Protein AF-0000000086509803 (afdb_homodimer)

Radius of gyration: 34.21 Å; Cα contacts (8 Å, |Δi|>4): 1643; chains: 2; bounding box: 86×90×68 Å

Sequence (606 aa):
MSALDATAHSLTRLSLNSNLLTIVPKALSNLNYLQSLYLQNNHITDIRWLPQNSKLGILSLSYNYIWNASQLSEVLRPYGTSMNSFDIDNNHLTSMPDISYMVNVRALQFTRNRLSDPISGAVASNVFMLELYYNSFPFVPKILSKLPLLTTIALSNNAITAIRETDFQRNTTIIELDYNLITELTDTSFPENFALQELNLNNNPLTKMSSVALKNLPSLTFLDLRSTKLTRLPLGLKYLGGLVVLDLTNNSLLVCTCAESSLRAWVMNLNPKNVKGSCGQTGVYNFFSALSPLCPVSADTHLMSALDATAHSLTRLSLNSNLLTIVPKALSNLNYLQSLYLQNNHITDIRWLPQNSKLGILSLSYNYIWNASQLSEVLRPYGTSMNSFDIDNNHLTSMPDISYMVNVRALQFTRNRLSDPISGAVASNVFMLELYYNSFPFVPKILSKLPLLTTIALSNNAITAIRETDFQRNTTIIELDYNLITELTDTSFPENFALQELNLNNNPLTKMSSVALKNLPSLTFLDLRSTKLTRLPLGLKYLGGLVVLDLTNNSLLVCTCAESSLRAWVMNLNPKNVKGSCGQTGVYNFFSALSPLCPVSADTHL

Structure (mmCIF, N/CA/C/O backbone):
data_AF-0000000086509803-model_v1
#
loop_
_entity.id
_entity.type
_entity.pdbx_description
1 polymer 'Uncharacterized protein'
#
loop_
_atom_site.group_PDB
_atom_site.id
_atom_site.type_symbol
_atom_site.label_atom_id
_atom_site.label_alt_id
_atom_site.label_comp_id
_atom_site.label_asym_id
_atom_site.label_entity_id
_atom_site.label_seq_id
_atom_site.pdbx_PDB_ins_code
_atom_site.Cartn_x
_atom_site.Cartn_y
_atom_site.Cartn_z
_atom_site.occupancy
_atom_site.B_iso_or_equiv
_atom_site.auth_seq_id
_atom_site.auth_comp_id
_atom_site.auth_asym_id
_atom_site.auth_atom_id
_atom_site.pdbx_PDB_model_num
ATOM 1 N N . MET A 1 1 ? 36.125 1.144 -1.929 1 30.59 1 MET A N 1
ATOM 2 C CA . MET A 1 1 ? 35.844 2.432 -1.304 1 30.59 1 MET A CA 1
ATOM 3 C C . MET A 1 1 ? 35.031 3.33 -2.248 1 30.59 1 MET A C 1
ATOM 5 O O . MET A 1 1 ? 34.125 4.039 -1.82 1 30.59 1 MET A O 1
ATOM 9 N N . SER A 1 2 ? 35.406 3.266 -3.521 1 39 2 SER A N 1
ATOM 10 C CA . SER A 1 2 ? 35.188 4.02 -4.754 1 39 2 SER A CA 1
ATOM 11 C C . SER A 1 2 ? 33.844 3.633 -5.41 1 39 2 SER A C 1
ATOM 13 O O . SER A 1 2 ? 33.281 4.422 -6.164 1 39 2 SER A O 1
ATOM 15 N N . ALA A 1 3 ? 33.531 2.359 -5.195 1 40.78 3 ALA A N 1
ATOM 16 C CA . ALA A 1 3 ? 32.531 1.897 -6.137 1 40.78 3 ALA A CA 1
ATOM 17 C C . ALA A 1 3 ? 31.141 2.459 -5.781 1 40.78 3 ALA A C 1
ATOM 19 O O . ALA A 1 3 ? 30.375 2.818 -6.664 1 40.78 3 ALA A O 1
ATOM 20 N N . LEU A 1 4 ? 30.688 2.475 -4.434 1 51 4 LEU A N 1
ATOM 21 C CA . LEU A 1 4 ? 29.484 3.26 -4.18 1 51 4 LEU A CA 1
ATOM 22 C C . LEU A 1 4 ? 29.641 4.688 -4.688 1 51 4 LEU A C 1
ATOM 24 O O . LEU A 1 4 ? 28.672 5.309 -5.125 1 51 4 LEU A O 1
ATOM 28 N N . ASP A 1 5 ? 30.922 4.973 -4.68 1 57.03 5 ASP A N 1
ATOM 29 C CA . ASP A 1 5 ? 31.234 6.309 -5.168 1 57.03 5 ASP A CA 1
ATOM 30 C C . ASP A 1 5 ? 30.844 6.461 -6.641 1 57.03 5 ASP A C 1
ATOM 32 O O . ASP A 1 5 ? 30.188 7.43 -7.016 1 57.03 5 ASP A O 1
ATOM 36 N N . ALA A 1 6 ? 31.391 5.457 -7.402 1 55.41 6 ALA A N 1
ATOM 37 C CA . ALA A 1 6 ? 31.125 5.613 -8.828 1 55.41 6 ALA A CA 1
ATOM 38 C C . ALA A 1 6 ? 29.641 5.438 -9.141 1 55.41 6 ALA A C 1
ATOM 40 O O . ALA A 1 6 ? 29.062 6.207 -9.906 1 55.41 6 ALA A O 1
ATOM 41 N N . THR A 1 7 ? 29 4.418 -8.547 1 60.97 7 THR A N 1
ATOM 42 C CA . THR A 1 7 ? 27.578 4.172 -8.766 1 60.97 7 THR A CA 1
ATOM 43 C C . THR A 1 7 ? 26.734 5.246 -8.086 1 60.97 7 THR A C 1
ATOM 45 O O . THR A 1 7 ? 25.688 5.645 -8.602 1 60.97 7 THR A O 1
ATOM 48 N N . ALA A 1 8 ? 27.422 5.723 -7.105 1 65.38 8 ALA A N 1
ATOM 49 C CA . ALA A 1 8 ? 26.719 6.73 -6.32 1 65.38 8 ALA A CA 1
ATOM 50 C C . ALA A 1 8 ? 26.438 7.977 -7.152 1 65.38 8 ALA A C 1
ATOM 52 O O . ALA A 1 8 ? 25.344 8.562 -7.059 1 65.38 8 ALA A O 1
ATOM 53 N N . HIS A 1 9 ? 27.375 8.141 -8.18 1 74.75 9 HIS A N 1
ATOM 54 C CA . HIS A 1 9 ? 27.219 9.406 -8.883 1 74.75 9 HIS A CA 1
ATOM 55 C C . HIS A 1 9 ? 26.047 9.367 -9.852 1 74.75 9 HIS A C 1
ATOM 57 O O . HIS A 1 9 ? 25.5 10.406 -10.227 1 74.75 9 HIS A O 1
ATOM 63 N N . SER A 1 10 ? 25.609 8.109 -10.156 1 84.12 10 SER A N 1
ATOM 64 C CA . SER A 1 10 ? 24.562 8.039 -11.18 1 84.12 10 SER A CA 1
ATOM 65 C C . SER A 1 10 ? 23.219 7.699 -10.562 1 84.12 10 SER A C 1
ATOM 67 O O . SER A 1 10 ? 22.203 7.617 -11.273 1 84.12 10 SER A O 1
ATOM 69 N N . LEU A 1 11 ? 23.203 7.641 -9.281 1 90.94 11 LEU A N 1
ATOM 70 C CA . LEU A 1 11 ? 21.953 7.258 -8.625 1 90.94 11 LEU A CA 1
ATOM 71 C C . LEU A 1 11 ? 20.875 8.328 -8.82 1 90.94 11 LEU A C 1
ATOM 73 O O . LEU A 1 11 ? 21.172 9.523 -8.711 1 90.94 11 LEU A O 1
ATOM 77 N N . THR A 1 12 ? 19.672 7.867 -9.133 1 95 12 THR A N 1
ATOM 78 C CA . THR A 1 12 ? 18.562 8.805 -9.281 1 95 12 THR A CA 1
ATOM 79 C C . THR A 1 12 ? 17.562 8.641 -8.141 1 95 12 THR A C 1
ATOM 81 O O . THR A 1 12 ? 16.812 9.57 -7.836 1 95 12 THR A O 1
ATOM 84 N N . ARG A 1 13 ? 17.531 7.469 -7.59 1 96.44 13 ARG A N 1
ATOM 85 C CA . ARG A 1 13 ? 16.625 7.164 -6.477 1 96.44 13 ARG A CA 1
ATOM 86 C C . ARG A 1 13 ? 17.375 6.469 -5.348 1 96.44 13 ARG A C 1
ATOM 88 O O . ARG A 1 13 ? 18.125 5.512 -5.578 1 96.44 13 ARG A O 1
ATOM 95 N N . LEU A 1 14 ? 17.188 6.98 -4.109 1 95 14 LEU A N 1
ATOM 96 C CA . LEU A 1 14 ? 17.875 6.414 -2.957 1 95 14 LEU A CA 1
ATOM 97 C C . LEU A 1 14 ? 16.984 6.402 -1.728 1 95 14 LEU A C 1
ATOM 99 O O . LEU A 1 14 ? 16.297 7.395 -1.438 1 95 14 LEU A O 1
ATOM 103 N N . SER A 1 15 ? 16.938 5.293 -1.091 1 96.56 15 SER A N 1
ATOM 104 C CA . SER A 1 15 ? 16.219 5.223 0.177 1 96.56 15 SER A CA 1
ATOM 105 C C . SER A 1 15 ? 17.125 4.703 1.295 1 96.56 15 SER A C 1
ATOM 107 O O . SER A 1 15 ? 17.75 3.654 1.155 1 96.56 15 SER A O 1
ATOM 109 N N . LEU A 1 16 ? 17.234 5.445 2.328 1 95.75 16 LEU A N 1
ATOM 110 C CA . LEU A 1 16 ? 17.969 5.102 3.545 1 95.75 16 LEU A CA 1
ATOM 111 C C . LEU A 1 16 ? 17.047 5.117 4.754 1 95.75 16 LEU A C 1
ATOM 113 O O . LEU A 1 16 ? 17.453 5.473 5.859 1 95.75 16 LEU A O 1
ATOM 117 N N . ASN A 1 17 ? 15.828 4.836 4.496 1 96 17 ASN A N 1
ATOM 118 C CA . ASN A 1 17 ? 14.859 4.852 5.586 1 96 17 ASN A CA 1
ATOM 119 C C . ASN A 1 17 ? 15.18 3.799 6.641 1 96 17 ASN A C 1
ATOM 121 O O . ASN A 1 17 ? 15.805 2.783 6.34 1 96 17 ASN A O 1
ATOM 125 N N . SER A 1 18 ? 14.883 4.035 7.914 1 96.31 18 SER A N 1
ATOM 126 C CA . SER A 1 18 ? 14.945 3.084 9.016 1 96.31 18 SER A CA 1
ATOM 127 C C . SER A 1 18 ? 16.375 2.6 9.258 1 96.31 18 SER A C 1
ATOM 129 O O . SER A 1 18 ? 16.609 1.396 9.344 1 96.31 18 SER A O 1
ATOM 131 N N . ASN A 1 19 ? 17.328 3.582 9.43 1 95.56 19 ASN A N 1
ATOM 132 C CA . ASN A 1 19 ? 18.734 3.232 9.672 1 95.56 19 ASN A CA 1
ATOM 133 C C . ASN A 1 19 ? 19.25 3.852 10.961 1 95.56 19 ASN A C 1
ATOM 135 O O . ASN A 1 19 ? 20.453 3.846 11.219 1 95.56 19 ASN A O 1
ATOM 139 N N . LEU A 1 20 ? 18.375 4.492 11.688 1 94.62 20 LEU A N 1
ATOM 140 C CA . LEU A 1 20 ? 18.734 5.125 12.953 1 94.62 20 LEU A CA 1
ATOM 141 C C . LEU A 1 20 ? 19.766 6.238 12.734 1 94.62 20 LEU A C 1
ATOM 143 O O . LEU A 1 20 ? 20.641 6.445 13.562 1 94.62 20 LEU A O 1
ATOM 147 N N . LEU A 1 21 ? 19.688 6.875 11.531 1 94.69 21 LEU A N 1
ATOM 148 C CA . LEU A 1 21 ? 20.578 7.992 11.234 1 94.69 21 LEU A CA 1
ATOM 149 C C . LEU A 1 21 ? 20.266 9.18 12.133 1 94.69 21 LEU A C 1
ATOM 151 O O . LEU A 1 21 ? 19.094 9.492 12.383 1 94.69 21 LEU A O 1
ATOM 155 N N . THR A 1 22 ? 21.266 9.836 12.617 1 95.31 22 THR A N 1
ATOM 156 C CA . THR A 1 22 ? 21.078 11.016 13.453 1 95.31 22 THR A CA 1
ATOM 157 C C . THR A 1 22 ? 21.375 12.289 12.664 1 95.31 22 THR A C 1
ATOM 159 O O . THR A 1 22 ? 20.938 13.383 13.047 1 95.31 22 THR A O 1
ATOM 162 N N . ILE A 1 23 ? 22.203 12.102 11.586 1 93.44 23 ILE A N 1
ATOM 163 C CA . ILE A 1 23 ? 22.469 13.172 10.625 1 93.44 23 ILE A CA 1
ATOM 164 C C . ILE A 1 23 ? 22.375 12.625 9.203 1 93.44 23 ILE A C 1
ATOM 166 O O . ILE A 1 23 ? 22.469 11.422 8.984 1 93.44 23 ILE A O 1
ATOM 170 N N . VAL A 1 24 ? 22.094 13.469 8.328 1 94.38 24 VAL A N 1
ATOM 171 C CA . VAL A 1 24 ? 22.188 13.07 6.926 1 94.38 24 VAL A CA 1
ATOM 172 C C . VAL A 1 24 ? 23.641 12.742 6.586 1 94.38 24 VAL A C 1
ATOM 174 O O . VAL A 1 24 ? 24.547 13.523 6.883 1 94.38 24 VAL A O 1
ATOM 177 N N . PRO A 1 25 ? 23.844 11.633 5.977 1 90.38 25 PRO A N 1
ATOM 178 C CA . PRO A 1 25 ? 25.219 11.266 5.641 1 90.38 25 PRO A CA 1
ATOM 179 C C . PRO A 1 25 ? 25.891 12.281 4.719 1 90.38 25 PRO A C 1
ATOM 181 O O . PRO A 1 25 ? 25.297 12.695 3.721 1 90.38 25 PRO A O 1
ATOM 184 N N . LYS A 1 26 ? 27.172 12.641 4.977 1 89 26 LYS A N 1
ATOM 185 C CA . LYS A 1 26 ? 27.922 13.656 4.242 1 89 26 LYS A CA 1
ATOM 186 C C . LYS A 1 26 ? 28.062 13.273 2.771 1 89 26 LYS A C 1
ATOM 188 O O . LYS A 1 26 ? 28.078 14.148 1.896 1 89 26 LYS A O 1
ATOM 193 N N . ALA A 1 27 ? 28.062 12.016 2.479 1 84.69 27 ALA A N 1
ATOM 194 C CA . ALA A 1 27 ? 28.266 11.5 1.125 1 84.69 27 ALA A CA 1
ATOM 195 C C . ALA A 1 27 ? 27.109 11.914 0.211 1 84.69 27 ALA A C 1
ATOM 197 O O . ALA A 1 27 ? 27.266 11.938 -1.013 1 84.69 27 ALA A O 1
ATOM 198 N N . LEU A 1 28 ? 26.016 12.172 0.792 1 89.88 28 LEU A N 1
ATOM 199 C CA . LEU A 1 28 ? 24.844 12.523 -0.008 1 89.88 28 LEU A CA 1
ATOM 200 C C . LEU A 1 28 ? 25.078 13.844 -0.746 1 89.88 28 LEU A C 1
ATOM 202 O O . LEU A 1 28 ? 24.469 14.086 -1.789 1 89.88 28 LEU A O 1
ATOM 206 N N . SER A 1 29 ? 25.969 14.672 -0.172 1 89.38 29 SER A N 1
ATOM 207 C CA . SER A 1 29 ? 26.219 15.977 -0.768 1 89.38 29 SER A CA 1
ATOM 208 C C . SER A 1 29 ? 26.781 15.844 -2.176 1 89.38 29 SER A C 1
ATOM 210 O O . SER A 1 29 ? 26.703 16.781 -2.977 1 89.38 29 SER A O 1
ATOM 212 N N . ASN A 1 30 ? 27.281 14.648 -2.521 1 86.44 30 ASN A N 1
ATOM 213 C CA . ASN A 1 30 ? 27.953 14.445 -3.801 1 86.44 30 ASN A CA 1
ATOM 214 C C . ASN A 1 30 ? 27.047 13.727 -4.801 1 86.44 30 ASN A C 1
ATOM 216 O O . ASN A 1 30 ? 27.469 13.398 -5.906 1 86.44 30 ASN A O 1
ATOM 220 N N . LEU A 1 31 ? 25.844 13.477 -4.418 1 89.62 31 LEU A N 1
ATOM 221 C CA . LEU A 1 31 ? 24.922 12.781 -5.312 1 89.62 31 LEU A CA 1
ATOM 222 C C . LEU A 1 31 ? 24.141 13.773 -6.164 1 89.62 31 LEU A C 1
ATOM 224 O O . LEU A 1 31 ? 22.953 14.016 -5.922 1 89.62 31 LEU A O 1
ATOM 228 N N . ASN A 1 32 ? 24.734 14.195 -7.238 1 90.31 32 ASN A N 1
ATOM 229 C CA . ASN A 1 32 ? 24.266 15.336 -8.016 1 90.31 32 ASN A CA 1
ATOM 230 C C . ASN A 1 32 ? 23.141 14.93 -8.969 1 90.31 32 ASN A C 1
ATOM 232 O O . ASN A 1 32 ? 22.453 15.797 -9.523 1 90.31 32 ASN A O 1
ATOM 236 N N . TYR A 1 33 ? 22.906 13.617 -9.156 1 92.44 33 TYR A N 1
ATOM 237 C CA . TYR A 1 33 ? 21.891 13.195 -10.125 1 92.44 33 TYR A CA 1
ATOM 238 C C . TYR A 1 33 ? 20.656 12.672 -9.43 1 92.44 33 TYR A C 1
ATOM 240 O O . TYR A 1 33 ? 19.703 12.219 -10.078 1 92.44 33 TYR A O 1
ATOM 248 N N . LEU A 1 34 ? 20.625 12.789 -8.109 1 94.25 34 LEU A N 1
ATOM 249 C CA . LEU A 1 34 ? 19.5 12.266 -7.336 1 94.25 34 LEU A CA 1
ATOM 250 C C . LEU A 1 34 ? 18.219 13.008 -7.672 1 94.25 34 LEU A C 1
ATOM 252 O O . LEU A 1 34 ? 18.203 14.242 -7.754 1 94.25 34 LEU A O 1
ATOM 256 N N . GLN A 1 35 ? 17.188 12.219 -7.879 1 96.88 35 GLN A N 1
ATOM 257 C CA . GLN A 1 35 ? 15.859 12.773 -8.172 1 96.88 35 GLN A CA 1
ATOM 258 C C . GLN A 1 35 ? 14.875 12.484 -7.043 1 96.88 35 GLN A C 1
ATOM 260 O O . GLN A 1 35 ? 13.938 13.25 -6.824 1 96.88 35 GLN A O 1
ATOM 265 N N . SER A 1 36 ? 15.062 11.375 -6.402 1 97.75 36 SER A N 1
ATOM 266 C CA . SER A 1 36 ? 14.219 10.984 -5.273 1 97.75 36 SER A CA 1
ATOM 267 C C . SER A 1 36 ? 15.062 10.508 -4.094 1 97.75 36 SER A C 1
ATOM 269 O O . SER A 1 36 ? 15.977 9.695 -4.266 1 97.75 36 SER A O 1
ATOM 271 N N . LEU A 1 37 ? 14.758 11.008 -2.9 1 97.25 37 LEU A N 1
ATOM 272 C CA . LEU A 1 37 ? 15.492 10.672 -1.688 1 97.25 37 LEU A CA 1
ATOM 273 C C . LEU A 1 37 ? 14.539 10.391 -0.532 1 97.25 37 LEU A C 1
ATOM 275 O O . LEU A 1 37 ? 13.688 11.219 -0.208 1 97.25 37 LEU A O 1
ATOM 279 N N . TYR A 1 38 ? 14.688 9.227 0.053 1 97.88 38 TYR A N 1
ATOM 280 C CA . TYR A 1 38 ? 13.828 8.805 1.154 1 97.88 38 TYR A CA 1
ATOM 281 C C . TYR A 1 38 ? 14.641 8.586 2.426 1 97.88 38 TYR A C 1
ATOM 283 O O . TYR A 1 38 ? 15.484 7.684 2.488 1 97.88 38 TYR A O 1
ATOM 291 N N . LEU A 1 39 ? 14.375 9.398 3.438 1 97.69 39 LEU A N 1
ATOM 292 C CA . LEU A 1 39 ? 15.133 9.375 4.684 1 97.69 39 LEU A CA 1
ATOM 293 C C . LEU A 1 39 ? 14.203 9.203 5.879 1 97.69 39 LEU A C 1
ATOM 295 O O . LEU A 1 39 ? 14.57 9.555 7.004 1 97.69 39 LEU A O 1
ATOM 299 N N . GLN A 1 40 ? 13.047 8.703 5.613 1 98.19 40 GLN A N 1
ATOM 300 C CA . GLN A 1 40 ? 12.047 8.625 6.676 1 98.19 40 GLN A CA 1
ATOM 301 C C . GLN A 1 40 ? 12.461 7.605 7.738 1 98.19 40 GLN A C 1
ATOM 303 O O . GLN A 1 40 ? 13.32 6.758 7.496 1 98.19 40 GLN A O 1
ATOM 308 N N . ASN A 1 41 ? 11.875 7.684 8.906 1 98.25 41 ASN A N 1
ATOM 309 C CA . ASN A 1 41 ? 12.023 6.738 10.016 1 98.25 41 ASN A CA 1
ATOM 310 C C . ASN A 1 41 ? 13.477 6.621 10.461 1 98.25 41 ASN A C 1
ATOM 312 O O . ASN A 1 41 ? 14.008 5.516 10.562 1 98.25 41 ASN A O 1
ATOM 316 N N . ASN A 1 42 ? 14.039 7.785 10.758 1 97.94 42 ASN A N 1
ATOM 317 C CA . ASN A 1 42 ? 15.352 7.91 11.375 1 97.94 42 ASN A CA 1
ATOM 318 C C . ASN A 1 42 ? 15.32 8.828 12.594 1 97.94 42 ASN A C 1
ATOM 320 O O . ASN A 1 42 ? 14.266 9.008 13.211 1 97.94 42 ASN A O 1
ATOM 324 N N . HIS A 1 43 ? 16.453 9.281 13.047 1 98.31 43 HIS A N 1
ATOM 325 C CA . HIS A 1 43 ? 16.578 10.211 14.156 1 98.31 43 HIS A CA 1
ATOM 326 C C . HIS A 1 43 ? 17.312 11.484 13.734 1 98.31 43 HIS A C 1
ATOM 328 O O . HIS A 1 43 ? 18.125 12.016 14.477 1 98.31 43 HIS A O 1
ATOM 334 N N . ILE A 1 44 ? 17.062 11.883 12.523 1 98 44 ILE A N 1
ATOM 335 C CA . ILE A 1 44 ? 17.844 12.953 11.906 1 98 44 ILE A CA 1
ATOM 336 C C . ILE A 1 44 ? 17.5 14.281 12.57 1 98 44 ILE A C 1
ATOM 338 O O . ILE A 1 44 ? 16.312 14.617 12.734 1 98 44 ILE A O 1
ATOM 342 N N . THR A 1 45 ? 18.5 15.031 12.953 1 98.06 45 THR A N 1
ATOM 343 C CA . THR A 1 45 ? 18.344 16.359 13.523 1 98.06 45 THR A CA 1
ATOM 344 C C . THR A 1 45 ? 19 17.406 12.625 1 98.06 45 THR A C 1
ATOM 346 O O . THR A 1 45 ? 18.672 18.594 12.703 1 98.06 45 THR A O 1
ATOM 349 N N . ASP A 1 46 ? 19.938 16.922 11.805 1 96.25 46 ASP A N 1
ATOM 350 C CA . ASP A 1 46 ? 20.75 17.797 10.969 1 96.25 46 ASP A CA 1
ATOM 351 C C . ASP A 1 46 ? 20.719 17.359 9.508 1 96.25 46 ASP A C 1
ATOM 353 O O . ASP A 1 46 ? 21.125 16.25 9.18 1 96.25 46 ASP A O 1
ATOM 357 N N . ILE A 1 47 ? 20.25 18.312 8.625 1 97.12 47 ILE A N 1
ATOM 358 C CA . ILE A 1 47 ? 20.031 17.938 7.23 1 97.12 47 ILE A CA 1
ATOM 359 C C . ILE A 1 47 ? 21 18.703 6.332 1 97.12 47 ILE A C 1
ATOM 361 O O . ILE A 1 47 ? 20.797 18.781 5.117 1 97.12 47 ILE A O 1
ATOM 365 N N . ARG A 1 48 ? 22.109 19.312 6.824 1 94.88 48 ARG A N 1
ATOM 366 C CA . ARG A 1 48 ? 22.969 20.25 6.109 1 94.88 48 ARG A CA 1
ATOM 367 C C . ARG A 1 48 ? 23.688 19.562 4.953 1 94.88 48 ARG A C 1
ATOM 369 O O . ARG A 1 48 ? 24.156 20.234 4.023 1 94.88 48 ARG A O 1
ATOM 376 N N . TRP A 1 49 ? 23.703 18.203 4.922 1 93.62 49 TRP A N 1
ATOM 377 C CA . TRP A 1 49 ? 24.484 17.516 3.91 1 93.62 49 TRP A CA 1
ATOM 378 C C . TRP A 1 49 ? 23.594 16.969 2.797 1 93.62 49 TRP A C 1
ATOM 380 O O . TRP A 1 49 ? 24.031 16.141 1.994 1 93.62 49 TRP A O 1
ATOM 390 N N . LEU A 1 50 ? 22.328 17.359 2.693 1 95.75 50 LEU A N 1
ATOM 391 C CA . LEU A 1 50 ? 21.5 17.062 1.529 1 95.75 50 LEU A CA 1
ATOM 392 C C . LEU A 1 50 ? 22.188 17.531 0.246 1 95.75 50 LEU A C 1
ATOM 394 O O . LEU A 1 50 ? 22.938 18.5 0.257 1 95.75 50 LEU A O 1
ATOM 398 N N . PRO A 1 51 ? 21.969 16.859 -0.83 1 93.81 51 PRO A N 1
ATOM 399 C CA . PRO A 1 51 ? 22.625 17.266 -2.072 1 93.81 51 PRO A CA 1
ATOM 400 C C . PRO A 1 51 ? 22.203 18.656 -2.547 1 93.81 51 PRO A C 1
ATOM 402 O O . PRO A 1 51 ? 21.016 18.922 -2.693 1 93.81 51 PRO A O 1
ATOM 405 N N . GLN A 1 52 ? 23.188 19.531 -2.82 1 93.75 52 GLN A N 1
ATOM 406 C CA . GLN A 1 52 ? 22.875 20.922 -3.121 1 93.75 52 GLN A CA 1
ATOM 407 C C . GLN A 1 52 ? 22.906 21.172 -4.625 1 93.75 52 GLN A C 1
ATOM 409 O O . GLN A 1 52 ? 22.422 22.219 -5.09 1 93.75 52 GLN A O 1
ATOM 414 N N . ASN A 1 53 ? 23.391 20.219 -5.398 1 90.56 53 ASN A N 1
ATOM 415 C CA . ASN A 1 53 ? 23.516 20.422 -6.836 1 90.56 53 ASN A CA 1
ATOM 416 C C . ASN A 1 53 ? 22.594 19.484 -7.617 1 90.56 53 ASN A C 1
ATOM 418 O O . ASN A 1 53 ? 22.703 19.391 -8.844 1 90.56 53 ASN A O 1
ATOM 422 N N . SER A 1 54 ? 21.719 18.781 -6.914 1 88.56 54 SER A N 1
ATOM 423 C CA . SER A 1 54 ? 20.797 17.844 -7.562 1 88.56 54 SER A CA 1
ATOM 424 C C . SER A 1 54 ? 19.469 18.516 -7.879 1 88.56 54 SER A C 1
ATOM 426 O O . SER A 1 54 ? 19.188 19.625 -7.418 1 88.56 54 SER A O 1
ATOM 428 N N . LYS A 1 55 ? 18.75 17.891 -8.742 1 92.88 55 LYS A N 1
ATOM 429 C CA . LYS A 1 55 ? 17.375 18.297 -9.047 1 92.88 55 LYS A CA 1
ATOM 430 C C . LYS A 1 55 ? 16.359 17.391 -8.359 1 92.88 55 LYS A C 1
ATOM 432 O O . LYS A 1 55 ? 15.516 16.781 -9.023 1 92.88 55 LYS A O 1
ATOM 437 N N . LEU A 1 56 ? 16.469 17.453 -7.066 1 96.31 56 LEU A N 1
ATOM 438 C CA . LEU A 1 56 ? 15.594 16.594 -6.285 1 96.31 56 LEU A CA 1
ATOM 439 C C . LEU A 1 56 ? 14.133 16.938 -6.512 1 96.31 56 LEU A C 1
ATOM 441 O O . LEU A 1 56 ? 13.742 18.109 -6.383 1 96.31 56 LEU A O 1
ATOM 445 N N . GLY A 1 57 ? 13.398 15.93 -6.891 1 97.94 57 GLY A N 1
ATOM 446 C CA . GLY A 1 57 ? 11.977 16.125 -7.125 1 97.94 57 GLY A CA 1
ATOM 447 C C . GLY A 1 57 ? 11.109 15.602 -5.996 1 97.94 57 GLY A C 1
ATOM 448 O O . GLY A 1 57 ? 9.992 16.078 -5.789 1 97.94 57 GLY A O 1
ATOM 449 N N . ILE A 1 58 ? 11.617 14.578 -5.324 1 98.25 58 ILE A N 1
ATOM 450 C CA . ILE A 1 58 ? 10.898 13.961 -4.211 1 98.25 58 ILE A CA 1
ATOM 451 C C . ILE A 1 58 ? 11.836 13.836 -3.008 1 98.25 58 ILE A C 1
ATOM 453 O O . ILE A 1 58 ? 12.961 13.352 -3.133 1 98.25 58 ILE A O 1
ATOM 457 N N . LEU A 1 59 ? 11.391 14.312 -1.824 1 98.06 59 LEU A N 1
ATOM 458 C CA . LEU A 1 59 ? 12.141 14.211 -0.579 1 98.06 59 LEU A CA 1
ATOM 459 C C . LEU A 1 59 ? 11.227 13.852 0.583 1 98.06 59 LEU A C 1
ATOM 461 O O . LEU A 1 59 ? 10.227 14.539 0.827 1 98.06 59 LEU A O 1
ATOM 465 N N . SER A 1 60 ? 11.539 12.797 1.218 1 98.38 60 SER A N 1
ATOM 466 C CA . SER A 1 60 ? 10.789 12.414 2.408 1 98.38 60 SER A CA 1
ATOM 467 C C . SER A 1 60 ? 11.664 12.461 3.656 1 98.38 60 SER A C 1
ATOM 469 O O . SER A 1 60 ? 12.68 11.766 3.736 1 98.38 60 SER A O 1
ATOM 471 N N . LEU A 1 61 ? 11.273 13.258 4.629 1 98.38 61 LEU A N 1
ATOM 472 C CA . LEU A 1 61 ? 11.969 13.414 5.898 1 98.38 61 LEU A CA 1
ATOM 473 C C . LEU A 1 61 ? 11.055 13.07 7.07 1 98.38 61 LEU A C 1
ATOM 475 O O . LEU A 1 61 ? 11.32 13.461 8.211 1 98.38 61 LEU A O 1
ATOM 479 N N . SER A 1 62 ? 9.969 12.383 6.785 1 98.5 62 SER A N 1
ATOM 480 C CA . SER A 1 62 ? 8.977 12.102 7.816 1 98.5 62 SER A CA 1
ATOM 481 C C . SER A 1 62 ? 9.555 11.211 8.914 1 98.5 62 SER A C 1
ATOM 483 O O . SER A 1 62 ? 10.523 10.477 8.672 1 98.5 62 SER A O 1
ATOM 485 N N . TYR A 1 63 ? 9.055 11.305 10.141 1 98.56 63 TYR A N 1
ATOM 486 C CA . TYR A 1 63 ? 9.438 10.484 11.281 1 98.56 63 TYR A CA 1
ATOM 487 C C . TYR A 1 63 ? 10.922 10.648 11.594 1 98.56 63 TYR A C 1
ATOM 489 O O . TYR A 1 63 ? 11.664 9.664 11.617 1 98.56 63 TYR A O 1
ATOM 497 N N . ASN A 1 64 ? 11.328 11.891 11.797 1 98.69 64 ASN A N 1
ATOM 498 C CA . ASN A 1 64 ? 12.648 12.266 12.273 1 98.69 64 ASN A CA 1
ATOM 499 C C . ASN A 1 64 ? 12.562 13.234 13.453 1 98.69 64 ASN A C 1
ATOM 501 O O . ASN A 1 64 ? 11.547 13.289 14.141 1 98.69 64 ASN A O 1
ATOM 505 N N . TYR A 1 65 ? 13.719 13.852 13.789 1 98.75 65 TYR A N 1
ATOM 506 C CA . TYR A 1 65 ? 13.75 14.773 14.922 1 98.75 65 TYR A CA 1
ATOM 507 C C . TYR A 1 65 ? 14.133 16.172 14.477 1 98.75 65 TYR A C 1
ATOM 509 O O . TYR A 1 65 ? 14.82 16.906 15.203 1 98.75 65 TYR A O 1
ATOM 517 N N . ILE A 1 66 ? 13.773 16.531 13.305 1 98.56 66 ILE A N 1
ATOM 518 C CA . ILE A 1 66 ? 14.094 17.844 12.75 1 98.56 66 ILE A CA 1
ATOM 519 C C . ILE A 1 66 ? 13.297 18.906 13.484 1 98.56 66 ILE A C 1
ATOM 521 O O . ILE A 1 66 ? 12.078 18.797 13.633 1 98.56 66 ILE A O 1
ATOM 525 N N . TRP A 1 67 ? 13.969 19.969 13.93 1 97.75 67 TRP A N 1
ATOM 526 C CA . TRP A 1 67 ? 13.289 20.969 14.734 1 97.75 67 TRP A CA 1
ATOM 527 C C . TRP A 1 67 ? 13.562 22.375 14.195 1 97.75 67 TRP A C 1
ATOM 529 O O . TRP A 1 67 ? 12.82 23.312 14.492 1 97.75 67 TRP A O 1
ATOM 539 N N . ASN A 1 68 ? 14.664 22.547 13.414 1 96.44 68 ASN A N 1
ATOM 540 C CA . ASN A 1 68 ? 15.133 23.875 12.992 1 96.44 68 ASN A CA 1
ATOM 541 C C . ASN A 1 68 ? 14.516 24.281 11.664 1 96.44 68 ASN A C 1
ATOM 543 O O . ASN A 1 68 ? 15.023 23.922 10.602 1 96.44 68 ASN A O 1
ATOM 547 N N . ALA A 1 69 ? 13.531 25.125 11.719 1 96.88 69 ALA A N 1
ATOM 548 C CA . ALA A 1 69 ? 12.805 25.562 10.531 1 96.88 69 ALA A CA 1
ATOM 549 C C . ALA A 1 69 ? 13.688 26.422 9.633 1 96.88 69 ALA A C 1
ATOM 551 O O . ALA A 1 69 ? 13.594 26.359 8.406 1 96.88 69 ALA A O 1
ATOM 552 N N . SER A 1 70 ? 14.555 27.234 10.234 1 96.31 70 SER A N 1
ATOM 553 C CA . SER A 1 70 ? 15.43 28.109 9.461 1 96.31 70 SER A CA 1
ATOM 554 C C . SER A 1 70 ? 16.438 27.297 8.633 1 96.31 70 SER A C 1
ATOM 556 O O . SER A 1 70 ? 16.656 27.594 7.461 1 96.31 70 SER A O 1
ATOM 558 N N . GLN A 1 71 ? 17 26.344 9.258 1 96.81 71 GLN A N 1
ATOM 559 C CA . GLN A 1 71 ? 17.922 25.469 8.531 1 96.81 71 GLN A CA 1
ATOM 560 C C . GLN A 1 71 ? 17.203 24.781 7.371 1 96.81 71 GLN A C 1
ATOM 562 O O . GLN A 1 71 ? 17.766 24.688 6.273 1 96.81 71 GLN A O 1
ATOM 567 N N . LEU A 1 72 ? 16.031 24.312 7.684 1 97 72 LEU A N 1
ATOM 568 C CA . LEU A 1 72 ? 15.227 23.656 6.66 1 97 72 LEU A CA 1
ATOM 569 C C . LEU A 1 72 ? 15 24.562 5.465 1 97 72 LEU A C 1
ATOM 571 O O . LEU A 1 72 ? 15.227 24.172 4.32 1 97 72 LEU A O 1
ATOM 575 N N . SER A 1 73 ? 14.586 25.781 5.734 1 97.56 73 SER A N 1
ATOM 576 C CA . SER A 1 73 ? 14.32 26.766 4.691 1 97.56 73 SER A CA 1
ATOM 577 C C . SER A 1 73 ? 15.562 27.016 3.84 1 97.56 73 SER A C 1
ATOM 579 O O . SER A 1 73 ? 15.469 27.125 2.615 1 97.56 73 SER A O 1
ATOM 581 N N . GLU A 1 74 ? 16.688 27.031 4.461 1 97.56 74 GLU A N 1
ATOM 582 C CA . GLU A 1 74 ? 17.938 27.344 3.773 1 97.56 74 GLU A CA 1
ATOM 583 C C . GLU A 1 74 ? 18.422 26.141 2.953 1 97.56 74 GLU A C 1
ATOM 585 O O . GLU A 1 74 ? 18.734 26.297 1.771 1 97.56 74 GLU A O 1
ATOM 590 N N . VAL A 1 75 ? 18.406 24.969 3.51 1 97.38 75 VAL A N 1
ATOM 591 C CA . VAL A 1 75 ? 19 23.781 2.922 1 97.38 75 VAL A CA 1
ATOM 592 C C . VAL A 1 75 ? 18.156 23.312 1.739 1 97.38 75 VAL A C 1
ATOM 594 O O . VAL A 1 75 ? 18.672 22.734 0.781 1 97.38 75 VAL A O 1
ATOM 597 N N . LEU A 1 76 ? 16.875 23.656 1.725 1 97.38 76 LEU A N 1
ATOM 598 C CA . LEU A 1 76 ? 15.969 23.156 0.692 1 97.38 76 LEU A CA 1
ATOM 599 C C . LEU A 1 76 ? 15.891 24.141 -0.472 1 97.38 76 LEU A C 1
ATOM 601 O O . LEU A 1 76 ? 15.289 23.828 -1.505 1 97.38 76 LEU A O 1
ATOM 605 N N . ARG A 1 77 ? 16.516 25.297 -0.394 1 97.12 77 ARG A N 1
ATOM 606 C CA . ARG A 1 77 ? 16.406 26.359 -1.378 1 97.12 77 ARG A CA 1
ATOM 607 C C . ARG A 1 77 ? 16.828 25.875 -2.762 1 97.12 77 ARG A C 1
ATOM 609 O O . ARG A 1 77 ? 16.172 26.203 -3.76 1 97.12 77 ARG A O 1
ATOM 616 N N . PRO A 1 78 ? 17.875 25.031 -2.896 1 96.94 78 PRO A N 1
ATOM 617 C CA . PRO A 1 78 ? 18.312 24.578 -4.219 1 96.94 78 PRO A CA 1
ATOM 618 C C . PRO A 1 78 ? 17.25 23.766 -4.949 1 96.94 78 PRO A C 1
ATOM 620 O O . PRO A 1 78 ? 17.328 23.578 -6.164 1 96.94 78 PRO A O 1
ATOM 623 N N . TYR A 1 79 ? 16.219 23.281 -4.258 1 96.88 79 TYR A N 1
ATOM 624 C CA . TYR A 1 79 ? 15.211 22.422 -4.859 1 96.88 79 TYR A CA 1
ATOM 625 C C . TYR A 1 79 ? 13.953 23.203 -5.227 1 96.88 79 TYR A C 1
ATOM 627 O O . TYR A 1 79 ? 12.914 22.609 -5.516 1 96.88 79 TYR A O 1
ATOM 635 N N . GLY A 1 80 ? 13.969 24.5 -5.148 1 96.62 80 GLY A N 1
ATOM 636 C CA . GLY A 1 80 ? 12.82 25.375 -5.316 1 96.62 80 GLY A CA 1
ATOM 637 C C . GLY A 1 80 ? 12.047 25.094 -6.594 1 96.62 80 GLY A C 1
ATOM 638 O O . GLY A 1 80 ? 10.812 25.078 -6.586 1 96.62 80 GLY A O 1
ATOM 639 N N . THR A 1 81 ? 12.773 24.781 -7.699 1 96.38 81 THR A N 1
ATOM 640 C CA . THR A 1 81 ? 12.094 24.641 -8.984 1 96.38 81 THR A CA 1
ATOM 641 C C . THR A 1 81 ? 11.977 23.172 -9.375 1 96.38 81 THR A C 1
ATOM 643 O O . THR A 1 81 ? 11.25 22.828 -10.312 1 96.38 81 THR A O 1
ATOM 646 N N . SER A 1 82 ? 12.641 22.281 -8.617 1 97.44 82 SER A N 1
ATOM 647 C CA . SER A 1 82 ? 12.633 20.875 -9.008 1 97.44 82 SER A CA 1
ATOM 648 C C . SER A 1 82 ? 11.711 20.062 -8.102 1 97.44 82 SER A C 1
ATOM 650 O O . SER A 1 82 ? 11.164 19.047 -8.516 1 97.44 82 SER A O 1
ATOM 652 N N . MET A 1 83 ? 11.406 20.531 -6.891 1 97.56 83 MET A N 1
ATOM 653 C CA . MET A 1 83 ? 10.672 19.766 -5.891 1 97.56 83 MET A CA 1
ATOM 654 C C . MET A 1 83 ? 9.195 19.656 -6.266 1 97.56 83 MET A C 1
ATOM 656 O O . MET A 1 83 ? 8.547 20.672 -6.562 1 97.56 83 MET A O 1
ATOM 660 N N . ASN A 1 84 ? 8.758 18.438 -6.289 1 97.38 84 ASN A N 1
ATOM 661 C CA . ASN A 1 84 ? 7.352 18.203 -6.57 1 97.38 84 ASN A CA 1
ATOM 662 C C . ASN A 1 84 ? 6.617 17.672 -5.344 1 97.38 84 ASN A C 1
ATOM 664 O O . ASN A 1 84 ? 5.406 17.859 -5.207 1 97.38 84 ASN A O 1
ATOM 668 N N . SER A 1 85 ? 7.383 16.984 -4.586 1 97.31 85 SER A N 1
ATOM 669 C CA . SER A 1 85 ? 6.816 16.375 -3.387 1 97.31 85 SER A CA 1
ATOM 670 C C . SER A 1 85 ? 7.797 16.438 -2.221 1 97.31 85 SER A C 1
ATOM 672 O O . SER A 1 85 ? 8.969 16.078 -2.363 1 97.31 85 SER A O 1
ATOM 674 N N . PHE A 1 86 ? 7.363 17.031 -1.142 1 95.25 86 PHE A N 1
ATOM 675 C CA . PHE A 1 86 ? 8.148 17.219 0.073 1 95.25 86 PHE A CA 1
ATOM 676 C C . PHE A 1 86 ? 7.34 16.828 1.305 1 95.25 86 PHE A C 1
ATOM 678 O O . PHE A 1 86 ? 6.219 17.297 1.492 1 95.25 86 PHE A O 1
ATOM 685 N N . ASP A 1 87 ? 7.914 15.906 2.154 1 96.25 87 ASP A N 1
ATOM 686 C CA . ASP A 1 87 ? 7.203 15.406 3.328 1 96.25 87 ASP A CA 1
ATOM 687 C C . ASP A 1 87 ? 8.039 15.578 4.59 1 96.25 87 ASP A C 1
ATOM 689 O O . ASP A 1 87 ? 9.18 15.109 4.656 1 96.25 87 ASP A O 1
ATOM 693 N N . ILE A 1 88 ? 7.5 16.156 5.664 1 97.69 88 ILE A N 1
ATOM 694 C CA . ILE A 1 88 ? 8.219 16.422 6.906 1 97.69 88 ILE A CA 1
ATOM 695 C C . ILE A 1 88 ? 7.309 16.141 8.102 1 97.69 88 ILE A C 1
ATOM 697 O O . ILE A 1 88 ? 7.523 16.688 9.188 1 97.69 88 ILE A O 1
ATOM 701 N N . ASP A 1 89 ? 6.324 15.336 7.902 1 97.75 89 ASP A N 1
ATOM 702 C CA . ASP A 1 89 ? 5.398 15 8.984 1 97.75 89 ASP A CA 1
ATOM 703 C C . ASP A 1 89 ? 6.121 14.281 10.117 1 97.75 89 ASP A C 1
ATOM 705 O O . ASP A 1 89 ? 7.223 13.75 9.922 1 97.75 89 ASP A O 1
ATOM 709 N N . ASN A 1 90 ? 5.594 14.32 11.281 1 98.5 90 ASN A N 1
ATOM 710 C CA . ASN A 1 90 ? 6.102 13.617 12.461 1 98.5 90 ASN A CA 1
ATOM 711 C C . ASN A 1 90 ? 7.543 14.008 12.766 1 98.5 90 ASN A C 1
ATOM 713 O O . ASN A 1 90 ? 8.422 13.148 12.859 1 98.5 90 ASN A O 1
ATOM 717 N N . ASN A 1 91 ? 7.793 15.258 12.883 1 98.56 91 ASN A N 1
ATOM 718 C CA . ASN A 1 91 ? 9.047 15.836 13.344 1 98.56 91 ASN A CA 1
ATOM 719 C C . ASN A 1 91 ? 8.836 16.75 14.555 1 98.56 91 ASN A C 1
ATOM 721 O O . ASN A 1 91 ? 7.906 16.547 15.328 1 98.56 91 ASN A O 1
ATOM 725 N N . HIS A 1 92 ? 9.828 17.688 14.797 1 98.44 92 HIS A N 1
ATOM 726 C CA . HIS A 1 92 ? 9.766 18.516 16 1 98.44 92 HIS A CA 1
ATOM 727 C C . HIS A 1 92 ? 9.781 20 15.648 1 98.44 92 HIS A C 1
ATOM 729 O O . HIS A 1 92 ? 10.312 20.812 16.406 1 98.44 92 HIS A O 1
ATOM 735 N N . LEU A 1 93 ? 9.273 20.312 14.516 1 97.81 93 LEU A N 1
ATOM 736 C CA . LEU A 1 93 ? 9.227 21.719 14.117 1 97.81 93 LEU A CA 1
ATOM 737 C C . LEU A 1 93 ? 8.367 22.531 15.078 1 97.81 93 LEU A C 1
ATOM 739 O O . LEU A 1 93 ? 7.277 22.094 15.461 1 97.81 93 LEU A O 1
ATOM 743 N N . THR A 1 94 ? 8.836 23.672 15.469 1 96.12 94 THR A N 1
ATOM 744 C CA . THR A 1 94 ? 8.078 24.547 16.359 1 96.12 94 THR A CA 1
ATOM 745 C C . THR A 1 94 ? 7.512 25.734 15.578 1 96.12 94 THR A C 1
ATOM 747 O O . THR A 1 94 ? 6.609 26.422 16.062 1 96.12 94 THR A O 1
ATOM 750 N N . SER A 1 95 ? 8.117 25.984 14.469 1 95.5 95 SER A N 1
ATOM 751 C CA . SER A 1 95 ? 7.645 27.031 13.562 1 95.5 95 SER A CA 1
ATOM 752 C C . SER A 1 95 ? 7.613 26.531 12.117 1 95.5 95 SER A C 1
ATOM 754 O O . SER A 1 95 ? 8.344 25.609 11.758 1 95.5 95 SER A O 1
ATOM 756 N N . MET A 1 96 ? 6.75 27.094 11.375 1 95.31 96 MET A N 1
ATOM 757 C CA . MET A 1 96 ? 6.672 26.734 9.961 1 95.31 96 MET A CA 1
ATOM 758 C C . MET A 1 96 ? 7.875 27.266 9.203 1 95.31 96 MET A C 1
ATOM 760 O O . MET A 1 96 ? 8.281 28.422 9.398 1 95.31 96 MET A O 1
ATOM 764 N N . PRO A 1 97 ? 8.445 26.5 8.359 1 96.12 97 PRO A N 1
ATOM 765 C CA . PRO A 1 97 ? 9.539 27 7.527 1 96.12 97 PRO A CA 1
ATOM 766 C C . PRO A 1 97 ? 9.039 27.859 6.363 1 96.12 97 PRO A C 1
ATOM 768 O O . PRO A 1 97 ? 7.852 27.828 6.039 1 96.12 97 PRO A O 1
ATOM 771 N N . ASP A 1 98 ? 10.008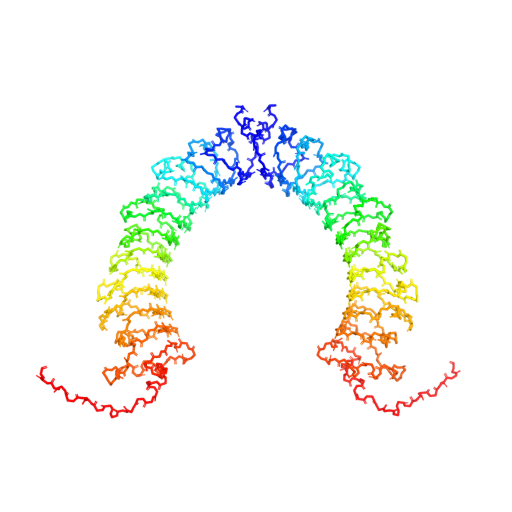 28.75 5.863 1 96.44 98 ASP A N 1
ATOM 772 C CA . ASP A 1 98 ? 9.734 29.469 4.621 1 96.44 98 ASP A CA 1
ATOM 773 C C . ASP A 1 98 ? 10.164 28.656 3.406 1 96.44 98 ASP A C 1
ATOM 775 O O . ASP A 1 98 ? 11.359 28.562 3.105 1 96.44 98 ASP A O 1
ATOM 779 N N . ILE A 1 99 ? 9.203 28.031 2.723 1 96.88 99 ILE A N 1
ATOM 780 C CA . ILE A 1 99 ? 9.5 27.266 1.516 1 96.88 99 ILE A CA 1
ATOM 781 C C . ILE A 1 99 ? 8.672 27.812 0.349 1 96.88 99 ILE A C 1
ATOM 783 O O . ILE A 1 99 ? 8.188 27.047 -0.483 1 96.88 99 ILE A O 1
ATOM 787 N N . SER A 1 100 ? 8.43 29.094 0.329 1 96.69 100 SER A N 1
ATOM 788 C CA . SER A 1 100 ? 7.637 29.766 -0.697 1 96.69 100 SER A CA 1
ATOM 789 C C . SER A 1 100 ? 8.266 29.609 -2.076 1 96.69 100 SER A C 1
ATOM 791 O O . SER A 1 100 ? 7.582 29.75 -3.096 1 96.69 100 SER A O 1
ATOM 793 N N . TYR A 1 101 ? 9.531 29.281 -2.15 1 96.75 101 TYR A N 1
ATOM 794 C CA . TYR A 1 101 ? 10.266 29.141 -3.404 1 96.75 101 TYR A CA 1
ATOM 795 C C . TYR A 1 101 ? 9.938 27.812 -4.086 1 96.75 101 TYR A C 1
ATOM 797 O O . TYR A 1 101 ? 10.266 27.609 -5.258 1 96.75 101 TYR A O 1
ATOM 805 N N . MET A 1 102 ? 9.305 26.859 -3.371 1 96.75 102 MET A N 1
ATOM 806 C CA . MET A 1 102 ? 8.969 25.562 -3.967 1 96.75 102 MET A CA 1
ATOM 807 C C . MET A 1 102 ? 7.703 25.672 -4.816 1 96.75 102 MET A C 1
ATOM 809 O O . MET A 1 102 ? 6.637 25.203 -4.414 1 96.75 102 MET A O 1
ATOM 813 N N . VAL A 1 103 ? 7.809 26.125 -5.965 1 96.44 103 VAL A N 1
ATOM 814 C CA . VAL A 1 103 ? 6.699 26.609 -6.77 1 96.44 103 VAL A CA 1
ATOM 815 C C . VAL A 1 103 ? 5.953 25.438 -7.395 1 96.44 103 VAL A C 1
ATOM 817 O O . VAL A 1 103 ? 4.816 25.578 -7.855 1 96.44 103 VAL A O 1
ATOM 820 N N . ASN A 1 104 ? 6.551 24.25 -7.387 1 97.06 104 ASN A N 1
ATOM 821 C CA . ASN A 1 104 ? 5.902 23.109 -8.023 1 97.06 104 ASN A CA 1
ATOM 822 C C . ASN A 1 104 ? 5.172 22.234 -7 1 97.06 104 ASN A C 1
ATOM 824 O O . ASN A 1 104 ? 4.449 21.312 -7.371 1 97.06 104 ASN A O 1
ATOM 828 N N . VAL A 1 105 ? 5.316 22.5 -5.734 1 96.88 105 VAL A N 1
ATOM 829 C CA . VAL A 1 105 ? 4.641 21.734 -4.695 1 96.88 105 VAL A CA 1
ATOM 830 C C . VAL A 1 105 ? 3.219 22.25 -4.508 1 96.88 105 VAL A C 1
ATOM 832 O O . VAL A 1 105 ? 3.02 23.438 -4.211 1 96.88 105 VAL A O 1
ATOM 835 N N . ARG A 1 106 ? 2.258 21.359 -4.625 1 96.62 106 ARG A N 1
ATOM 836 C CA . ARG A 1 106 ? 0.873 21.812 -4.629 1 96.62 106 ARG A CA 1
ATOM 837 C C . ARG A 1 106 ? 0.139 21.359 -3.375 1 96.62 106 ARG A C 1
ATOM 839 O O . ARG A 1 106 ? -0.919 21.891 -3.039 1 96.62 106 ARG A O 1
ATOM 846 N N . ALA A 1 107 ? 0.627 20.375 -2.791 1 96.62 107 ALA A N 1
ATOM 847 C CA . ALA A 1 107 ? 0.076 19.859 -1.542 1 96.62 107 ALA A CA 1
ATOM 848 C C . ALA A 1 107 ? 1.168 19.688 -0.491 1 96.62 107 ALA A C 1
ATOM 850 O O . ALA A 1 107 ? 2.234 19.125 -0.782 1 96.62 107 ALA A O 1
ATOM 851 N N . LEU A 1 108 ? 0.913 20.156 0.754 1 96.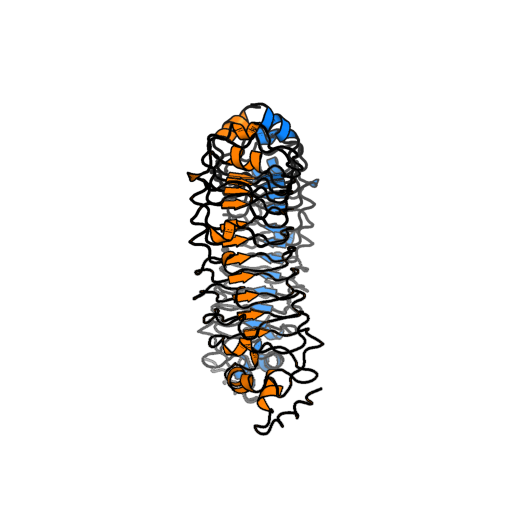19 108 LEU A N 1
ATOM 852 C CA . LEU A 1 108 ? 1.93 20.109 1.8 1 96.19 108 LEU A CA 1
ATOM 853 C C . LEU A 1 108 ? 1.361 19.516 3.086 1 96.19 108 LEU A C 1
ATOM 855 O O . LEU A 1 108 ? 0.215 19.797 3.447 1 96.19 108 LEU A O 1
ATOM 859 N N . GLN A 1 109 ? 2.197 18.797 3.727 1 95.75 109 GLN A N 1
ATOM 860 C CA . GLN A 1 109 ? 1.832 18.156 4.988 1 95.75 109 GLN A CA 1
ATOM 861 C C . GLN A 1 109 ? 2.838 18.5 6.086 1 95.75 109 GLN A C 1
ATOM 863 O O . GLN A 1 109 ? 4.016 18.156 5.98 1 95.75 109 GLN A O 1
ATOM 868 N N . PHE A 1 110 ? 2.41 19.188 7.109 1 96.81 110 PHE A N 1
ATOM 869 C CA . PHE A 1 110 ? 3.205 19.5 8.297 1 96.81 110 PHE A CA 1
ATOM 870 C C . PHE A 1 110 ? 2.584 18.875 9.539 1 96.81 110 PHE A C 1
ATOM 872 O O . PHE A 1 110 ? 2.646 19.453 10.625 1 96.81 110 PHE A O 1
ATOM 879 N N . THR A 1 111 ? 2.039 17.719 9.367 1 97.75 111 THR A N 1
ATOM 880 C CA . THR A 1 111 ? 1.261 17.094 10.43 1 97.75 111 THR A CA 1
ATOM 881 C C . THR A 1 111 ? 2.178 16.531 11.508 1 97.75 111 THR A C 1
ATOM 883 O O . THR A 1 111 ? 3.344 16.219 11.25 1 97.75 111 THR A O 1
ATOM 886 N N . ARG A 1 112 ? 1.708 16.453 12.742 1 98.38 112 ARG A N 1
ATOM 887 C CA . ARG A 1 112 ? 2.377 15.852 13.891 1 98.38 112 ARG A CA 1
ATOM 888 C C . ARG A 1 112 ? 3.746 16.484 14.125 1 98.38 112 ARG A C 1
ATOM 890 O O . ARG A 1 112 ? 4.758 15.781 14.164 1 98.38 112 ARG A O 1
ATOM 897 N N . ASN A 1 113 ? 3.756 17.719 14.219 1 98.25 113 ASN A N 1
ATOM 898 C CA . ASN A 1 113 ? 4.863 18.531 14.695 1 98.25 113 ASN A CA 1
ATOM 899 C C . ASN A 1 113 ? 4.496 19.281 15.977 1 98.25 113 ASN A C 1
ATOM 901 O O . ASN A 1 113 ? 3.67 18.812 16.766 1 98.25 113 ASN A O 1
ATOM 905 N N . ARG A 1 114 ? 5.203 20.328 16.297 1 98 114 ARG A N 1
ATOM 906 C CA . ARG A 1 114 ? 4.941 21.156 17.469 1 98 114 ARG A CA 1
ATOM 907 C C . ARG A 1 114 ? 4.711 22.609 17.078 1 98 114 ARG A C 1
ATOM 909 O O . ARG A 1 114 ? 5.16 23.516 17.766 1 98 114 ARG A O 1
ATOM 916 N N . LEU A 1 115 ? 4.156 22.75 15.938 1 97.62 115 LEU A N 1
ATOM 917 C CA . LEU A 1 115 ? 3.955 24.109 15.414 1 97.62 115 LEU A CA 1
ATOM 918 C C . LEU A 1 115 ? 3.004 24.891 16.297 1 97.62 115 LEU A C 1
ATOM 920 O O . LEU A 1 115 ? 1.906 24.438 16.609 1 97.62 115 LEU A O 1
ATOM 924 N N . SER A 1 116 ? 3.412 26.062 16.703 1 95.31 116 SER A N 1
ATOM 925 C CA . SER A 1 116 ? 2.615 26.844 17.641 1 95.31 116 SER A CA 1
ATOM 926 C C . SER A 1 116 ? 2.549 28.312 17.234 1 95.31 116 SER A C 1
ATOM 928 O O . SER A 1 116 ? 1.716 29.062 17.734 1 95.31 116 SER A O 1
ATOM 930 N N . ASP A 1 117 ? 3.4 28.703 16.312 1 88.56 117 ASP A N 1
ATOM 931 C CA . ASP A 1 117 ? 3.443 30.094 15.852 1 88.56 117 ASP A CA 1
ATOM 932 C C . ASP A 1 117 ? 2.547 30.312 14.641 1 88.56 117 ASP A C 1
ATOM 934 O O . ASP A 1 117 ? 2.9 29.922 13.523 1 88.56 117 ASP A O 1
ATOM 938 N N . PRO A 1 118 ? 1.483 31.094 14.812 1 85.31 118 PRO A N 1
ATOM 939 C CA . PRO A 1 118 ? 0.526 31.25 13.711 1 85.31 118 PRO A CA 1
ATOM 940 C C . PRO A 1 118 ? 1.009 32.219 12.641 1 85.31 118 PRO A C 1
ATOM 942 O O . PRO A 1 118 ? 0.419 32.312 11.555 1 85.31 118 PRO A O 1
ATOM 945 N N . ILE A 1 119 ? 2.076 32.969 12.875 1 84.19 119 ILE A N 1
ATOM 946 C CA . ILE A 1 119 ? 2.5 34 11.93 1 84.19 119 ILE A CA 1
ATOM 947 C C . ILE A 1 119 ? 3.795 33.562 11.25 1 84.19 119 ILE A C 1
ATOM 949 O O . ILE A 1 119 ? 4.32 34.281 10.391 1 84.19 119 ILE A O 1
ATOM 953 N N . SER A 1 120 ? 4.191 32.344 11.477 1 83 120 SER A N 1
ATOM 954 C CA . SER A 1 120 ? 5.469 31.891 10.93 1 83 120 SER A CA 1
ATOM 955 C C . SER A 1 120 ? 5.281 31.188 9.594 1 83 120 SER A C 1
ATOM 957 O O . SER A 1 120 ? 4.191 30.688 9.297 1 83 120 SER A O 1
ATOM 959 N N . GLY A 1 121 ? 6.336 31.375 8.727 1 84.88 121 GLY A N 1
ATOM 960 C CA . GLY A 1 121 ? 6.484 30.516 7.574 1 84.88 121 GLY A CA 1
ATOM 961 C C . GLY A 1 121 ? 5.805 31.062 6.328 1 84.88 121 GLY A C 1
ATOM 962 O O . GLY A 1 121 ? 5.121 32.094 6.387 1 84.88 121 GLY A O 1
ATOM 963 N N . ALA A 1 122 ? 6.172 30.484 5.312 1 91.19 122 ALA A N 1
ATOM 964 C CA . ALA A 1 122 ? 5.609 30.797 4.004 1 91.19 122 ALA A CA 1
ATOM 965 C C . ALA A 1 122 ? 5.684 29.594 3.062 1 91.19 122 ALA A C 1
ATOM 967 O O . ALA A 1 122 ? 6.633 28.812 3.123 1 91.19 122 ALA A O 1
ATOM 968 N N . VAL A 1 123 ? 4.617 29.438 2.258 1 94.44 123 VAL A N 1
ATOM 969 C CA . VAL A 1 123 ? 4.586 28.406 1.224 1 94.44 123 VAL A CA 1
ATOM 970 C C . VAL A 1 123 ? 4.223 29.031 -0.12 1 94.44 123 VAL A C 1
ATOM 972 O O . VAL A 1 123 ? 3.867 30.203 -0.185 1 94.44 123 VAL A O 1
ATOM 975 N N . ALA A 1 124 ? 4.375 28.234 -1.144 1 95.25 124 ALA A N 1
ATOM 976 C CA . ALA A 1 124 ? 4.121 28.734 -2.49 1 95.25 124 ALA A CA 1
ATOM 977 C C . ALA A 1 124 ? 2.646 29.078 -2.682 1 95.25 124 ALA A C 1
ATOM 979 O O . ALA A 1 124 ? 1.773 28.406 -2.115 1 95.25 124 ALA A O 1
ATOM 980 N N . SER A 1 125 ? 2.369 30.078 -3.5 1 95.12 125 SER A N 1
ATOM 981 C CA . SER A 1 125 ? 1.024 30.609 -3.686 1 95.12 125 SER A CA 1
ATOM 982 C C . SER A 1 125 ? 0.129 29.609 -4.41 1 95.12 125 SER A C 1
ATOM 984 O O . SER A 1 125 ? -1.097 29.75 -4.402 1 95.12 125 SER A O 1
ATOM 986 N N . ASN A 1 126 ? 0.667 28.641 -5 1 95.31 126 ASN A N 1
ATOM 987 C CA . ASN A 1 126 ? -0.122 27.719 -5.797 1 95.31 126 ASN A CA 1
ATOM 988 C C . ASN A 1 126 ? -0.518 26.484 -4.984 1 95.31 126 ASN A C 1
ATOM 990 O O . ASN A 1 126 ? -1.06 25.516 -5.531 1 95.31 126 ASN A O 1
ATOM 994 N N . VAL A 1 127 ? -0.253 26.484 -3.732 1 96.81 127 VAL A N 1
ATOM 995 C CA . VAL A 1 127 ? -0.631 25.375 -2.867 1 96.81 127 VAL A CA 1
ATOM 996 C C . VAL A 1 127 ? -2.152 25.312 -2.752 1 96.81 127 VAL A C 1
ATOM 998 O O . VAL A 1 127 ? -2.809 26.312 -2.482 1 96.81 127 VAL A O 1
ATOM 1001 N N . PHE A 1 128 ? -2.682 24.125 -2.984 1 97.19 128 PHE A N 1
ATOM 1002 C CA . PHE A 1 128 ? -4.133 24 -2.936 1 97.19 128 PHE A CA 1
ATOM 1003 C C . PHE A 1 128 ? -4.566 23.188 -1.726 1 97.19 128 PHE A C 1
ATOM 1005 O O . PHE A 1 128 ? -5.738 23.219 -1.341 1 97.19 128 PHE A O 1
ATOM 1012 N N . MET A 1 129 ? -3.662 22.5 -1.122 1 97.75 129 MET A N 1
ATOM 1013 C CA . MET A 1 129 ? -3.977 21.688 0.053 1 97.75 129 MET A CA 1
ATOM 1014 C C . MET A 1 129 ? -2.891 21.828 1.114 1 97.75 129 MET A C 1
ATOM 1016 O O . MET A 1 129 ? -1.707 21.641 0.825 1 97.75 129 MET A O 1
ATOM 1020 N N . LEU A 1 130 ? -3.287 22.125 2.35 1 96.44 130 LEU A N 1
ATOM 1021 C CA . LEU A 1 130 ? -2.373 22.25 3.48 1 96.44 130 LEU A CA 1
ATOM 1022 C C . LEU A 1 130 ? -2.873 21.453 4.68 1 96.44 130 LEU A C 1
ATOM 1024 O O . LEU A 1 130 ? -3.988 21.672 5.152 1 96.44 130 LEU A O 1
ATOM 1028 N N . GLU A 1 131 ? -2.086 20.516 5.125 1 97.81 131 GLU A N 1
ATOM 1029 C CA . GLU A 1 131 ? -2.412 19.688 6.281 1 97.81 131 GLU A CA 1
ATOM 1030 C C . GLU A 1 131 ? -1.566 20.078 7.492 1 97.81 131 GLU A C 1
ATOM 1032 O O . GLU A 1 131 ? -0.341 19.953 7.465 1 97.81 131 GLU A O 1
ATOM 1037 N N . LEU A 1 132 ? -2.24 20.5 8.531 1 97.81 132 LEU A N 1
ATOM 1038 C CA . LEU A 1 132 ? -1.581 21.016 9.727 1 97.81 132 LEU A CA 1
ATOM 1039 C C . LEU A 1 132 ? -2.143 20.359 10.984 1 97.81 132 LEU A C 1
ATOM 1041 O O . LEU A 1 132 ? -2.043 20.906 12.078 1 97.81 132 LEU A O 1
ATOM 1045 N N . TYR A 1 133 ? -2.719 19.219 10.805 1 97.38 133 TYR A N 1
ATOM 1046 C CA . TYR A 1 133 ? -3.352 18.609 11.969 1 97.38 133 TYR A CA 1
ATOM 1047 C C . TYR A 1 133 ? -2.307 18.047 12.93 1 97.38 133 TYR A C 1
ATOM 1049 O O . TYR A 1 133 ? -1.159 17.812 12.547 1 97.38 133 TYR A O 1
ATOM 1057 N N . TYR A 1 134 ? -2.648 17.875 14.188 1 98.25 134 TYR A N 1
ATOM 1058 C CA . TYR A 1 134 ? -1.808 17.406 15.289 1 98.25 134 TYR A CA 1
ATOM 1059 C C . TYR A 1 134 ? -0.616 18.328 15.492 1 98.25 134 TYR A C 1
ATOM 1061 O O . TYR A 1 134 ? 0.535 17.891 15.469 1 98.25 134 TYR A O 1
ATOM 1069 N N . ASN A 1 135 ? -0.902 19.547 15.672 1 98.31 135 ASN A N 1
ATOM 1070 C CA . ASN A 1 135 ? 0.029 20.594 16.094 1 98.31 135 ASN A CA 1
ATOM 1071 C C . ASN A 1 135 ? -0.497 21.344 17.312 1 98.31 135 ASN A C 1
ATOM 1073 O O . ASN A 1 135 ? -1.273 20.812 18.094 1 98.31 135 ASN A O 1
ATOM 1077 N N . SER A 1 136 ? 0.084 22.562 17.594 1 98.12 136 SER A N 1
ATOM 1078 C CA . SER A 1 136 ? -0.287 23.297 18.797 1 98.12 136 SER A CA 1
ATOM 1079 C C . SER A 1 136 ? -0.684 24.734 18.484 1 98.12 136 SER A C 1
ATOM 1081 O O . SER A 1 136 ? -0.379 25.641 19.25 1 98.12 136 SER A O 1
ATOM 1083 N N . PHE A 1 137 ? -1.315 24.922 17.406 1 97.81 137 PHE A N 1
ATOM 1084 C CA . PHE A 1 137 ? -1.735 26.281 17.047 1 97.81 137 PHE A CA 1
ATOM 1085 C C . PHE A 1 137 ? -2.838 26.766 17.984 1 97.81 137 PHE A C 1
ATOM 1087 O O . PHE A 1 137 ? -3.852 26.078 18.156 1 97.81 137 PHE A O 1
ATOM 1094 N N . PRO A 1 138 ? -2.701 27.938 18.562 1 97.44 138 PRO A N 1
ATOM 1095 C CA . PRO A 1 138 ? -3.771 28.516 19.391 1 97.44 138 PRO A CA 1
ATOM 1096 C C . PRO A 1 138 ? -4.805 29.281 18.562 1 97.44 138 PRO A C 1
ATOM 1098 O O . PRO A 1 138 ? -5.91 29.547 19.047 1 97.44 138 PRO A O 1
ATOM 1101 N N . PHE A 1 139 ? -4.352 29.734 17.406 1 96 139 PHE A N 1
ATOM 1102 C CA . PHE A 1 139 ? -5.184 30.438 16.438 1 96 139 PHE A CA 1
ATOM 1103 C C . PHE A 1 139 ? -4.953 29.906 15.031 1 96 139 PHE A C 1
ATOM 1105 O O . PHE A 1 139 ? -3.973 29.203 14.789 1 96 139 PHE A O 1
ATOM 1112 N N . VAL A 1 140 ? -5.879 30.156 14.164 1 97.5 140 VAL A N 1
ATOM 1113 C CA . VAL A 1 140 ? -5.719 29.781 12.766 1 97.5 140 VAL A CA 1
ATOM 1114 C C . VAL A 1 140 ? -4.469 30.438 12.188 1 97.5 140 VAL A C 1
ATOM 1116 O O . VAL A 1 140 ? -4.293 31.641 12.305 1 97.5 140 VAL A O 1
ATOM 1119 N N . PRO A 1 141 ? -3.592 29.641 11.602 1 96.44 141 PRO A N 1
ATOM 1120 C CA . PRO A 1 141 ? -2.352 30.188 11.047 1 96.44 141 PRO A CA 1
ATOM 1121 C C . PRO A 1 141 ? -2.604 31.25 9.977 1 96.44 141 PRO A C 1
ATOM 1123 O O . PRO A 1 141 ? -3.416 31.031 9.07 1 96.44 141 PRO A O 1
ATOM 1126 N N . LYS A 1 142 ? -1.847 32.344 9.953 1 95.12 142 LYS A N 1
ATOM 1127 C CA . LYS A 1 142 ? -2.07 33.5 9.078 1 95.12 142 LYS A CA 1
ATOM 1128 C C . LYS A 1 142 ? -1.71 33.156 7.633 1 95.12 142 LYS A C 1
ATOM 1130 O O . LYS A 1 142 ? -2.203 33.812 6.707 1 95.12 142 LYS A O 1
ATOM 1135 N N . ILE A 1 143 ? -0.876 32.156 7.465 1 94 143 ILE A N 1
ATOM 1136 C CA . ILE A 1 143 ? -0.435 31.781 6.129 1 94 143 ILE A CA 1
ATOM 1137 C C . ILE A 1 143 ? -1.638 31.359 5.289 1 94 143 ILE A C 1
ATOM 1139 O O . ILE A 1 143 ? -1.634 31.516 4.066 1 94 143 ILE A O 1
ATOM 1143 N N . LEU A 1 144 ? -2.682 30.891 5.895 1 95.69 144 LEU A N 1
ATOM 1144 C CA . LEU A 1 144 ? -3.832 30.344 5.188 1 95.69 144 LEU A CA 1
ATOM 1145 C C . LEU A 1 144 ? -4.547 31.422 4.391 1 95.69 144 LEU A C 1
ATOM 1147 O O . LEU A 1 144 ? -5.035 31.172 3.283 1 95.69 144 LEU A O 1
ATOM 1151 N N . SER A 1 145 ? -4.566 32.594 4.93 1 92.56 145 SER A N 1
ATOM 1152 C CA . SER A 1 145 ? -5.27 33.719 4.285 1 92.56 145 SER A CA 1
ATOM 1153 C C . SER A 1 145 ? -4.438 34.312 3.152 1 92.56 145 SER A C 1
ATOM 1155 O O . SER A 1 145 ? -4.918 35.156 2.414 1 92.56 145 SER A O 1
ATOM 1157 N N . LYS A 1 146 ? -3.227 33.781 2.986 1 92.88 146 LYS A N 1
ATOM 1158 C CA . LYS A 1 146 ? -2.328 34.312 1.974 1 92.88 146 LYS A CA 1
ATOM 1159 C C . LYS A 1 146 ? -2.221 33.406 0.77 1 92.88 146 LYS A C 1
ATOM 1161 O O . LYS A 1 146 ? -1.463 33.656 -0.164 1 92.88 146 LYS A O 1
ATOM 1166 N N . LEU A 1 147 ? -2.914 32.375 0.769 1 96 147 LEU A N 1
ATOM 1167 C CA . LEU A 1 147 ? -2.838 31.359 -0.296 1 96 147 LEU A CA 1
ATOM 1168 C C . LEU A 1 147 ? -4.086 31.406 -1.172 1 96 147 LEU A C 1
ATOM 1170 O O . LEU A 1 147 ? -5.113 30.828 -0.826 1 96 147 LEU A O 1
ATOM 1174 N N . PRO A 1 148 ? -3.988 32.031 -2.334 1 95.56 148 PRO A N 1
ATOM 1175 C CA . PRO A 1 148 ? -5.18 32.312 -3.137 1 95.56 148 PRO A CA 1
ATOM 1176 C C . PRO A 1 148 ? -5.805 31.047 -3.723 1 95.56 148 PRO A C 1
ATOM 1178 O O . PRO A 1 148 ? -7 31.031 -4.031 1 95.56 148 PRO A O 1
ATOM 1181 N N . LEU A 1 149 ? -5.074 29.984 -3.818 1 96.88 149 LEU A N 1
ATOM 1182 C CA . LEU A 1 149 ? -5.605 28.797 -4.48 1 96.88 149 LEU A CA 1
ATOM 1183 C C . LEU A 1 149 ? -5.949 27.703 -3.459 1 96.88 149 LEU A C 1
ATOM 1185 O O . LEU A 1 149 ? -6.383 26.625 -3.83 1 96.88 149 LEU A O 1
ATOM 1189 N N . LEU A 1 150 ? -5.816 28 -2.209 1 96.94 150 LEU A N 1
ATOM 1190 C CA . LEU A 1 150 ? -6.039 27.016 -1.15 1 96.94 150 LEU A CA 1
ATOM 1191 C C . LEU A 1 150 ? -7.508 26.625 -1.079 1 96.94 150 LEU A C 1
ATOM 1193 O O . LEU A 1 150 ? -8.383 27.484 -0.914 1 96.94 150 LEU A O 1
ATOM 1197 N N . THR A 1 151 ? -7.77 25.328 -1.182 1 98.12 151 THR A N 1
ATOM 1198 C CA . THR A 1 151 ? -9.148 24.875 -1.18 1 98.12 151 THR A CA 1
ATOM 1199 C C . THR A 1 151 ? -9.406 23.938 -0 1 98.12 151 THR A C 1
ATOM 1201 O O . THR A 1 151 ? -10.531 23.844 0.489 1 98.12 151 THR A O 1
ATOM 1204 N N . THR A 1 152 ? -8.398 23.266 0.439 1 98.44 152 THR A N 1
ATOM 1205 C CA . THR A 1 152 ? -8.547 22.297 1.509 1 98.44 152 THR A CA 1
ATOM 1206 C C . THR A 1 152 ? -7.605 22.609 2.67 1 98.44 152 THR A C 1
ATOM 1208 O O . THR A 1 152 ? -6.398 22.75 2.477 1 98.44 152 THR A O 1
ATOM 1211 N N . ILE A 1 153 ? -8.219 22.703 3.869 1 98.06 153 ILE A N 1
ATOM 1212 C CA . ILE A 1 153 ? -7.469 23.031 5.078 1 98.06 153 ILE A CA 1
ATOM 1213 C C . ILE A 1 153 ? -7.738 21.969 6.145 1 98.06 153 ILE A C 1
ATOM 1215 O O . ILE A 1 153 ? -8.898 21.688 6.469 1 98.06 153 ILE A O 1
ATOM 1219 N N . ALA A 1 154 ? -6.707 21.406 6.664 1 98.5 154 ALA A N 1
ATOM 1220 C CA . ALA A 1 154 ? -6.828 20.438 7.758 1 98.5 154 ALA A CA 1
ATOM 1221 C C . ALA A 1 154 ? -6.121 20.938 9.008 1 98.5 154 ALA A C 1
ATOM 1223 O O . ALA A 1 154 ? -4.887 20.984 9.062 1 98.5 154 ALA A O 1
ATOM 1224 N N . LEU A 1 155 ? -6.914 21.266 10.031 1 98.56 155 LEU A N 1
ATOM 1225 C CA . LEU A 1 155 ? -6.391 21.844 11.266 1 98.56 155 LEU A CA 1
ATOM 1226 C C . LEU A 1 155 ? -6.891 21.062 12.484 1 98.56 155 LEU A C 1
ATOM 1228 O O . LEU A 1 155 ? -6.949 21.594 13.586 1 98.56 155 LEU A O 1
ATOM 1232 N N . SER A 1 156 ? -7.215 19.828 12.273 1 98.75 156 SER A N 1
ATOM 1233 C CA . SER A 1 156 ? -7.688 19 13.367 1 98.75 156 SER A CA 1
ATOM 1234 C C . SER A 1 156 ? -6.621 18.844 14.453 1 98.75 156 SER A C 1
ATOM 1236 O O . SER A 1 156 ? -5.426 18.906 14.164 1 98.75 156 SER A O 1
ATOM 1238 N N . ASN A 1 157 ? -7.023 18.625 15.688 1 98.75 157 ASN A N 1
ATOM 1239 C CA . ASN A 1 157 ? -6.145 18.312 16.812 1 98.75 157 ASN A CA 1
ATOM 1240 C C . ASN A 1 157 ? -5.098 19.406 17.016 1 98.75 157 ASN A C 1
ATOM 1242 O O . ASN A 1 157 ? -3.9 19.125 17.062 1 98.75 157 ASN A O 1
ATOM 1246 N N . ASN A 1 158 ? -5.574 20.609 17.094 1 98.56 158 ASN A N 1
ATOM 1247 C CA . ASN A 1 158 ? -4.82 21.766 17.547 1 98.56 158 ASN A CA 1
ATOM 1248 C C . ASN A 1 158 ? -5.445 22.375 18.797 1 98.56 158 ASN A C 1
ATOM 1250 O O . ASN A 1 158 ? -6.16 21.703 19.531 1 98.56 158 ASN A O 1
ATOM 1254 N N . ALA A 1 159 ? -5.02 23.625 19.156 1 98.5 159 ALA A N 1
ATOM 1255 C CA . ALA A 1 159 ? -5.562 24.312 20.328 1 98.5 159 ALA A CA 1
ATOM 1256 C C . ALA A 1 159 ? -6.289 25.594 19.906 1 98.5 159 ALA A C 1
ATOM 1258 O O . ALA A 1 159 ? -6.227 26.609 20.609 1 98.5 159 ALA A O 1
ATOM 1259 N N . ILE A 1 160 ? -6.891 25.516 18.781 1 98.56 160 ILE A N 1
ATOM 1260 C CA . ILE A 1 160 ? -7.527 26.703 18.219 1 98.56 160 ILE A CA 1
ATOM 1261 C C . ILE A 1 160 ? -8.773 27.047 19.031 1 98.56 160 ILE A C 1
ATOM 1263 O O . ILE A 1 160 ? -9.617 26.172 19.297 1 98.56 160 ILE A O 1
ATOM 1267 N N . THR A 1 161 ? -8.938 28.297 19.359 1 98.12 161 THR A N 1
ATOM 1268 C CA . THR A 1 161 ? -10 28.688 20.281 1 98.12 161 THR A CA 1
ATOM 1269 C C . THR A 1 161 ? -11.078 29.484 19.547 1 98.12 161 THR A C 1
ATOM 1271 O O . THR A 1 161 ? -12.195 29.625 20.031 1 98.12 161 THR A O 1
ATOM 1274 N N . ALA A 1 162 ? -10.648 30.062 18.406 1 96.88 162 ALA A N 1
ATOM 1275 C CA . ALA A 1 162 ? -11.594 30.922 17.688 1 96.88 162 ALA A CA 1
ATOM 1276 C C . ALA A 1 162 ? -11.289 30.938 16.188 1 96.88 162 ALA A C 1
ATOM 1278 O O . ALA A 1 162 ? -10.164 30.641 15.773 1 96.88 162 ALA A O 1
ATOM 1279 N N . ILE A 1 163 ? -12.344 31.234 15.469 1 96.88 163 ILE A N 1
ATOM 1280 C CA . ILE A 1 163 ? -12.195 31.438 14.031 1 96.88 163 ILE A CA 1
ATOM 1281 C C . ILE A 1 163 ? -12.727 32.812 13.641 1 96.88 163 ILE A C 1
ATOM 1283 O O . ILE A 1 163 ? -13.703 33.281 14.227 1 96.88 163 ILE A O 1
ATOM 1287 N N . ARG A 1 164 ? -12.039 33.375 12.641 1 96.5 164 ARG A N 1
ATOM 1288 C CA . ARG A 1 164 ? -12.422 34.688 12.133 1 96.5 164 ARG A CA 1
ATOM 1289 C C . ARG A 1 164 ? -12.562 34.656 10.617 1 96.5 164 ARG A C 1
ATOM 1291 O O . ARG A 1 164 ? -11.945 33.844 9.945 1 96.5 164 ARG A O 1
ATOM 1298 N N . GLU A 1 165 ? -13.312 35.625 10.133 1 95.88 165 GLU A N 1
ATOM 1299 C CA . GLU A 1 165 ? -13.57 35.688 8.695 1 95.88 165 GLU A CA 1
ATOM 1300 C C . GLU A 1 165 ? -12.289 35.938 7.91 1 95.88 165 GLU A C 1
ATOM 1302 O O . GLU A 1 165 ? -12.172 35.531 6.75 1 95.88 165 GLU A O 1
ATOM 1307 N N . THR A 1 166 ? -11.281 36.469 8.547 1 95.75 166 THR A N 1
ATOM 1308 C CA . THR A 1 166 ? -10.031 36.812 7.883 1 95.75 166 THR A CA 1
ATOM 1309 C C . THR A 1 166 ? -9.109 35.625 7.812 1 95.75 166 THR A C 1
ATOM 1311 O O . THR A 1 166 ? -8.062 35.656 7.152 1 95.75 166 THR A O 1
ATOM 1314 N N . ASP A 1 167 ? -9.484 34.562 8.414 1 96.5 167 ASP A N 1
ATOM 1315 C CA . ASP A 1 167 ? -8.609 33.406 8.539 1 96.5 167 ASP A CA 1
ATOM 1316 C C . ASP A 1 167 ? -8.57 32.625 7.234 1 96.5 167 ASP A C 1
ATOM 1318 O O . ASP A 1 167 ? -7.633 31.859 6.996 1 96.5 167 ASP A O 1
ATOM 1322 N N . PHE A 1 168 ? -9.586 32.781 6.348 1 95.94 168 PHE A N 1
ATOM 1323 C CA . PHE A 1 168 ? -9.758 31.875 5.223 1 95.94 168 PHE A CA 1
ATOM 1324 C C . PHE A 1 168 ? -9.898 32.625 3.918 1 95.94 168 PHE A C 1
ATOM 1326 O O . PHE A 1 168 ? -10.398 33.75 3.908 1 95.94 168 PHE A O 1
ATOM 1333 N N . GLN A 1 169 ? -9.477 31.953 2.912 1 95.5 169 GLN A N 1
ATOM 1334 C CA . GLN A 1 169 ? -9.781 32.438 1.569 1 95.5 169 GLN A CA 1
ATOM 1335 C C . GLN A 1 169 ? -11.195 32.062 1.154 1 95.5 169 GLN A C 1
ATOM 1337 O O . GLN A 1 169 ? -11.688 30.969 1.51 1 95.5 169 GLN A O 1
ATOM 1342 N N . ARG A 1 170 ? -11.812 32.938 0.339 1 96.5 170 ARG A N 1
ATOM 1343 C CA . ARG A 1 170 ? -13.219 32.75 -0.024 1 96.5 170 ARG A CA 1
ATOM 1344 C C . ARG A 1 170 ? -13.414 31.5 -0.863 1 96.5 170 ARG A C 1
ATOM 1346 O O . ARG A 1 170 ? -14.508 30.922 -0.897 1 96.5 170 ARG A O 1
ATOM 1353 N N . ASN A 1 171 ? -12.375 31.062 -1.47 1 96.38 171 ASN A N 1
ATOM 1354 C CA . ASN A 1 171 ? -12.492 29.922 -2.365 1 96.38 171 ASN A CA 1
ATOM 1355 C C . ASN A 1 171 ? -12.258 28.609 -1.626 1 96.38 171 ASN A C 1
ATOM 1357 O O . ASN A 1 171 ? -12.32 27.531 -2.227 1 96.38 171 ASN A O 1
ATOM 1361 N N . THR A 1 172 ? -12.07 28.641 -0.334 1 97.75 172 THR A N 1
ATOM 1362 C CA . THR A 1 172 ? -11.875 27.422 0.452 1 97.75 172 THR A CA 1
ATOM 1363 C C . THR A 1 172 ? -13.125 26.547 0.414 1 97.75 172 THR A C 1
ATOM 1365 O O . THR A 1 172 ? -14.242 27.047 0.587 1 97.75 172 THR A O 1
ATOM 1368 N N . THR A 1 173 ? -12.922 25.234 0.214 1 98.62 173 THR A N 1
ATOM 1369 C CA . THR A 1 173 ? -14.07 24.359 0.036 1 98.62 173 THR A CA 1
ATOM 1370 C C . THR A 1 173 ? -14.188 23.359 1.189 1 98.62 173 THR A C 1
ATOM 1372 O O . THR A 1 173 ? -15.281 22.891 1.51 1 98.62 173 THR A O 1
ATOM 1375 N N . ILE A 1 174 ? -13.102 23.047 1.821 1 98.81 174 ILE A N 1
ATOM 1376 C CA . ILE A 1 174 ? -13.102 22.062 2.9 1 98.81 174 ILE A CA 1
ATOM 1377 C C . ILE A 1 174 ? -12.289 22.594 4.078 1 98.81 174 ILE A C 1
ATOM 1379 O O . ILE A 1 174 ? -11.141 23.016 3.906 1 98.81 174 ILE A O 1
ATOM 1383 N N . ILE A 1 175 ? -12.867 22.531 5.277 1 98.62 175 ILE A N 1
ATOM 1384 C CA . ILE A 1 175 ? -12.172 22.922 6.5 1 98.62 175 ILE A CA 1
ATOM 1385 C C . ILE A 1 175 ? -12.375 21.859 7.57 1 98.62 175 ILE A C 1
ATOM 1387 O O . ILE A 1 175 ? -13.508 21.531 7.922 1 98.62 175 ILE A O 1
ATOM 1391 N N . GLU A 1 176 ? -11.305 21.312 8.055 1 98.81 176 GLU A N 1
ATOM 1392 C CA . GLU A 1 176 ? -11.305 20.391 9.18 1 98.81 176 GLU A CA 1
ATOM 1393 C C . GLU A 1 176 ? -10.781 21.062 10.445 1 98.81 176 GLU A C 1
ATOM 1395 O O . GLU A 1 176 ? -9.586 21.359 10.547 1 98.81 176 GLU A O 1
ATOM 1400 N N . LEU A 1 177 ? -11.664 21.25 11.398 1 98.75 177 LEU A N 1
ATOM 1401 C CA . LEU A 1 177 ? -11.32 21.922 12.641 1 98.75 177 LEU A CA 1
ATOM 1402 C C . LEU A 1 177 ? -11.703 21.078 13.852 1 98.75 177 LEU A C 1
ATOM 1404 O O . LEU A 1 177 ? -11.852 21.609 14.961 1 98.75 177 LEU A O 1
ATOM 1408 N N . ASP A 1 178 ? -11.898 19.797 13.57 1 98.75 178 ASP A N 1
ATOM 1409 C CA . ASP A 1 178 ? -12.289 18.906 14.664 1 98.75 178 ASP A CA 1
ATOM 1410 C C . ASP A 1 178 ? -11.18 18.781 15.703 1 98.75 178 ASP A C 1
ATOM 1412 O O . ASP A 1 178 ? -10 18.969 15.383 1 98.75 178 ASP A O 1
ATOM 1416 N N . TYR A 1 179 ? -11.539 18.5 16.984 1 98.69 179 TYR A N 1
ATOM 1417 C CA . TYR A 1 179 ? -10.625 18.297 18.109 1 98.69 179 TYR A CA 1
ATOM 1418 C C . TYR A 1 179 ? -9.789 19.547 18.359 1 98.69 179 TYR A C 1
ATOM 1420 O O . TYR A 1 179 ? -8.562 19.469 18.438 1 98.69 179 TYR A O 1
ATOM 1428 N N . ASN A 1 180 ? -10.469 20.672 18.406 1 98.75 180 ASN A N 1
ATOM 1429 C CA . ASN A 1 180 ? -9.906 21.938 18.844 1 98.75 180 ASN A CA 1
ATOM 1430 C C . ASN A 1 180 ? -10.625 22.484 20.078 1 98.75 180 ASN A C 1
ATOM 1432 O O . ASN A 1 180 ? -11.18 21.719 20.859 1 98.75 180 ASN A O 1
ATOM 1436 N N . LEU A 1 181 ? -10.453 23.781 20.406 1 98.69 181 LEU A N 1
ATOM 1437 C CA . LEU A 1 181 ? -11.031 24.375 21.594 1 98.69 181 LEU A CA 1
ATOM 1438 C C . LEU A 1 181 ? -11.953 25.547 21.219 1 98.69 181 LEU A C 1
ATOM 1440 O O . LEU A 1 181 ? -11.969 26.562 21.906 1 98.69 181 LEU A O 1
ATOM 1444 N N . ILE A 1 182 ? -12.625 25.375 20.156 1 98.56 182 ILE A N 1
ATOM 1445 C CA . ILE A 1 182 ? -13.531 26.422 19.688 1 98.56 182 ILE A CA 1
ATOM 1446 C C . ILE A 1 182 ? -14.797 26.422 20.547 1 98.56 182 ILE A C 1
ATOM 1448 O O . ILE A 1 182 ? -15.516 25.422 20.625 1 98.56 182 ILE A O 1
ATOM 1452 N N . THR A 1 183 ? -15.18 27.562 21.125 1 97.75 183 THR A N 1
ATOM 1453 C CA . THR A 1 183 ? -16.281 27.609 22.078 1 97.75 183 THR A CA 1
ATOM 1454 C C . THR A 1 183 ? -17.484 28.312 21.484 1 97.75 183 THR A C 1
ATOM 1456 O O . THR A 1 183 ? -18.609 28.172 21.984 1 97.75 183 THR A O 1
ATOM 1459 N N . GLU A 1 184 ? -17.172 29.109 20.422 1 97.19 184 GLU A N 1
ATOM 1460 C CA . GLU A 1 184 ? -18.281 29.906 19.891 1 97.19 184 GLU A CA 1
ATOM 1461 C C . GLU A 1 184 ? -18.109 30.172 18.391 1 97.19 184 GLU A C 1
ATOM 1463 O O . GLU A 1 184 ? -16.984 30.203 17.891 1 97.19 184 GLU A O 1
ATOM 1468 N N . LEU A 1 185 ? -19.25 30.281 17.703 1 97.69 185 LEU A N 1
ATOM 1469 C CA . LEU A 1 185 ? -19.312 30.828 16.359 1 97.69 185 LEU A CA 1
ATOM 1470 C C . LEU A 1 185 ? -20.156 32.094 16.312 1 97.69 185 LEU A C 1
ATOM 1472 O O . LEU A 1 185 ? -21.25 32.125 16.875 1 97.69 185 LEU A O 1
ATOM 1476 N N . THR A 1 186 ? -19.578 33.031 15.656 1 97.06 186 THR A N 1
ATOM 1477 C CA . THR A 1 186 ? -20.25 34.344 15.594 1 97.06 186 THR A CA 1
ATOM 1478 C C . THR A 1 186 ? -20.531 34.719 14.148 1 97.06 186 THR A C 1
ATOM 1480 O O . THR A 1 186 ? -20.266 33.969 13.227 1 97.06 186 THR A O 1
ATOM 1483 N N . ASP A 1 187 ? -21.094 35.969 13.977 1 95.62 187 ASP A N 1
ATOM 1484 C CA . ASP A 1 187 ? -21.438 36.469 12.656 1 95.62 187 ASP A CA 1
ATOM 1485 C C . ASP A 1 187 ? -20.188 36.875 11.867 1 95.62 187 ASP A C 1
ATOM 1487 O O . ASP A 1 187 ? -20.266 37.062 10.648 1 95.62 187 ASP A O 1
ATOM 1491 N N . THR A 1 188 ? -19.031 36.781 12.539 1 96.88 188 THR A N 1
ATOM 1492 C CA . THR A 1 188 ? -17.797 37.188 11.875 1 96.88 188 THR A CA 1
ATOM 1493 C C . THR A 1 188 ? -16.828 36 11.789 1 96.88 188 THR A C 1
ATOM 1495 O O . THR A 1 188 ? -15.633 36.188 11.602 1 96.88 188 THR A O 1
ATOM 1498 N N . SER A 1 189 ? -17.375 34.844 11.984 1 97.38 189 SER A N 1
ATOM 1499 C CA . SER A 1 189 ? -16.531 33.656 11.969 1 97.38 189 SER A CA 1
ATOM 1500 C C . SER A 1 189 ? -16.156 33.25 10.539 1 97.38 189 SER A C 1
ATOM 1502 O O . SER A 1 189 ? -15.062 32.75 10.297 1 97.38 189 SER A O 1
ATOM 1504 N N . PHE A 1 190 ? -17.078 33.531 9.562 1 97.81 190 PHE A N 1
ATOM 1505 C CA . PHE A 1 190 ? -16.844 33.156 8.18 1 97.81 190 PHE A CA 1
ATOM 1506 C C . PHE A 1 190 ? -17.016 34.312 7.234 1 97.81 190 PHE A C 1
ATOM 1508 O O . PHE A 1 190 ? -17.859 35.188 7.453 1 97.81 190 PHE A O 1
ATOM 1515 N N . PRO A 1 191 ? -16.219 34.312 6.195 1 96.56 191 PRO A N 1
ATOM 1516 C CA . PRO A 1 191 ? -16.328 35.438 5.258 1 96.56 191 PRO A CA 1
ATOM 1517 C C . PRO A 1 191 ? -17.609 35.375 4.418 1 96.56 191 PRO A C 1
ATOM 1519 O O . PRO A 1 191 ? -18.234 34.312 4.312 1 96.56 191 PRO A O 1
ATOM 1522 N N . GLU A 1 192 ? -17.875 36.5 3.766 1 95.31 192 GLU A N 1
ATOM 1523 C CA . GLU A 1 192 ? -19 36.594 2.852 1 95.31 192 GLU A CA 1
ATOM 1524 C C . GLU A 1 192 ? -18.734 35.812 1.573 1 95.31 192 GLU A C 1
ATOM 1526 O O . GLU A 1 192 ? -17.594 35.688 1.133 1 95.31 192 GLU A O 1
ATOM 1531 N N . ASN A 1 193 ? -19.781 35.25 1.047 1 92.06 193 ASN A N 1
ATOM 1532 C CA . ASN A 1 193 ? -19.703 34.469 -0.2 1 92.06 193 ASN A CA 1
ATOM 1533 C C . ASN A 1 193 ? -18.672 33.375 -0.116 1 92.06 193 ASN A C 1
ATOM 1535 O O . ASN A 1 193 ? -17.859 33.188 -1.026 1 92.06 193 ASN A O 1
ATOM 1539 N N . PHE A 1 194 ? -18.656 32.75 0.948 1 96.31 194 PHE A N 1
ATOM 1540 C CA . PHE A 1 194 ? -17.703 31.688 1.223 1 96.31 194 PHE A CA 1
ATOM 1541 C C . PHE A 1 194 ? -18.062 30.438 0.433 1 96.31 194 PHE A C 1
ATOM 1543 O O . PHE A 1 194 ? -19.234 30.047 0.368 1 96.31 194 PHE A O 1
ATOM 1550 N N . ALA A 1 195 ? -17.109 29.844 -0.202 1 97.62 195 ALA A N 1
ATOM 1551 C CA . ALA A 1 195 ? -17.344 28.703 -1.09 1 97.62 195 ALA A CA 1
ATOM 1552 C C . ALA A 1 195 ? -17.328 27.391 -0.313 1 97.62 195 ALA A C 1
ATOM 1554 O O . ALA A 1 195 ? -17.422 26.312 -0.904 1 97.62 195 ALA A O 1
ATOM 1555 N N . LEU A 1 196 ? -17.391 27.391 0.961 1 98.38 196 LEU A N 1
ATOM 1556 C CA . LEU A 1 196 ? -17.188 26.234 1.831 1 98.38 196 LEU A CA 1
ATOM 1557 C C . LEU A 1 196 ? -18.266 25.188 1.587 1 98.38 196 LEU A C 1
ATOM 1559 O O . LEU A 1 196 ? -19.453 25.5 1.593 1 98.38 196 LEU A O 1
ATOM 1563 N N . GLN A 1 197 ? -17.797 24 1.408 1 98.81 197 GLN A N 1
ATOM 1564 C CA . GLN A 1 197 ? -18.703 22.891 1.149 1 98.81 197 GLN A CA 1
ATOM 1565 C C . GLN A 1 197 ? -18.703 21.906 2.316 1 98.81 197 GLN A C 1
ATOM 1567 O O . GLN A 1 197 ? -19.75 21.312 2.623 1 98.81 197 GLN A O 1
ATOM 1572 N N . GLU A 1 198 ? -17.609 21.734 2.951 1 98.88 198 GLU A N 1
ATOM 1573 C CA . GLU A 1 198 ? -17.5 20.797 4.07 1 98.88 198 GLU A CA 1
ATOM 1574 C C . GLU A 1 198 ? -16.859 21.469 5.281 1 98.88 198 GLU A C 1
ATOM 1576 O O . GLU A 1 198 ? -15.781 22.062 5.176 1 98.88 198 GLU A O 1
ATOM 1581 N N . LEU A 1 199 ? -17.562 21.328 6.414 1 98.81 199 LEU A N 1
ATOM 1582 C CA . LEU A 1 199 ? -17.078 21.891 7.672 1 98.81 199 LEU A CA 1
ATOM 1583 C C . LEU A 1 199 ? -17.156 20.859 8.789 1 98.81 199 LEU A C 1
ATOM 1585 O O . LEU A 1 199 ? -18.234 20.375 9.125 1 98.81 199 LEU A O 1
ATOM 1589 N N . ASN A 1 200 ? -16 20.5 9.352 1 98.88 200 ASN A N 1
ATOM 1590 C CA . ASN A 1 200 ? -15.922 19.578 10.469 1 98.88 200 ASN A CA 1
ATOM 1591 C C . ASN A 1 200 ? -15.547 20.281 11.766 1 98.88 200 ASN A C 1
ATOM 1593 O O . ASN A 1 200 ? -14.43 20.781 11.898 1 98.88 200 ASN A O 1
ATOM 1597 N N . LEU A 1 201 ? -16.438 20.297 12.711 1 98.62 201 LEU A N 1
ATOM 1598 C CA . LEU A 1 201 ? -16.219 20.969 13.984 1 98.62 201 LEU A CA 1
ATOM 1599 C C . LEU A 1 201 ? -16.422 20.016 15.156 1 98.62 201 LEU A C 1
ATOM 1601 O O . LEU A 1 201 ? -16.531 20.453 16.297 1 98.62 201 LEU A O 1
ATOM 1605 N N . ASN A 1 202 ? -16.438 18.781 14.828 1 98.56 202 ASN A N 1
ATOM 1606 C CA . ASN A 1 202 ? -16.719 17.812 15.891 1 98.56 202 ASN A CA 1
ATOM 1607 C C . ASN A 1 202 ? -15.648 17.875 16.984 1 98.56 202 ASN A C 1
ATOM 1609 O O . ASN A 1 202 ? -14.523 18.297 16.734 1 98.56 202 ASN A O 1
ATOM 1613 N N . ASN A 1 203 ? -16.016 17.562 18.234 1 98.62 203 ASN A N 1
ATOM 1614 C CA . ASN A 1 203 ? -15.148 17.484 19.406 1 98.62 203 ASN A CA 1
ATOM 1615 C C . ASN A 1 203 ? -14.547 18.844 19.75 1 98.62 203 ASN A C 1
ATOM 1617 O O . ASN A 1 203 ? -13.352 18.953 20.031 1 98.62 203 ASN A O 1
ATOM 1621 N N . ASN A 1 204 ? -15.273 19.875 19.5 1 98.44 204 ASN A N 1
ATOM 1622 C CA . ASN A 1 204 ? -15.039 21.219 20.047 1 98.44 204 ASN A CA 1
ATOM 1623 C C . ASN A 1 204 ? -16.031 21.547 21.156 1 98.44 204 ASN A C 1
ATOM 1625 O O . ASN A 1 204 ? -17.156 21.062 21.156 1 98.44 204 ASN A O 1
ATOM 1629 N N . PRO A 1 205 ? -15.578 22.312 22.172 1 97.88 205 PRO A N 1
ATOM 1630 C CA . PRO A 1 205 ? -16.531 22.734 23.203 1 97.88 205 PRO A CA 1
ATOM 1631 C C . PRO A 1 205 ? -17.391 23.922 22.75 1 97.88 205 PRO A C 1
ATOM 1633 O O . PRO A 1 205 ? -17.406 24.969 23.391 1 97.88 205 PRO A O 1
ATOM 1636 N N . LEU A 1 206 ? -18.125 23.703 21.688 1 97.12 206 LEU A N 1
ATOM 1637 C CA . LEU A 1 206 ? -18.938 24.719 21.031 1 97.12 206 LEU A CA 1
ATOM 1638 C C . LEU A 1 206 ? -20.234 24.969 21.781 1 97.12 206 LEU A C 1
ATOM 1640 O O . LEU A 1 206 ? -21.281 24.453 21.406 1 97.12 206 LEU A O 1
ATOM 1644 N N . THR A 1 207 ? -20.281 25.875 22.703 1 93.38 207 THR A N 1
ATOM 1645 C CA . THR A 1 207 ? -21.406 26.078 23.609 1 93.38 207 THR A CA 1
ATOM 1646 C C . THR A 1 207 ? -22.312 27.188 23.109 1 93.38 207 THR A C 1
ATOM 1648 O O . THR A 1 207 ? -23.469 27.281 23.5 1 93.38 207 THR A O 1
ATOM 1651 N N . LYS A 1 208 ? -21.734 28.031 22.312 1 92.31 208 LYS A N 1
ATOM 1652 C CA . LYS A 1 208 ? -22.516 29.172 21.828 1 92.31 208 LYS A CA 1
ATOM 1653 C C . LYS A 1 208 ? -22.406 29.297 20.297 1 92.31 208 LYS A C 1
ATOM 1655 O O . LYS A 1 208 ? -21.312 29.188 19.734 1 92.31 208 LYS A O 1
ATOM 1660 N N . MET A 1 209 ? -23.578 29.562 19.719 1 94.12 209 MET A N 1
ATOM 1661 C CA . MET A 1 209 ? -23.609 29.828 18.297 1 94.12 209 MET A CA 1
ATOM 1662 C C . MET A 1 209 ? -24.641 30.906 17.969 1 94.12 209 MET A C 1
ATOM 1664 O O . MET A 1 209 ? -25.844 30.719 18.203 1 94.12 209 MET A O 1
ATOM 1668 N N . SER A 1 210 ? -24.109 31.938 17.391 1 94.62 210 SER A N 1
ATOM 1669 C CA . SER A 1 210 ? -25.016 33 16.953 1 94.62 210 SER A CA 1
ATOM 1670 C C . SER A 1 210 ? -26.031 32.5 15.93 1 94.62 210 SER A C 1
ATOM 1672 O O . SER A 1 210 ? -25.703 31.609 15.125 1 94.62 210 SER A O 1
ATOM 1674 N N . SER A 1 211 ? -27.234 33.125 15.867 1 94.56 211 SER A N 1
ATOM 1675 C CA . SER A 1 211 ? -28.297 32.719 14.945 1 94.56 211 SER A CA 1
ATOM 1676 C C . SER A 1 211 ? -27.938 33.062 13.508 1 94.56 211 SER A C 1
ATOM 1678 O O . SER A 1 211 ? -28.578 32.562 12.57 1 94.56 211 SER A O 1
ATOM 1680 N N . VAL A 1 212 ? -26.859 33.844 13.367 1 95.81 212 VAL A N 1
ATOM 1681 C CA . VAL A 1 212 ? -26.5 34.25 12.008 1 95.81 212 VAL A CA 1
ATOM 1682 C C . VAL A 1 212 ? -25.078 33.781 11.703 1 95.81 212 VAL A C 1
ATOM 1684 O O . VAL A 1 212 ? -24.484 34.188 10.703 1 95.81 212 VAL A O 1
ATOM 1687 N N . ALA A 1 213 ? -24.516 32.938 12.523 1 96.31 213 ALA A N 1
ATOM 1688 C CA . ALA A 1 213 ? -23.125 32.5 12.406 1 96.31 213 ALA A CA 1
ATOM 1689 C C . ALA A 1 213 ? -22.875 31.797 11.086 1 96.31 213 ALA A C 1
ATOM 1691 O O . ALA A 1 213 ? -21.781 31.828 10.539 1 96.31 213 ALA A O 1
ATOM 1692 N N . LEU A 1 214 ? -23.953 31.156 10.508 1 97.56 214 LEU A N 1
ATOM 1693 C CA . LEU A 1 214 ? -23.781 30.297 9.352 1 97.56 214 LEU A CA 1
ATOM 1694 C C . LEU A 1 214 ? -24.344 30.953 8.094 1 97.56 214 LEU A C 1
ATOM 1696 O O . LEU A 1 214 ? -24.5 30.297 7.059 1 97.56 214 LEU A O 1
ATOM 1700 N N . LYS A 1 215 ? -24.625 32.219 8.148 1 96.94 215 LYS A N 1
ATOM 1701 C CA . LYS A 1 215 ? -25.312 32.906 7.078 1 96.94 215 LYS A CA 1
ATOM 1702 C C . LYS A 1 215 ? -24.453 33 5.824 1 96.94 215 LYS A C 1
ATOM 1704 O O . LYS A 1 215 ? -24.969 33.094 4.711 1 96.94 215 LYS A O 1
ATOM 1709 N N . ASN A 1 216 ? -23.156 32.875 6.016 1 97.31 216 ASN A N 1
ATOM 1710 C CA . ASN A 1 216 ? -22.234 33.062 4.895 1 97.31 216 ASN A CA 1
ATOM 1711 C C . ASN A 1 216 ? -21.797 31.734 4.289 1 97.31 216 ASN A C 1
ATOM 1713 O O . ASN A 1 216 ? -20.797 31.672 3.568 1 97.31 216 ASN A O 1
ATOM 1717 N N . LEU A 1 217 ? -22.531 30.641 4.543 1 97.62 217 LEU A N 1
ATOM 1718 C CA . LEU A 1 217 ? -22.141 29.328 4.059 1 97.62 217 LEU A CA 1
ATOM 1719 C C . LEU A 1 217 ? -23.219 28.734 3.15 1 97.62 217 LEU A C 1
ATOM 1721 O O . LEU A 1 217 ? -23.672 27.609 3.373 1 97.62 217 LEU A O 1
ATOM 1725 N N . PRO A 1 218 ? -23.547 29.438 2.109 1 94.88 218 PRO A N 1
ATOM 1726 C CA . PRO A 1 218 ? -24.656 28.969 1.27 1 94.88 218 PRO A CA 1
ATOM 1727 C C . PRO A 1 218 ? -24.328 27.672 0.536 1 94.88 218 PRO A C 1
ATOM 1729 O O . PRO A 1 218 ? -25.234 26.922 0.153 1 94.88 218 PRO A O 1
ATOM 1732 N N . SER A 1 219 ? -23.078 27.344 0.365 1 97.19 219 SER A N 1
ATOM 1733 C CA . SER A 1 219 ? -22.672 26.203 -0.446 1 97.19 219 SER A CA 1
ATOM 1734 C C . SER A 1 219 ? -22.359 24.984 0.425 1 97.19 219 SER A C 1
ATOM 1736 O O . SER A 1 219 ? -21.938 23.953 -0.081 1 97.19 219 SER A O 1
ATOM 1738 N N . LEU A 1 220 ? -22.609 25.031 1.716 1 98.31 220 LEU A N 1
ATOM 1739 C CA . LEU A 1 220 ? -22.25 23.969 2.633 1 98.31 220 LEU A CA 1
ATOM 1740 C C . LEU A 1 220 ? -23.094 22.719 2.398 1 98.31 220 LEU A C 1
ATOM 1742 O O . LEU A 1 220 ? -24.328 22.812 2.355 1 98.31 220 LEU A O 1
ATOM 1746 N N . THR A 1 221 ? -22.438 21.625 2.23 1 98.56 221 THR A N 1
ATOM 1747 C CA . THR A 1 221 ? -23.156 20.375 1.975 1 98.56 221 THR A CA 1
ATOM 1748 C C . THR A 1 221 ? -22.938 19.391 3.121 1 98.56 221 THR A C 1
ATOM 1750 O O . THR A 1 221 ? -23.75 18.469 3.312 1 98.56 221 THR A O 1
ATOM 1753 N N . PHE A 1 222 ? -21.891 19.609 3.844 1 98.81 222 PHE A N 1
ATOM 1754 C CA . PHE A 1 222 ? -21.562 18.703 4.934 1 98.81 222 PHE A CA 1
ATOM 1755 C C . PHE A 1 222 ? -21.172 19.484 6.188 1 98.81 222 PHE A C 1
ATOM 1757 O O . PHE A 1 222 ? -20.25 20.297 6.168 1 98.81 222 PHE A O 1
ATOM 1764 N N . LEU A 1 223 ? -21.906 19.188 7.289 1 98.69 223 LEU A N 1
ATOM 1765 C CA . LEU A 1 223 ? -21.625 19.828 8.57 1 98.69 223 LEU A CA 1
ATOM 1766 C C . LEU A 1 223 ? -21.562 18.797 9.695 1 98.69 223 LEU A C 1
ATOM 1768 O O . LEU A 1 223 ? -22.547 18.109 9.961 1 98.69 223 LEU A O 1
ATOM 1772 N N . ASP A 1 224 ? -20.406 18.703 10.312 1 98.75 224 ASP A N 1
ATOM 1773 C CA . ASP A 1 224 ? -20.203 17.766 11.422 1 98.75 224 ASP A CA 1
ATOM 1774 C C . ASP A 1 224 ? -20.094 18.516 12.75 1 98.75 224 ASP A C 1
ATOM 1776 O O . ASP A 1 224 ? -19.109 19.203 13 1 98.75 224 ASP A O 1
ATOM 1780 N N . LEU A 1 225 ? -21.078 18.328 13.578 1 98.06 225 LEU A N 1
ATOM 1781 C CA . LEU A 1 225 ? -21.109 18.953 14.891 1 98.06 225 LEU A CA 1
ATOM 1782 C C . LEU A 1 225 ? -21.188 17.891 15.992 1 98.06 225 LEU A C 1
ATOM 1784 O O . LEU A 1 225 ? -21.703 18.172 17.078 1 98.06 225 LEU A O 1
ATOM 1788 N N . ARG A 1 226 ? -20.719 16.703 15.766 1 97.62 226 ARG A N 1
ATOM 1789 C CA . ARG A 1 226 ? -20.719 15.633 16.75 1 97.62 226 ARG A CA 1
ATOM 1790 C C . ARG A 1 226 ? -19.891 16 17.969 1 97.62 226 ARG A C 1
ATOM 1792 O O . ARG A 1 226 ? -18.828 16.641 17.828 1 97.62 226 ARG A O 1
ATOM 1799 N N . SER A 1 227 ? -20.344 15.617 19.016 1 98 227 SER A N 1
ATOM 1800 C CA . SER A 1 227 ? -19.578 15.711 20.25 1 98 227 SER A CA 1
ATOM 1801 C C . SER A 1 227 ? -19.156 17.141 20.531 1 98 227 SER A C 1
ATOM 1803 O O . SER A 1 227 ? -17.984 17.406 20.828 1 98 227 SER A O 1
ATOM 1805 N N . THR A 1 228 ? -20.141 17.875 20.297 1 96.19 228 THR A N 1
ATOM 1806 C CA . THR A 1 228 ? -19.953 19.25 20.734 1 96.19 228 THR A CA 1
ATOM 1807 C C . THR A 1 228 ? -20.672 19.5 22.062 1 96.19 228 THR A C 1
ATOM 1809 O O . THR A 1 228 ? -21.141 18.562 22.703 1 96.19 228 THR A O 1
ATOM 1812 N N . LYS A 1 229 ? -20.859 20.438 22.672 1 95 229 LYS A N 1
ATOM 1813 C CA . LYS A 1 229 ? -21.562 20.797 23.906 1 95 229 LYS A CA 1
ATOM 1814 C C . LYS A 1 229 ? -22.766 21.672 23.609 1 95 229 LYS A C 1
ATOM 1816 O O . LYS A 1 229 ? -23.141 22.516 24.422 1 95 229 LYS A O 1
ATOM 1821 N N . LEU A 1 230 ? -23.297 21.422 22.469 1 95.19 230 LEU A N 1
ATOM 1822 C CA . LEU A 1 230 ? -24.5 22.172 22.094 1 95.19 230 LEU A CA 1
ATOM 1823 C C . LEU A 1 230 ? -25.688 21.781 22.969 1 95.19 230 LEU A C 1
ATOM 1825 O O . LEU A 1 230 ? -25.891 20.609 23.266 1 95.19 230 LEU A O 1
ATOM 1829 N N . THR A 1 231 ? -26.422 22.797 23.359 1 94.44 231 THR A N 1
ATOM 1830 C CA . THR A 1 231 ? -27.594 22.531 24.203 1 94.44 231 THR A CA 1
ATOM 1831 C C . THR A 1 231 ? -28.875 22.828 23.453 1 94.44 231 THR A C 1
ATOM 1833 O O . THR A 1 231 ? -29.953 22.375 23.844 1 94.44 231 THR A O 1
ATOM 1836 N N . ARG A 1 232 ? -28.797 23.625 22.422 1 92.69 232 ARG A N 1
ATOM 1837 C CA . ARG A 1 232 ? -29.922 23.938 21.547 1 92.69 232 ARG A CA 1
ATOM 1838 C C . ARG A 1 232 ? -29.516 23.844 20.078 1 92.69 232 ARG A C 1
ATOM 1840 O O . ARG A 1 232 ? -28.328 23.953 19.75 1 92.69 232 ARG A O 1
ATOM 1847 N N . LEU A 1 233 ? -30.484 23.656 19.297 1 92.81 233 LEU A N 1
ATOM 1848 C CA . LEU A 1 233 ? -30.219 23.641 17.859 1 92.81 233 LEU A CA 1
ATOM 1849 C C . LEU A 1 233 ? -29.906 25.047 17.359 1 92.81 233 LEU A C 1
ATOM 1851 O O . LEU A 1 233 ? -30.672 25.984 17.625 1 92.81 233 LEU A O 1
ATOM 1855 N N . PRO A 1 234 ? -28.891 25.109 16.672 1 91.12 234 PRO A N 1
ATOM 1856 C CA . PRO A 1 234 ? -28.547 26.438 16.172 1 91.12 234 PRO A CA 1
ATOM 1857 C C . PRO A 1 234 ? -29.547 26.938 15.125 1 91.12 234 PRO A C 1
ATOM 1859 O O . PRO A 1 234 ? -29.766 26.281 14.102 1 91.12 234 PRO A O 1
ATOM 1862 N N . LEU A 1 235 ? -30.062 28.109 15.289 1 93.44 235 LEU A N 1
ATOM 1863 C CA . LEU A 1 235 ? -31.078 28.641 14.383 1 93.44 235 LEU A CA 1
ATOM 1864 C C . LEU A 1 235 ? -30.469 29 13.031 1 93.44 235 LEU A C 1
ATOM 1866 O O . LEU A 1 235 ? -31.172 29.031 12.016 1 93.44 235 LEU A O 1
ATOM 1870 N N . GLY A 1 236 ? -29.188 29.172 13.062 1 94.25 236 GLY A N 1
ATOM 1871 C CA . GLY A 1 236 ? -28.484 29.516 11.844 1 94.25 236 GLY A CA 1
ATOM 1872 C C . GLY A 1 236 ? -28.516 28.422 10.805 1 94.25 236 GLY A C 1
ATOM 1873 O O . GLY A 1 236 ? -28.219 28.656 9.625 1 94.25 236 GLY A O 1
ATOM 1874 N N . LEU A 1 237 ? -28.906 27.25 11.156 1 96.12 237 LEU A N 1
ATOM 1875 C CA . LEU A 1 237 ? -28.969 26.109 10.242 1 96.12 237 LEU A CA 1
ATOM 1876 C C . LEU A 1 237 ? -29.906 26.391 9.078 1 96.12 237 LEU A C 1
ATOM 1878 O O . LEU A 1 237 ? -29.734 25.844 7.984 1 96.12 237 LEU A O 1
ATOM 1882 N N . LYS A 1 238 ? -30.828 27.281 9.281 1 94.75 238 LYS A N 1
ATOM 1883 C CA . LYS A 1 238 ? -31.828 27.609 8.273 1 94.75 238 LYS A CA 1
ATOM 1884 C C . LYS A 1 238 ? -31.188 28.219 7.027 1 94.75 238 LYS A C 1
ATOM 1886 O O . LYS A 1 238 ? -31.781 28.203 5.945 1 94.75 238 LYS A O 1
ATOM 1891 N N . TYR A 1 239 ? -30 28.719 7.203 1 95.56 239 TYR A N 1
ATOM 1892 C CA . TYR A 1 239 ? -29.312 29.391 6.094 1 95.56 239 TYR A CA 1
ATOM 1893 C C . TYR A 1 239 ? -28.672 28.359 5.168 1 95.56 239 TYR A C 1
ATOM 1895 O O . TYR A 1 239 ? -28.25 28.703 4.059 1 95.56 239 TYR A O 1
ATOM 1903 N N . LEU A 1 240 ? -28.594 27.141 5.625 1 97.31 240 LEU A N 1
ATOM 1904 C CA . LEU A 1 240 ? -27.844 26.125 4.891 1 97.31 240 LEU A CA 1
ATOM 1905 C C . LEU A 1 240 ? -28.766 25.359 3.928 1 97.31 240 LEU A C 1
ATOM 1907 O O . LEU A 1 240 ? -28.984 24.156 4.09 1 97.31 240 LEU A O 1
ATOM 1911 N N . GLY A 1 241 ? -29.141 26.062 2.893 1 94.88 241 GLY A N 1
ATOM 1912 C CA . GLY A 1 241 ? -30.078 25.5 1.927 1 94.88 241 GLY A CA 1
ATOM 1913 C C . GLY A 1 241 ? -29.5 24.344 1.132 1 94.88 241 GLY A C 1
ATOM 1914 O O . GLY A 1 241 ? -30.234 23.5 0.631 1 94.88 241 GLY A O 1
ATOM 1915 N N . GLY A 1 242 ? -28.25 24.281 1.047 1 95.31 242 GLY A N 1
ATOM 1916 C CA . GLY A 1 242 ? -27.609 23.25 0.243 1 95.31 242 GLY A CA 1
ATOM 1917 C C . GLY A 1 242 ? -27.078 22.078 1.066 1 95.31 242 GLY A C 1
ATOM 1918 O O . GLY A 1 242 ? -26.422 21.188 0.538 1 95.31 242 GLY A O 1
ATOM 1919 N N . LEU A 1 243 ? -27.453 22 2.365 1 97.44 243 LEU A N 1
ATOM 1920 C CA . LEU A 1 243 ? -26.891 20.984 3.262 1 97.44 243 LEU A CA 1
ATOM 1921 C C . LEU A 1 243 ? -27.422 19.594 2.928 1 97.44 243 LEU A C 1
ATOM 1923 O O . LEU A 1 243 ? -28.625 19.438 2.672 1 97.44 243 LEU A O 1
ATOM 1927 N N . VAL A 1 244 ? -26.516 18.719 2.922 1 98.06 244 VAL A N 1
ATOM 1928 C CA . VAL A 1 244 ? -26.875 17.344 2.592 1 98.06 244 VAL A CA 1
ATOM 1929 C C . VAL A 1 244 ? -26.719 16.453 3.826 1 98.06 244 VAL A C 1
ATOM 1931 O O . VAL A 1 244 ? -27.594 15.656 4.145 1 98.06 244 VAL A O 1
ATOM 1934 N N . VAL A 1 245 ? -25.641 16.641 4.559 1 98.44 245 VAL A N 1
ATOM 1935 C CA . VAL A 1 245 ? -25.375 15.812 5.73 1 98.44 245 VAL A CA 1
ATOM 1936 C C . VAL A 1 245 ? -25.188 16.703 6.961 1 98.44 245 VAL A C 1
ATOM 1938 O O . VAL A 1 245 ? -24.406 17.672 6.93 1 98.44 245 VAL A O 1
ATOM 1941 N N . LEU A 1 246 ? -25.938 16.359 7.996 1 97.94 246 LEU A N 1
ATOM 1942 C CA . LEU A 1 246 ? -25.812 17 9.305 1 97.94 246 LEU A CA 1
ATOM 1943 C C . LEU A 1 246 ? -25.641 15.953 10.406 1 97.94 246 LEU A C 1
ATOM 1945 O O . LEU A 1 246 ? -26.469 15.055 10.547 1 97.94 246 LEU A O 1
ATOM 1949 N N . ASP A 1 247 ? -24.562 16.062 11.133 1 98.06 247 ASP A N 1
ATOM 1950 C CA . ASP A 1 247 ? -24.328 15.109 12.219 1 98.06 247 ASP A CA 1
ATOM 1951 C C . ASP A 1 247 ? -24.25 15.828 13.562 1 98.06 247 ASP A C 1
ATOM 1953 O O . ASP A 1 247 ? -23.328 16.609 13.805 1 98.06 247 ASP A O 1
ATOM 1957 N N . LEU A 1 248 ? -25.203 15.562 14.445 1 96.75 248 LEU A N 1
ATOM 1958 C CA . LEU A 1 248 ? -25.297 16.156 15.773 1 96.75 248 LEU A CA 1
ATOM 1959 C C . LEU A 1 248 ? -25.156 15.102 16.859 1 96.75 248 LEU A C 1
ATOM 1961 O O . LEU A 1 248 ? -25.516 15.336 18.016 1 96.75 248 LEU A O 1
ATOM 1965 N N . THR A 1 249 ? -24.578 13.969 16.469 1 96.38 249 THR A N 1
ATOM 1966 C CA . THR A 1 249 ? -24.516 12.844 17.406 1 96.38 249 THR A CA 1
ATOM 1967 C C . THR A 1 249 ? -23.625 13.188 18.594 1 96.38 249 THR A C 1
ATOM 1969 O O . THR A 1 249 ? -22.766 14.078 18.5 1 96.38 249 THR A O 1
ATOM 1972 N N . ASN A 1 250 ? -23.891 12.633 19.719 1 95.94 250 ASN A N 1
ATOM 1973 C CA . ASN A 1 250 ? -23.109 12.734 20.938 1 95.94 250 ASN A CA 1
ATOM 1974 C C . ASN A 1 250 ? -23.141 14.141 21.516 1 95.94 250 ASN A C 1
ATOM 1976 O O . ASN A 1 250 ? -22.109 14.688 21.906 1 95.94 250 ASN A O 1
ATOM 1980 N N . ASN A 1 251 ? -24.266 14.805 21.375 1 95 251 ASN A N 1
ATOM 1981 C CA . ASN A 1 251 ? -24.625 16 22.125 1 95 251 ASN A CA 1
ATOM 1982 C C . ASN A 1 251 ? -25.734 15.711 23.141 1 95 251 ASN A C 1
ATOM 1984 O O . ASN A 1 251 ? -26.906 15.953 22.875 1 95 251 ASN A O 1
ATOM 1988 N N . SER A 1 252 ? -25.359 15.258 24.281 1 87.88 252 SER A N 1
ATOM 1989 C CA . SER A 1 252 ? -26.297 14.656 25.234 1 87.88 252 SER A CA 1
ATOM 1990 C C . SER A 1 252 ? -27.234 15.695 25.828 1 87.88 252 SER A C 1
ATOM 1992 O O . SER A 1 252 ? -28.328 15.367 26.297 1 87.88 252 SER A O 1
ATOM 1994 N N . LEU A 1 253 ? -26.844 16.891 25.781 1 90.06 253 LEU A N 1
ATOM 1995 C CA . LEU A 1 253 ? -27.641 17.922 26.438 1 90.06 253 LEU A CA 1
ATOM 1996 C C . LEU A 1 253 ? -28.5 18.672 25.422 1 90.06 253 LEU A C 1
ATOM 1998 O O . LEU A 1 253 ? -29.219 19.609 25.781 1 90.06 253 LEU A O 1
ATOM 2002 N N . LEU A 1 254 ? -28.5 18.266 24.203 1 91.94 254 LEU A N 1
ATOM 2003 C CA . LEU A 1 254 ? -29.234 18.953 23.141 1 91.94 254 LEU A CA 1
ATOM 2004 C C . LEU A 1 254 ? -30.734 18.75 23.312 1 91.94 254 LEU A C 1
ATOM 2006 O O . LEU A 1 254 ? -31.203 17.625 23.438 1 91.94 254 LEU A O 1
ATOM 2010 N N . VAL A 1 255 ? -31.391 19.906 23.312 1 91 255 VAL A N 1
ATOM 2011 C CA . VAL A 1 255 ? -32.844 19.875 23.438 1 91 255 VAL A CA 1
ATOM 2012 C C . VAL A 1 255 ? -33.469 20.719 22.344 1 91 255 VAL A C 1
ATOM 2014 O O . VAL A 1 255 ? -32.906 21.734 21.938 1 91 255 VAL A O 1
ATOM 2017 N N . CYS A 1 256 ? -34.594 20.219 21.953 1 89.25 256 CYS A N 1
ATOM 2018 C CA . CYS A 1 256 ? -35.406 20.969 20.969 1 89.25 256 CYS A CA 1
ATOM 2019 C C . CYS A 1 256 ? -36.719 21.406 21.562 1 89.25 256 CYS A C 1
ATOM 2021 O O . CYS A 1 256 ? -37.344 20.656 22.328 1 89.25 256 CYS A O 1
ATOM 2023 N N . THR A 1 257 ? -37 22.688 21.266 1 86.75 257 THR A N 1
ATOM 2024 C CA . THR A 1 257 ? -38.25 23.234 21.734 1 86.75 257 THR A CA 1
ATOM 2025 C C . THR A 1 257 ? -38.969 23.984 20.609 1 86.75 257 THR A C 1
ATOM 2027 O O . THR A 1 257 ? -38.5 23.969 19.469 1 86.75 257 THR A O 1
ATOM 2030 N N . CYS A 1 258 ? -40.062 24.625 20.938 1 85.56 258 CYS A N 1
ATOM 2031 C CA . CYS A 1 258 ? -40.844 25.391 19.969 1 85.56 258 CYS A CA 1
ATOM 2032 C C . CYS A 1 258 ? -40.094 26.625 19.516 1 85.56 258 CYS A C 1
ATOM 2034 O O . CYS A 1 258 ? -40.375 27.188 18.469 1 85.56 258 CYS A O 1
ATOM 2036 N N . ALA A 1 259 ? -39.094 26.891 20.359 1 83.62 259 ALA A N 1
ATOM 2037 C CA . ALA A 1 259 ? -38.312 28.062 20 1 83.62 259 ALA A CA 1
ATOM 2038 C C . ALA A 1 259 ? -37.594 27.859 18.672 1 83.62 259 ALA A C 1
ATOM 2040 O O . ALA A 1 259 ? -37.281 28.812 17.953 1 83.62 259 ALA A O 1
ATOM 2041 N N . GLU A 1 260 ? -37.438 26.547 18.312 1 87.94 260 GLU A N 1
ATOM 2042 C CA . GLU A 1 260 ? -36.75 26.234 17.062 1 87.94 260 GLU A CA 1
ATOM 2043 C C . GLU A 1 260 ? -37.719 25.828 15.961 1 87.94 260 GLU A C 1
ATOM 2045 O O . GLU A 1 260 ? -37.312 25.219 14.969 1 87.94 260 GLU A O 1
ATOM 2050 N N . SER A 1 261 ? -38.906 26.234 16.125 1 88.62 261 SER A N 1
ATOM 2051 C CA . SER A 1 261 ? -39.938 25.828 15.172 1 88.62 261 SER A CA 1
ATOM 2052 C C . SER A 1 261 ? -39.656 26.391 13.781 1 88.62 261 SER A C 1
ATOM 2054 O O . SER A 1 261 ? -40.062 25.812 12.773 1 88.62 261 SER A O 1
ATOM 2056 N N . SER A 1 262 ? -38.938 27.484 13.773 1 87.94 262 SER A N 1
ATOM 2057 C CA . SER A 1 262 ? -38.625 28.109 12.5 1 87.94 262 SER A CA 1
ATOM 2058 C C . SER A 1 262 ? -37.719 27.219 11.648 1 87.94 262 SER A C 1
ATOM 2060 O O . SER A 1 262 ? -37.594 27.438 10.445 1 87.94 262 SER A O 1
ATOM 2062 N N . LEU A 1 263 ? -37.188 26.156 12.242 1 93 263 LEU A N 1
ATOM 2063 C CA . LEU A 1 263 ? -36.281 25.25 11.539 1 93 263 LEU A CA 1
ATOM 2064 C C . LEU A 1 263 ? -37.062 24.094 10.906 1 93 263 LEU A C 1
ATOM 2066 O O . LEU A 1 263 ? -36.469 23.297 10.156 1 93 263 LEU A O 1
ATOM 2070 N N . ARG A 1 264 ? -38.281 24.047 11.156 1 92.62 264 ARG A N 1
ATOM 2071 C CA . ARG A 1 264 ? -39.062 22.875 10.734 1 92.62 264 ARG A CA 1
ATOM 2072 C C . ARG A 1 264 ? -39 22.688 9.219 1 92.62 264 ARG A C 1
ATOM 2074 O O . ARG A 1 264 ? -38.656 21.609 8.734 1 92.62 264 ARG A O 1
ATOM 2081 N N . ALA A 1 265 ? -39.312 23.75 8.562 1 92.25 265 ALA A N 1
ATOM 2082 C CA . ALA A 1 265 ? -39.344 23.656 7.105 1 92.25 265 ALA A CA 1
ATOM 2083 C C . ALA A 1 265 ? -37.969 23.25 6.555 1 92.25 265 ALA A C 1
ATOM 2085 O O . ALA A 1 265 ? -37.875 22.438 5.633 1 92.25 265 ALA A O 1
ATOM 2086 N N . TRP A 1 266 ? -37.031 23.75 7.125 1 94.19 266 TRP A N 1
ATOM 2087 C CA . TRP A 1 266 ? -35.688 23.469 6.691 1 94.19 266 TRP A CA 1
ATOM 2088 C C . TRP A 1 266 ? -35.312 22.016 6.941 1 94.19 266 TRP A C 1
ATOM 2090 O O . TRP A 1 266 ? -34.812 21.328 6.043 1 94.19 266 TRP A O 1
ATOM 2100 N N . VAL A 1 267 ? -35.594 21.469 8.094 1 93.94 267 VAL A N 1
ATOM 2101 C CA . VAL A 1 267 ? -35.281 20.109 8.469 1 93.94 267 VAL A CA 1
ATOM 2102 C C . VAL A 1 267 ? -36.031 19.125 7.578 1 93.94 267 VAL A C 1
ATOM 2104 O O . VAL A 1 267 ? -35.469 18.125 7.129 1 93.94 267 VAL A O 1
ATOM 2107 N N . MET A 1 268 ? -37.188 19.469 7.246 1 92.44 268 MET A N 1
ATOM 2108 C CA . MET A 1 268 ? -38.031 18.562 6.48 1 92.44 268 MET A CA 1
ATOM 2109 C C . MET A 1 268 ? -37.562 18.484 5.031 1 92.44 268 MET A C 1
ATOM 2111 O O . MET A 1 268 ? -37.969 17.562 4.305 1 92.44 268 MET A O 1
ATOM 2115 N N . ASN A 1 269 ? -36.812 19.359 4.652 1 94.31 269 ASN A N 1
ATOM 2116 C CA . ASN A 1 269 ? -36.281 19.344 3.289 1 94.31 269 ASN A CA 1
ATOM 2117 C C . ASN A 1 269 ? -35.031 18.484 3.176 1 94.31 269 ASN A C 1
ATOM 2119 O O . ASN A 1 269 ? -34.562 18.203 2.07 1 94.31 269 ASN A O 1
ATOM 2123 N N . LEU A 1 270 ? -34.562 18.016 4.27 1 95.5 270 LEU A N 1
ATOM 2124 C CA . LEU A 1 270 ? -33.375 17.188 4.277 1 95.5 270 LEU A CA 1
ATOM 2125 C C . LEU A 1 270 ? -33.719 15.703 4.18 1 95.5 270 LEU A C 1
ATOM 2127 O O . LEU A 1 270 ? -34.844 15.312 4.488 1 95.5 270 LEU A O 1
ATOM 2131 N N . ASN A 1 271 ? -32.812 14.953 3.662 1 96.19 271 ASN A N 1
ATOM 2132 C CA . ASN A 1 271 ? -32.969 13.508 3.744 1 96.19 271 ASN A CA 1
ATOM 2133 C C . ASN A 1 271 ? -32.781 13.008 5.176 1 96.19 271 ASN A C 1
ATOM 2135 O O . ASN A 1 271 ? -31.719 13.203 5.777 1 96.19 271 ASN A O 1
ATOM 2139 N N . PRO A 1 272 ? -33.781 12.352 5.684 1 94 272 PRO A N 1
ATOM 2140 C CA . PRO A 1 272 ? -33.75 11.93 7.082 1 94 272 PRO A CA 1
ATOM 2141 C C . PRO A 1 272 ? -32.531 11.031 7.383 1 94 272 PRO A C 1
ATOM 2143 O O . PRO A 1 272 ? -32 11.062 8.492 1 94 272 PRO A O 1
ATOM 2146 N N . LYS A 1 273 ? -32.094 10.266 6.414 1 95.38 273 LYS A N 1
ATOM 2147 C CA . LYS A 1 273 ? -30.984 9.344 6.613 1 95.38 273 LYS A CA 1
ATOM 2148 C C . LYS A 1 273 ? -29.688 10.094 6.859 1 95.38 273 LYS A C 1
ATOM 2150 O O . LYS A 1 273 ? -28.734 9.531 7.387 1 95.38 273 LYS A O 1
ATOM 2155 N N . ASN A 1 274 ? -29.703 11.352 6.434 1 97.12 274 ASN A N 1
ATOM 2156 C CA . ASN A 1 274 ? -28.469 12.133 6.48 1 97.12 274 ASN A CA 1
ATOM 2157 C C . ASN A 1 274 ? -28.484 13.117 7.645 1 97.12 274 ASN A C 1
ATOM 2159 O O . ASN A 1 274 ? -27.562 13.938 7.773 1 97.12 274 ASN A O 1
ATOM 2163 N N . VAL A 1 275 ? -29.516 13.086 8.453 1 96.12 275 VAL A N 1
ATOM 2164 C CA . VAL A 1 275 ? -29.594 13.891 9.664 1 96.12 275 VAL A CA 1
ATOM 2165 C C . VAL A 1 275 ? -29.469 12.992 10.891 1 96.12 275 VAL A C 1
ATOM 2167 O O . VAL A 1 275 ? -30.391 12.242 11.219 1 96.12 275 VAL A O 1
ATOM 2170 N N . LYS A 1 276 ? -28.312 13.094 11.492 1 96.25 276 LYS A N 1
ATOM 2171 C CA . LYS A 1 276 ? -28.062 12.242 12.648 1 96.25 276 LYS A CA 1
ATOM 2172 C C . LYS A 1 276 ? -28.031 13.062 13.938 1 96.25 276 LYS A C 1
ATOM 2174 O O . LYS A 1 276 ? -27.547 14.195 13.945 1 96.25 276 LYS A O 1
ATOM 2179 N N . GLY A 1 277 ? -28.484 12.523 14.922 1 94.75 277 GLY A N 1
ATOM 2180 C CA . GLY A 1 277 ? -28.531 13.164 16.234 1 94.75 277 GLY A CA 1
ATOM 2181 C C . GLY A 1 277 ? -29.906 13.125 16.859 1 94.75 277 GLY A C 1
ATOM 2182 O O . GLY A 1 277 ? -30.891 12.742 16.219 1 94.75 277 GLY A O 1
ATOM 2183 N N . SER A 1 278 ? -29.922 13.555 18.172 1 93.25 278 SER A N 1
ATOM 2184 C CA . SER A 1 278 ? -31.172 13.484 18.906 1 93.25 278 SER A CA 1
ATOM 2185 C C . SER A 1 278 ? -31.391 14.734 19.75 1 93.25 278 SER A C 1
ATOM 2187 O O . SER A 1 278 ? -30.422 15.344 20.219 1 93.25 278 SER A O 1
ATOM 2189 N N . CYS A 1 279 ? -32.594 15.141 19.875 1 89.31 279 CYS A N 1
ATOM 2190 C CA . CYS A 1 279 ? -33.062 16.094 20.859 1 89.31 279 CYS A CA 1
ATOM 2191 C C . CYS A 1 279 ? -33.719 15.383 22.031 1 89.31 279 CYS A C 1
ATOM 2193 O O . CYS A 1 279 ? -34.875 14.969 21.938 1 89.31 279 CYS A O 1
ATOM 2195 N N . GLY A 1 280 ? -32.969 15.312 23.078 1 84.56 280 GLY A N 1
ATOM 2196 C CA . GLY A 1 280 ? -33.469 14.445 24.109 1 84.56 280 GLY A CA 1
ATOM 2197 C C . GLY A 1 280 ? -33.531 12.984 23.703 1 84.56 280 GLY A C 1
ATOM 2198 O O . GLY A 1 280 ? -32.531 12.391 23.344 1 84.56 280 GLY A O 1
ATOM 2199 N N . GLN A 1 281 ? -34.812 12.445 23.625 1 86.19 281 GLN A N 1
ATOM 2200 C CA . GLN A 1 281 ? -35 11.031 23.328 1 86.19 281 GLN A CA 1
ATOM 2201 C C . GLN A 1 281 ? -35.5 10.836 21.906 1 86.19 281 GLN A C 1
ATOM 2203 O O . GLN A 1 281 ? -35.719 9.703 21.469 1 86.19 281 GLN A O 1
ATOM 2208 N N . THR A 1 282 ? -35.562 11.914 21.203 1 90.19 282 THR A N 1
ATOM 2209 C CA . THR A 1 282 ? -36.094 11.852 19.859 1 90.19 282 THR A CA 1
ATOM 2210 C C . THR A 1 282 ? -35.094 12.328 18.828 1 90.19 282 THR A C 1
ATOM 2212 O O . THR A 1 282 ? -34.375 13.32 19.047 1 90.19 282 THR A O 1
ATOM 2215 N N . GLY A 1 283 ? -35.062 11.578 17.797 1 93.69 283 GLY A N 1
ATOM 2216 C CA . GLY A 1 283 ? -34.219 12.055 16.703 1 93.69 283 GLY A CA 1
ATOM 2217 C C . GLY A 1 283 ? -34.594 13.445 16.219 1 93.69 283 GLY A C 1
ATOM 2218 O O . GLY A 1 283 ? -35.75 13.805 16.219 1 93.69 283 GLY A O 1
ATOM 2219 N N . VAL A 1 284 ? -33.625 14.133 15.781 1 92.56 284 VAL A N 1
ATOM 2220 C CA . VAL A 1 284 ? -33.812 15.516 15.375 1 92.56 284 VAL A CA 1
ATOM 2221 C C . VAL A 1 284 ? -34.875 15.594 14.281 1 92.56 284 VAL A C 1
ATOM 2223 O O . VAL A 1 284 ? -35.844 16.359 14.383 1 92.56 284 VAL A O 1
ATOM 2226 N N . TYR A 1 285 ? -34.688 14.781 13.258 1 91.62 285 TYR A N 1
ATOM 2227 C CA . TYR A 1 285 ? -35.625 14.805 12.148 1 91.62 285 TYR A CA 1
ATOM 2228 C C . TYR A 1 285 ? -37.031 14.438 12.617 1 91.62 285 TYR A C 1
ATOM 2230 O O . TYR A 1 285 ? -38.031 15.086 12.242 1 91.62 285 TYR A O 1
ATOM 2238 N N . ASN A 1 286 ? -37.156 13.43 13.398 1 90.19 286 ASN A N 1
ATOM 2239 C CA . ASN A 1 286 ? -38.469 12.977 13.914 1 90.19 286 ASN A CA 1
ATOM 2240 C C . ASN A 1 286 ? -39.125 14.047 14.766 1 90.19 286 ASN A C 1
ATOM 2242 O O . ASN A 1 286 ? -40.344 14.195 14.727 1 90.19 286 ASN A O 1
ATOM 2246 N N . PHE A 1 287 ? -38.344 14.727 15.547 1 89.19 287 PHE A N 1
ATOM 2247 C CA . PHE A 1 287 ? -38.875 15.797 16.375 1 89.19 287 PHE A CA 1
ATOM 2248 C C . PHE A 1 287 ? -39.625 16.828 15.523 1 89.19 287 PHE A C 1
ATOM 2250 O O . PHE A 1 287 ? -40.781 17.156 15.797 1 89.19 287 PHE A O 1
ATOM 2257 N N . PHE A 1 288 ? -38.969 17.234 14.555 1 89.06 288 PHE A N 1
ATOM 2258 C CA . PHE A 1 288 ? -39.531 18.312 13.742 1 89.06 288 PHE A CA 1
ATOM 2259 C C . PHE A 1 288 ? -40.656 17.797 12.852 1 89.06 288 PHE A C 1
ATOM 2261 O O . PHE A 1 288 ? -41.594 18.531 12.531 1 89.06 288 PHE A O 1
ATOM 2268 N N . SER A 1 289 ? -40.531 16.594 12.484 1 87.94 289 SER A N 1
ATOM 2269 C CA . SER A 1 289 ? -41.594 16 11.711 1 87.94 289 SER A CA 1
ATOM 2270 C C . SER A 1 289 ? -42.906 15.945 12.531 1 87.94 289 SER A C 1
ATOM 2272 O O . SER A 1 289 ? -44 16.047 11.977 1 87.94 289 SER A O 1
ATOM 2274 N N . ALA A 1 290 ? -42.781 15.836 13.805 1 84.31 290 ALA A N 1
ATOM 2275 C CA . ALA A 1 290 ? -43.938 15.695 14.695 1 84.31 290 ALA A CA 1
ATOM 2276 C C . ALA A 1 290 ? -44.406 17.047 15.219 1 84.31 290 ALA A C 1
ATOM 2278 O O . ALA A 1 290 ? -45.438 17.141 15.875 1 84.31 290 ALA A O 1
ATOM 2279 N N . LEU A 1 291 ? -43.625 17.984 15.133 1 80.31 291 LEU A N 1
ATOM 2280 C CA . LEU A 1 291 ? -43.906 19.281 15.711 1 80.31 291 LEU A CA 1
ATOM 2281 C C . LEU A 1 291 ? -45.219 19.844 15.156 1 80.31 291 LEU A C 1
ATOM 2283 O O . LEU A 1 291 ? -45.438 19.828 13.945 1 80.31 291 LEU A O 1
ATOM 2287 N N . SER A 1 292 ? -46.281 19.906 16.078 1 68.81 292 SER A N 1
ATOM 2288 C CA . SER A 1 292 ? -47.594 20.469 15.734 1 68.81 292 SER A CA 1
ATOM 2289 C C . SER A 1 292 ? -47.469 21.953 15.398 1 68.81 292 SER A C 1
ATOM 2291 O O . SER A 1 292 ? -46.594 22.656 15.922 1 68.81 292 SER A O 1
ATOM 2293 N N . PRO A 1 293 ? -48.094 22.375 14.305 1 61.34 293 PRO A N 1
ATOM 2294 C CA . PRO A 1 293 ? -48.094 23.797 13.984 1 61.34 293 PRO A CA 1
ATOM 2295 C C . PRO A 1 293 ? -48.438 24.672 15.188 1 61.34 293 PRO A C 1
ATOM 2297 O O . PRO A 1 293 ? -48.125 25.875 15.195 1 61.34 293 PRO A O 1
ATOM 2300 N N . LEU A 1 294 ? -49.25 24.125 16.203 1 57.88 294 LEU A N 1
ATOM 2301 C CA . LEU A 1 294 ? -49.719 24.906 17.359 1 57.88 294 LEU A CA 1
ATOM 2302 C C . LEU A 1 294 ? -48.656 24.938 18.453 1 57.88 294 LEU A C 1
ATOM 2304 O O . LEU A 1 294 ? -48.812 24.297 19.484 1 57.88 294 LEU A O 1
ATOM 2308 N N . CYS A 1 295 ? -47.375 24.703 18.25 1 59.72 295 CYS A N 1
ATOM 2309 C CA . CYS A 1 295 ? -46.406 24.969 19.297 1 59.72 295 CYS A CA 1
ATOM 2310 C C . CYS A 1 295 ? -46.844 26.156 20.156 1 59.72 295 CYS A C 1
ATOM 2312 O O . CYS A 1 295 ? -46.969 27.281 19.641 1 59.72 295 CYS A O 1
ATOM 2314 N N . PRO A 1 296 ? -47.625 25.922 21.344 1 50.06 296 PRO A N 1
ATOM 2315 C CA . PRO A 1 296 ? -47.969 27.062 22.188 1 50.06 296 PRO A CA 1
ATOM 2316 C C . PRO A 1 296 ? -46.781 28 22.422 1 50.06 296 PRO A C 1
ATOM 2318 O O . PRO A 1 296 ? -45.625 27.531 22.562 1 50.06 296 PRO A O 1
ATOM 2321 N N . VAL A 1 297 ? -46.75 29.047 21.797 1 44.78 297 VAL A N 1
ATOM 2322 C CA . VAL A 1 297 ? -45.875 30.125 22.219 1 44.78 297 VAL A CA 1
ATOM 2323 C C . VAL A 1 297 ? -45.844 30.188 23.75 1 44.78 297 VAL A C 1
ATOM 2325 O O . VAL A 1 297 ? -46.875 30.344 24.391 1 44.78 297 VAL A O 1
ATOM 2328 N N . SER A 1 298 ? -45.125 29.375 24.484 1 38.06 298 SER A N 1
ATOM 2329 C CA . SER A 1 298 ? -45.062 29.672 25.906 1 38.06 298 SER A CA 1
ATOM 2330 C C . SER A 1 298 ? -45.156 31.172 26.172 1 38.06 298 SER A C 1
ATOM 2332 O O . SER A 1 298 ? -44.531 31.969 25.453 1 38.06 298 SER A O 1
ATOM 2334 N N . ALA A 1 299 ? -46.219 31.672 26.891 1 36.38 299 ALA A N 1
ATOM 2335 C CA . ALA A 1 299 ? -46.281 33 27.484 1 36.38 299 ALA A CA 1
ATOM 2336 C C . ALA A 1 299 ? -44.906 33.375 28.078 1 36.38 299 ALA A C 1
ATOM 2338 O O . ALA A 1 299 ? -44.25 32.531 28.672 1 36.38 299 ALA A O 1
ATOM 2339 N N . ASP A 1 300 ? -44.156 34.344 27.578 1 29.52 300 ASP A N 1
ATOM 2340 C CA . ASP A 1 300 ? -43.188 35.156 28.312 1 29.52 300 ASP A CA 1
ATOM 2341 C C . ASP A 1 300 ? -43.469 35.156 29.812 1 29.52 300 ASP A C 1
ATOM 2343 O O . ASP A 1 300 ? -44.5 35.656 30.266 1 29.52 300 ASP A O 1
ATOM 2347 N N . THR A 1 301 ? -43.406 34.125 30.562 1 28.69 301 THR A N 1
ATOM 2348 C CA . THR A 1 301 ? -43.25 34.562 31.938 1 28.69 301 THR A CA 1
ATOM 2349 C C . THR A 1 301 ? -42.156 35.625 32.031 1 28.69 301 THR A C 1
ATOM 2351 O O . THR A 1 301 ? -41 35.375 31.656 1 28.69 301 THR A O 1
ATOM 2354 N N . HIS A 1 302 ? -42.531 36.938 31.875 1 26.84 302 HIS A N 1
ATOM 2355 C CA . HIS A 1 302 ? -41.969 38.156 32.406 1 26.84 302 HIS A CA 1
ATOM 2356 C C . HIS A 1 302 ? -41.312 37.906 33.781 1 26.84 302 HIS A C 1
ATOM 2358 O O . HIS A 1 302 ? -40.906 38.875 34.438 1 26.84 302 HIS A O 1
ATOM 2364 N N . LEU A 1 303 ? -40.906 36.719 34.312 1 21.92 303 LEU A N 1
ATOM 2365 C CA . LEU A 1 303 ? -39.969 37 35.406 1 21.92 303 LEU A CA 1
ATOM 2366 C C . LEU A 1 303 ? -38.594 37.344 34.844 1 21.92 303 LEU A C 1
ATOM 2368 O O . LEU A 1 303 ? -38.156 36.719 33.844 1 21.92 303 LEU A O 1
ATOM 2372 N N . MET B 1 1 ? 34.406 11.281 -0.242 1 31.16 1 MET B N 1
ATOM 2373 C CA . MET B 1 1 ? 34.562 9.953 -0.829 1 31.16 1 MET B CA 1
ATOM 2374 C C . MET B 1 1 ? 34.156 8.867 0.167 1 31.16 1 MET B C 1
ATOM 2376 O O . MET B 1 1 ? 33.531 7.879 -0.206 1 31.16 1 MET B O 1
ATOM 2380 N N . SER B 1 2 ? 34.531 9.094 1.42 1 39.12 2 SER B N 1
ATOM 2381 C CA . SER B 1 2 ? 34.656 8.336 2.662 1 39.12 2 SER B CA 1
ATOM 2382 C C . SER B 1 2 ? 33.312 8.242 3.393 1 39.12 2 SER B C 1
ATOM 2384 O O . SER B 1 2 ? 33.094 7.301 4.152 1 39.12 2 SER B O 1
ATOM 2386 N N . ALA B 1 3 ? 32.562 9.312 3.221 1 40.88 3 ALA B N 1
ATOM 2387 C CA . ALA B 1 3 ? 31.5 9.406 4.219 1 40.88 3 ALA B CA 1
ATOM 2388 C C . ALA B 1 3 ? 30.375 8.414 3.914 1 40.88 3 ALA B C 1
ATOM 2390 O O . ALA B 1 3 ? 29.812 7.816 4.828 1 40.88 3 ALA B O 1
ATOM 2391 N N . LEU B 1 4 ? 29.906 8.25 2.596 1 50.81 4 LEU B N 1
ATOM 2392 C CA . LEU B 1 4 ? 29.031 7.102 2.385 1 50.81 4 LEU B CA 1
ATOM 2393 C C . LEU B 1 4 ? 29.688 5.816 2.865 1 50.81 4 LEU B C 1
ATOM 2395 O O . LEU B 1 4 ? 29.016 4.902 3.344 1 50.81 4 LEU B O 1
ATOM 2399 N N . ASP B 1 5 ? 30.984 5.973 2.779 1 56.84 5 ASP B N 1
ATOM 2400 C CA . ASP B 1 5 ? 31.766 4.828 3.242 1 56.84 5 ASP B CA 1
ATOM 2401 C C . ASP B 1 5 ? 31.531 4.566 4.73 1 56.84 5 ASP B C 1
ATOM 2403 O O . ASP B 1 5 ? 31.266 3.432 5.129 1 56.84 5 ASP B O 1
ATOM 2407 N N . ALA B 1 6 ? 31.688 5.715 5.465 1 55.38 6 ALA B N 1
ATOM 2408 C CA . ALA B 1 6 ? 31.562 5.496 6.906 1 55.38 6 ALA B CA 1
ATOM 2409 C C . ALA B 1 6 ? 30.141 5.137 7.289 1 55.38 6 ALA B C 1
ATOM 2411 O O . ALA B 1 6 ? 29.906 4.227 8.094 1 55.38 6 ALA B O 1
ATOM 2412 N N . THR B 1 7 ? 29.172 5.84 6.727 1 60.75 7 THR B N 1
ATOM 2413 C CA . THR B 1 7 ? 27.781 5.57 7.023 1 60.75 7 THR B CA 1
ATOM 2414 C C . THR B 1 7 ? 27.328 4.262 6.383 1 60.75 7 THR B C 1
ATOM 2416 O O . THR B 1 7 ? 26.516 3.529 6.953 1 60.75 7 THR B O 1
ATOM 2419 N N . ALA B 1 8 ? 28.078 4.051 5.375 1 65.56 8 ALA B N 1
ATOM 2420 C CA . ALA B 1 8 ? 27.734 2.848 4.621 1 65.56 8 ALA B CA 1
ATOM 2421 C C . ALA B 1 8 ? 27.953 1.592 5.457 1 65.56 8 ALA B C 1
ATOM 2423 O O . ALA B 1 8 ? 27.141 0.661 5.414 1 65.56 8 ALA B O 1
ATOM 2424 N N . HIS B 1 9 ? 28.938 1.771 6.441 1 74.94 9 HIS B N 1
ATOM 2425 C CA . HIS B 1 9 ? 29.281 0.54 7.141 1 74.94 9 HIS B CA 1
ATOM 2426 C C . HIS B 1 9 ? 28.219 0.179 8.172 1 74.94 9 HIS B C 1
ATOM 2428 O O . HIS B 1 9 ? 28.094 -0.983 8.57 1 74.94 9 HIS B O 1
ATOM 2434 N N . SER B 1 10 ? 27.375 1.208 8.492 1 84.19 10 SER B N 1
ATOM 2435 C CA . SER B 1 10 ? 26.422 0.918 9.57 1 84.19 10 SER B CA 1
ATOM 2436 C C . SER B 1 10 ? 25 0.755 9.031 1 84.19 10 SER B C 1
ATOM 2438 O O . SER B 1 10 ? 24.078 0.498 9.797 1 84.19 10 SER B O 1
ATOM 2440 N N . LEU B 1 11 ? 24.906 0.776 7.746 1 91 11 LEU B N 1
ATOM 2441 C CA . LEU B 1 11 ? 23.578 0.692 7.16 1 91 11 LEU B CA 1
ATOM 2442 C C . LEU B 1 11 ? 22.953 -0.683 7.402 1 91 11 LEU B C 1
ATOM 2444 O O . LEU B 1 11 ? 23.641 -1.703 7.273 1 91 11 LEU B O 1
ATOM 2448 N N . THR B 1 12 ? 21.688 -0.667 7.785 1 95.06 12 THR B N 1
ATOM 2449 C CA . THR B 1 12 ? 20.984 -1.932 7.984 1 95.06 12 THR B CA 1
ATOM 2450 C C . THR B 1 12 ? 19.938 -2.145 6.906 1 95.06 12 THR B C 1
ATOM 2452 O O . THR B 1 12 ? 19.531 -3.277 6.633 1 95.06 12 THR B O 1
ATOM 2455 N N . ARG B 1 13 ? 19.453 -1.063 6.363 1 96.56 13 ARG B N 1
ATOM 2456 C CA . ARG B 1 13 ? 18.453 -1.102 5.305 1 96.56 13 ARG B CA 1
ATOM 2457 C C . ARG B 1 13 ? 18.844 -0.2 4.141 1 96.56 13 ARG B C 1
ATOM 2459 O O . ARG B 1 13 ? 19.203 0.961 4.344 1 96.56 13 ARG B O 1
ATOM 2466 N N . LEU B 1 14 ? 18.766 -0.752 2.912 1 95.12 14 LEU B N 1
ATOM 2467 C CA . LEU B 1 14 ? 19.156 0.01 1.731 1 95.12 14 LEU B CA 1
ATOM 2468 C C . LEU B 1 14 ? 18.25 -0.311 0.549 1 95.12 14 LEU B C 1
ATOM 2470 O O . LEU B 1 14 ? 17.969 -1.479 0.284 1 95.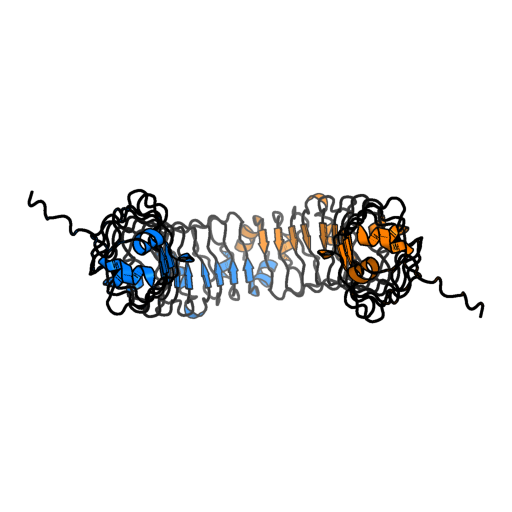12 14 LEU B O 1
ATOM 2474 N N . SER B 1 15 ? 17.797 0.703 -0.076 1 96.62 15 SER B N 1
ATOM 2475 C CA . SER B 1 15 ? 17.031 0.504 -1.304 1 96.62 15 SER B CA 1
ATOM 2476 C C . SER B 1 15 ? 17.625 1.292 -2.463 1 96.62 15 SER B C 1
ATOM 2478 O O . SER B 1 15 ? 17.859 2.498 -2.348 1 96.62 15 SER B O 1
ATOM 2480 N N . LEU B 1 16 ? 17.953 0.634 -3.502 1 95.69 16 LEU B N 1
ATOM 2481 C CA . LEU B 1 16 ? 18.453 1.197 -4.75 1 95.69 16 LEU B CA 1
ATOM 2482 C C . LEU B 1 16 ? 17.531 0.848 -5.914 1 95.69 16 LEU B C 1
ATOM 2484 O O . LEU B 1 16 ? 17.984 0.646 -7.039 1 95.69 16 LEU B O 1
ATOM 2488 N N . ASN B 1 17 ? 16.297 0.687 -5.594 1 96 17 ASN B N 1
ATOM 2489 C CA . ASN B 1 17 ? 15.344 0.322 -6.629 1 96 17 ASN B CA 1
ATOM 2490 C C . ASN B 1 17 ? 15.219 1.414 -7.688 1 96 17 ASN B C 1
ATOM 2492 O O . ASN B 1 17 ? 15.461 2.588 -7.406 1 96 17 ASN B O 1
ATOM 2496 N N . SER B 1 18 ? 14.953 1.067 -8.945 1 96.38 18 SER B N 1
ATOM 2497 C CA . SER B 1 18 ? 14.617 1.97 -10.039 1 96.38 18 SER B CA 1
ATOM 2498 C C . SER B 1 18 ? 15.766 2.922 -10.344 1 96.38 18 SER B C 1
ATOM 2500 O O . SER B 1 18 ? 15.562 4.137 -10.43 1 96.38 18 SER B O 1
ATOM 2502 N N . ASN B 1 19 ? 17 2.34 -10.586 1 95.62 19 ASN B N 1
ATOM 2503 C CA . ASN B 1 19 ? 18.156 3.156 -10.898 1 95.62 19 ASN B CA 1
ATOM 2504 C C . ASN B 1 19 ? 18.797 2.748 -12.219 1 95.62 19 ASN B C 1
ATOM 2506 O O . ASN B 1 19 ? 19.906 3.168 -12.539 1 95.62 19 ASN B O 1
ATOM 2510 N N . LEU B 1 20 ? 18.172 1.841 -12.914 1 94.69 20 LEU B N 1
ATOM 2511 C CA . LEU B 1 20 ? 18.656 1.364 -14.203 1 94.69 20 LEU B CA 1
ATOM 2512 C C . LEU B 1 20 ? 20 0.68 -14.055 1 94.69 20 LEU B C 1
ATOM 2514 O O . LEU B 1 20 ? 20.859 0.797 -14.93 1 94.69 20 LEU B O 1
ATOM 2518 N N . LEU B 1 21 ? 20.219 0.057 -12.859 1 94.62 21 LEU B N 1
ATOM 2519 C CA . LEU B 1 21 ? 21.453 -0.675 -12.625 1 94.62 21 LEU B CA 1
ATOM 2520 C C . LEU B 1 21 ? 21.531 -1.908 -13.516 1 94.62 21 LEU B C 1
ATOM 2522 O O . LEU B 1 21 ? 20.531 -2.611 -13.703 1 94.62 21 LEU B O 1
ATOM 2526 N N . THR B 1 22 ? 22.703 -2.176 -14.055 1 95.31 22 THR B N 1
ATOM 2527 C CA . THR B 1 22 ? 22.891 -3.359 -14.883 1 95.31 22 THR B CA 1
ATOM 2528 C C . THR B 1 22 ? 23.641 -4.438 -14.125 1 95.31 22 THR B C 1
ATOM 2530 O O . THR B 1 22 ? 23.594 -5.613 -14.492 1 95.31 22 THR B O 1
ATOM 2533 N N . ILE B 1 23 ? 24.422 -3.955 -13.094 1 93.5 23 ILE B N 1
ATOM 2534 C CA . ILE B 1 23 ? 25.094 -4.852 -12.164 1 93.5 23 ILE B CA 1
ATOM 2535 C C . ILE B 1 23 ? 24.875 -4.367 -10.734 1 93.5 23 ILE B C 1
ATOM 2537 O O . ILE B 1 23 ? 24.562 -3.197 -10.508 1 93.5 23 ILE B O 1
ATOM 2541 N N . VAL B 1 24 ? 24.953 -5.242 -9.844 1 94.44 24 VAL B N 1
ATOM 2542 C CA . VAL B 1 24 ? 25 -4.824 -8.445 1 94.44 24 VAL B CA 1
ATOM 2543 C C . VAL B 1 24 ? 26.25 -4.004 -8.188 1 94.44 24 VAL B C 1
ATOM 2545 O O . VAL B 1 24 ? 27.359 -4.422 -8.539 1 94.44 24 VAL B O 1
ATOM 2548 N N . PRO B 1 25 ? 26.094 -2.877 -7.566 1 90.44 25 PRO B N 1
ATOM 2549 C CA . PRO B 1 25 ? 27.266 -2.047 -7.301 1 90.44 25 PRO B CA 1
ATOM 2550 C C . PRO B 1 25 ? 28.297 -2.752 -6.43 1 90.44 25 PRO B C 1
ATOM 2552 O O . PRO B 1 25 ? 27.953 -3.346 -5.402 1 90.44 25 PRO B O 1
ATOM 2555 N N . LYS B 1 26 ? 29.609 -2.652 -6.758 1 89.12 26 LYS B N 1
ATOM 2556 C CA . LYS B 1 26 ? 30.703 -3.332 -6.074 1 89.12 26 LYS B CA 1
ATOM 2557 C C . LYS B 1 26 ? 30.781 -2.91 -4.609 1 89.12 26 LYS B C 1
ATOM 2559 O O . LYS B 1 26 ? 31.141 -3.711 -3.746 1 89.12 26 LYS B O 1
ATOM 2564 N N . ALA B 1 27 ? 30.359 -1.727 -4.305 1 84.81 27 ALA B N 1
ATOM 2565 C CA . ALA B 1 27 ? 30.438 -1.164 -2.959 1 84.81 27 ALA B CA 1
ATOM 2566 C C . ALA B 1 27 ? 29.562 -1.945 -1.988 1 84.81 27 ALA B C 1
ATOM 2568 O O . ALA B 1 27 ? 29.781 -1.906 -0.775 1 84.81 27 ALA B O 1
ATOM 2569 N N . LEU B 1 28 ? 28.578 -2.576 -2.518 1 89.94 28 LEU B N 1
ATOM 2570 C CA . LEU B 1 28 ? 27.656 -3.314 -1.66 1 89.94 28 LEU B CA 1
ATOM 2571 C C . LEU B 1 28 ? 28.375 -4.457 -0.948 1 89.94 28 LEU B C 1
ATOM 2573 O O . LEU B 1 28 ? 27.953 -4.891 0.125 1 89.94 28 LEU B O 1
ATOM 2577 N N . SER B 1 29 ? 29.484 -4.922 -1.565 1 89.5 29 SER B N 1
ATOM 2578 C CA . SER B 1 29 ? 30.203 -6.055 -0.999 1 89.5 29 SER B CA 1
ATOM 2579 C C . SER B 1 29 ? 30.766 -5.719 0.378 1 89.5 29 SER B C 1
ATOM 2581 O O . SER B 1 29 ? 31.062 -6.613 1.172 1 89.5 29 SER B O 1
ATOM 2583 N N . ASN B 1 30 ? 30.812 -4.43 0.714 1 86.62 30 ASN B N 1
ATOM 2584 C CA . ASN B 1 30 ? 31.453 -3.994 1.959 1 86.62 30 ASN B CA 1
ATOM 2585 C C . ASN B 1 30 ? 30.406 -3.627 3.012 1 86.62 30 ASN B C 1
ATOM 2587 O O . ASN B 1 30 ? 30.75 -3.162 4.098 1 86.62 30 ASN B O 1
ATOM 2591 N N . LEU B 1 31 ? 29.172 -3.807 2.688 1 89.75 31 LEU B N 1
ATOM 2592 C CA . LEU B 1 31 ? 28.109 -3.471 3.637 1 89.75 31 LEU B CA 1
ATOM 2593 C C . LEU B 1 31 ? 27.781 -4.668 4.52 1 89.75 31 LEU B C 1
ATOM 2595 O O . LEU B 1 31 ? 26.75 -5.309 4.336 1 89.75 31 LEU B O 1
ATOM 2599 N N . ASN B 1 32 ? 28.547 -4.836 5.551 1 90.5 32 ASN B N 1
ATOM 2600 C CA . ASN B 1 32 ? 28.547 -6.062 6.34 1 90.5 32 ASN B CA 1
ATOM 2601 C C . ASN B 1 32 ? 27.406 -6.078 7.352 1 90.5 32 ASN B C 1
ATOM 2603 O O . ASN B 1 32 ? 27.094 -7.121 7.934 1 90.5 32 ASN B O 1
ATOM 2607 N N . TYR B 1 33 ? 26.719 -4.93 7.578 1 92.5 33 TYR B N 1
ATOM 2608 C CA . TYR B 1 33 ? 25.688 -4.883 8.602 1 92.5 33 TYR B CA 1
ATOM 2609 C C . TYR B 1 33 ? 24.297 -4.832 7.977 1 92.5 33 TYR B C 1
ATOM 2611 O O . TYR B 1 33 ? 23.281 -4.723 8.68 1 92.5 33 TYR B O 1
ATOM 2619 N N . LEU B 1 34 ? 24.234 -4.961 6.664 1 94.38 34 LEU B N 1
ATOM 2620 C CA . LEU B 1 34 ? 22.969 -4.863 5.957 1 94.38 34 LEU B CA 1
ATOM 2621 C C . LEU B 1 34 ? 22.047 -6.008 6.352 1 94.38 34 LEU B C 1
ATOM 2623 O O . LEU B 1 34 ? 22.469 -7.164 6.414 1 94.38 34 LEU B O 1
ATOM 2627 N N . GLN B 1 35 ? 20.812 -5.633 6.625 1 96.94 35 GLN B N 1
ATOM 2628 C CA . GLN B 1 35 ? 19.781 -6.609 6.984 1 96.94 35 GLN B CA 1
ATOM 2629 C C . GLN B 1 35 ? 18.703 -6.695 5.906 1 96.94 35 GLN B C 1
ATOM 2631 O O . GLN B 1 35 ? 18.078 -7.746 5.73 1 96.94 35 GLN B O 1
ATOM 2636 N N . SER B 1 36 ? 18.453 -5.59 5.266 1 97.81 36 SER B N 1
ATOM 2637 C CA . SER B 1 36 ? 17.484 -5.527 4.188 1 97.81 36 SER B CA 1
ATOM 2638 C C . SER B 1 36 ? 18.047 -4.801 2.971 1 97.81 36 SER B C 1
ATOM 2640 O O . SER B 1 36 ? 18.625 -3.719 3.102 1 97.81 36 SER B O 1
ATOM 2642 N N . LEU B 1 37 ? 17.859 -5.383 1.788 1 97.31 37 LEU B N 1
ATOM 2643 C CA . LEU B 1 37 ? 18.359 -4.816 0.541 1 97.31 37 LEU B CA 1
ATOM 2644 C C . LEU B 1 37 ? 17.312 -4.906 -0.56 1 97.31 37 LEU B C 1
ATOM 2646 O O . LEU B 1 37 ? 16.797 -5.988 -0.845 1 97.31 37 LEU B O 1
ATOM 2650 N N . TYR B 1 38 ? 17.016 -3.77 -1.137 1 97.94 38 TYR B N 1
ATOM 2651 C CA . TYR B 1 38 ? 16 -3.686 -2.188 1 97.94 38 TYR B CA 1
ATOM 2652 C C . TYR B 1 38 ? 16.625 -3.215 -3.498 1 97.94 38 TYR B C 1
ATOM 2654 O O . TYR B 1 38 ? 17.094 -2.078 -3.598 1 97.94 38 TYR B O 1
ATOM 2662 N N . LEU B 1 39 ? 16.594 -4.078 -4.504 1 97.75 39 LEU B N 1
AT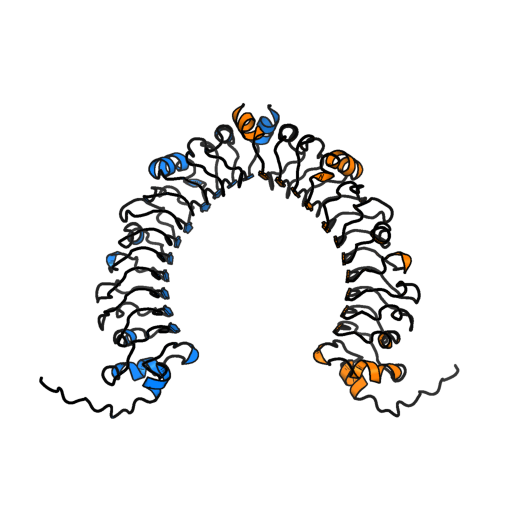OM 2663 C CA . LEU B 1 39 ? 17.234 -3.807 -5.789 1 97.75 39 LEU B CA 1
ATOM 2664 C C . LEU B 1 39 ? 16.234 -3.982 -6.934 1 97.75 39 LEU B C 1
ATOM 2666 O O . LEU B 1 39 ? 16.641 -4.203 -8.078 1 97.75 39 LEU B O 1
ATOM 2670 N N . GLN B 1 40 ? 15 -3.914 -6.602 1 98.19 40 GLN B N 1
ATOM 2671 C CA . GLN B 1 40 ? 13.984 -4.203 -7.609 1 98.19 40 GLN B CA 1
ATOM 2672 C C . GLN B 1 40 ? 13.953 -3.119 -8.68 1 98.19 40 GLN B C 1
ATOM 2674 O O . GLN B 1 40 ? 14.469 -2.02 -8.477 1 98.19 40 GLN B O 1
ATOM 2679 N N . ASN B 1 41 ? 13.359 -3.402 -9.812 1 98.25 41 ASN B N 1
ATOM 2680 C CA . ASN B 1 41 ? 13.102 -2.48 -10.914 1 98.25 41 ASN B CA 1
ATOM 2681 C C . ASN B 1 41 ? 14.398 -1.866 -11.445 1 98.25 41 ASN B C 1
ATOM 2683 O O . ASN B 1 41 ? 14.508 -0.645 -11.57 1 98.25 41 ASN B O 1
ATOM 2687 N N . ASN B 1 42 ? 15.305 -2.768 -11.773 1 97.94 42 ASN B N 1
ATOM 2688 C CA . ASN B 1 42 ? 16.547 -2.43 -12.461 1 97.94 42 ASN B CA 1
ATOM 2689 C C . ASN B 1 42 ? 16.781 -3.312 -13.688 1 97.94 42 ASN B C 1
ATOM 2691 O O . ASN B 1 42 ? 15.82 -3.871 -14.234 1 97.94 42 ASN B O 1
ATOM 2695 N N . HIS B 1 43 ? 17.969 -3.336 -14.203 1 98.31 43 HIS B N 1
ATOM 2696 C CA . HIS B 1 43 ? 18.359 -4.176 -15.328 1 98.31 43 HIS B CA 1
ATOM 2697 C C . HIS B 1 43 ? 19.516 -5.105 -14.953 1 98.31 43 HIS B C 1
ATOM 2699 O O . HIS B 1 43 ? 20.422 -5.324 -15.75 1 98.31 43 HIS B O 1
ATOM 2705 N N . ILE B 1 44 ? 19.484 -5.559 -13.742 1 98 44 ILE B N 1
ATOM 2706 C CA . ILE B 1 44 ? 20.625 -6.281 -13.18 1 98 44 ILE B CA 1
ATOM 2707 C C . ILE B 1 44 ? 20.734 -7.656 -13.836 1 98 44 ILE B C 1
ATOM 2709 O O . ILE B 1 44 ? 19.734 -8.383 -13.93 1 98 44 ILE B O 1
ATOM 2713 N N . THR B 1 45 ? 21.906 -8.008 -14.273 1 98.06 45 THR B N 1
ATOM 2714 C CA . THR B 1 45 ? 22.203 -9.32 -14.844 1 98.06 45 THR B CA 1
ATOM 2715 C C . THR B 1 45 ? 23.234 -10.062 -14 1 98.06 45 THR B C 1
ATOM 2717 O O . THR B 1 45 ? 23.344 -11.281 -14.07 1 98.06 45 THR B O 1
ATOM 2720 N N . ASP B 1 46 ? 23.984 -9.25 -13.227 1 96.38 46 ASP B N 1
ATOM 2721 C CA . ASP B 1 46 ? 25.094 -9.781 -12.445 1 96.38 46 ASP B CA 1
ATOM 2722 C C . ASP B 1 46 ? 24.984 -9.375 -10.984 1 96.38 46 ASP B C 1
ATOM 2724 O O . ASP B 1 46 ? 25 -8.18 -10.664 1 96.38 46 ASP B O 1
ATOM 2728 N N . ILE B 1 47 ? 24.922 -10.422 -10.086 1 97.19 47 ILE B N 1
ATOM 2729 C CA . ILE B 1 47 ? 24.672 -10.133 -8.68 1 97.19 47 ILE B CA 1
ATOM 2730 C C . ILE B 1 47 ? 25.891 -10.508 -7.84 1 97.19 47 ILE B C 1
ATOM 2732 O O . ILE B 1 47 ? 25.781 -10.648 -6.617 1 97.19 47 ILE B O 1
ATOM 2736 N N . ARG B 1 48 ? 27.109 -10.68 -8.391 1 94.94 48 ARG B N 1
ATOM 2737 C CA . ARG B 1 48 ? 28.281 -11.25 -7.734 1 94.94 48 ARG B CA 1
ATOM 2738 C C . ARG B 1 48 ? 28.766 -10.344 -6.605 1 94.94 48 ARG B C 1
ATOM 2740 O O . ARG B 1 48 ? 29.484 -10.797 -5.711 1 94.94 48 ARG B O 1
ATOM 2747 N N . TRP B 1 49 ? 28.312 -9.078 -6.57 1 93.69 49 TRP B N 1
ATOM 2748 C CA . TRP B 1 49 ? 28.875 -8.148 -5.594 1 93.69 49 TRP B CA 1
ATOM 2749 C C . TRP B 1 49 ? 27.906 -7.941 -4.43 1 93.69 49 TRP B C 1
ATOM 2751 O O . TRP B 1 49 ? 28.047 -6.996 -3.652 1 93.69 49 TRP B O 1
ATOM 2761 N N . LEU B 1 50 ? 26.859 -8.75 -4.262 1 95.81 50 LEU B N 1
ATOM 2762 C CA . LEU B 1 50 ? 26.047 -8.742 -3.051 1 95.81 50 LEU B CA 1
ATOM 2763 C C . LEU B 1 50 ? 26.906 -8.922 -1.81 1 95.81 50 LEU B C 1
ATOM 2765 O O . LEU B 1 50 ? 27.953 -9.57 -1.868 1 95.81 50 LEU B O 1
ATOM 2769 N N . PRO B 1 51 ? 26.516 -8.375 -0.712 1 94 51 PRO B N 1
ATOM 2770 C CA . PRO B 1 51 ? 27.344 -8.5 0.49 1 94 51 PRO B CA 1
ATOM 2771 C C . PRO B 1 51 ? 27.453 -9.945 0.981 1 94 51 PRO B C 1
ATOM 2773 O O . PRO B 1 51 ? 26.453 -10.602 1.229 1 94 51 PRO B O 1
ATOM 2776 N N . GLN B 1 52 ? 28.719 -10.414 1.176 1 93.88 52 GLN B N 1
ATOM 2777 C CA . GLN B 1 52 ? 28.938 -11.828 1.479 1 93.88 52 GLN B CA 1
ATOM 2778 C C . GLN B 1 52 ? 29.125 -12.047 2.977 1 93.88 52 GLN B C 1
ATOM 2780 O O . GLN B 1 52 ? 29.062 -13.18 3.459 1 93.88 52 GLN B O 1
ATOM 2785 N N . ASN B 1 53 ? 29.297 -10.969 3.73 1 90.81 53 ASN B N 1
ATOM 2786 C CA . ASN B 1 53 ? 29.562 -11.102 5.156 1 90.81 53 ASN B CA 1
ATOM 2787 C C . ASN B 1 53 ? 28.406 -10.555 5.996 1 90.81 53 ASN B C 1
ATOM 2789 O O . ASN B 1 53 ? 28.531 -10.422 7.215 1 90.81 53 ASN B O 1
ATOM 2793 N N . SER B 1 54 ? 27.312 -10.195 5.348 1 88.62 54 SER B N 1
ATOM 2794 C CA . SER B 1 54 ? 26.156 -9.641 6.051 1 88.62 54 SER B CA 1
ATOM 2795 C C . SER B 1 54 ? 25.156 -10.734 6.43 1 88.62 54 SER B C 1
ATOM 2797 O O . SER B 1 54 ? 25.266 -11.867 5.973 1 88.62 54 SER B O 1
ATOM 2799 N N . LYS B 1 55 ? 24.297 -10.391 7.328 1 92.94 55 LYS B N 1
ATOM 2800 C CA . LYS B 1 55 ? 23.188 -11.258 7.695 1 92.94 55 LYS B CA 1
ATOM 2801 C C . LYS B 1 55 ? 21.875 -10.758 7.078 1 92.94 55 LYS B C 1
ATOM 2803 O O . LYS B 1 55 ? 20.922 -10.484 7.793 1 92.94 55 LYS B O 1
ATOM 2808 N N . LEU B 1 56 ? 21.922 -10.805 5.785 1 96.38 56 LEU B N 1
ATOM 2809 C CA . LEU B 1 56 ? 20.766 -10.305 5.062 1 96.38 56 LEU B CA 1
ATOM 2810 C C . LEU B 1 56 ? 19.531 -11.141 5.367 1 96.38 56 LEU B C 1
ATOM 2812 O O . LEU B 1 56 ? 19.562 -12.367 5.25 1 96.38 56 LEU B O 1
ATOM 2816 N N . GLY B 1 57 ? 18.516 -10.453 5.793 1 98 57 GLY B N 1
ATOM 2817 C CA . GLY B 1 57 ? 17.266 -11.133 6.098 1 98 57 GLY B CA 1
ATOM 2818 C C . GLY B 1 57 ? 16.203 -10.953 5.023 1 98 57 GLY B C 1
ATOM 2819 O O . GLY B 1 57 ? 15.32 -11.797 4.871 1 98 57 GLY B O 1
ATOM 2820 N N . ILE B 1 58 ? 16.297 -9.82 4.34 1 98.31 58 ILE B N 1
ATOM 2821 C CA . ILE B 1 58 ? 15.352 -9.5 3.273 1 98.31 58 ILE B CA 1
ATOM 2822 C C . ILE B 1 58 ? 16.109 -9.07 2.021 1 98.31 58 ILE B C 1
ATOM 2824 O O . ILE B 1 58 ? 17 -8.227 2.092 1 98.31 58 ILE B O 1
ATOM 2828 N N . LEU B 1 59 ? 15.805 -9.68 0.856 1 98.12 59 LEU B N 1
ATOM 2829 C CA . LEU B 1 59 ? 16.406 -9.328 -0.426 1 98.12 59 LEU B CA 1
ATOM 2830 C C . LEU B 1 59 ? 15.359 -9.328 -1.535 1 98.12 59 LEU B C 1
ATOM 2832 O O . LEU B 1 59 ? 14.656 -10.32 -1.73 1 98.12 59 LEU B O 1
ATOM 2836 N N . SER B 1 60 ? 15.25 -8.234 -2.17 1 98.44 60 SER B N 1
ATOM 2837 C CA . SER B 1 60 ? 14.352 -8.156 -3.316 1 98.44 60 SER B CA 1
ATOM 2838 C C . SER B 1 60 ? 15.125 -7.906 -4.609 1 98.44 60 SER B C 1
ATOM 2840 O O . SER B 1 60 ? 15.828 -6.902 -4.734 1 98.44 60 SER B O 1
ATOM 2842 N N . LEU B 1 61 ? 14.984 -8.797 -5.562 1 98.38 61 LEU B N 1
ATOM 2843 C CA . LEU B 1 61 ? 15.625 -8.711 -6.871 1 98.38 61 LEU B CA 1
ATOM 2844 C C . LEU B 1 61 ? 14.586 -8.727 -7.988 1 98.38 61 LEU B C 1
ATOM 2846 O O . LEU B 1 61 ? 14.914 -9.008 -9.141 1 98.38 61 LEU B O 1
ATOM 2850 N N . SER B 1 62 ? 13.352 -8.461 -7.633 1 98.5 62 SER B N 1
ATOM 2851 C CA . SER B 1 62 ? 12.266 -8.555 -8.609 1 98.5 62 SER B CA 1
ATOM 2852 C C . SER B 1 62 ? 12.438 -7.527 -9.727 1 98.5 62 SER B C 1
ATOM 2854 O O . SER B 1 62 ? 13.094 -6.5 -9.531 1 98.5 62 SER B O 1
ATOM 2856 N N . TYR B 1 63 ? 11.93 -7.801 -10.93 1 98.56 63 TYR B N 1
ATOM 2857 C CA . TYR B 1 63 ? 11.945 -6.91 -12.094 1 98.56 63 TYR B CA 1
ATOM 2858 C C . TYR B 1 63 ? 13.375 -6.547 -12.477 1 98.56 63 TYR B C 1
ATOM 2860 O O . TYR B 1 63 ? 13.719 -5.363 -12.547 1 98.56 63 TYR B O 1
ATOM 2868 N N . ASN B 1 64 ? 14.164 -7.57 -12.711 1 98.69 64 ASN B N 1
ATOM 2869 C CA . ASN B 1 64 ? 15.508 -7.465 -13.266 1 98.69 64 ASN B CA 1
ATOM 2870 C C . ASN B 1 64 ? 15.711 -8.414 -14.445 1 98.69 64 ASN B C 1
ATOM 2872 O O . ASN B 1 64 ? 14.734 -8.844 -15.07 1 98.69 64 ASN B O 1
ATOM 2876 N N . TYR B 1 65 ? 16.984 -8.586 -14.844 1 98.75 65 TYR B N 1
ATOM 2877 C CA . TYR B 1 65 ? 17.281 -9.445 -15.992 1 98.75 65 TYR B CA 1
ATOM 2878 C C . TYR B 1 65 ? 18.141 -10.625 -15.578 1 98.75 65 TYR B C 1
ATOM 2880 O O . TYR B 1 65 ? 19 -11.07 -16.344 1 98.75 65 TYR B O 1
ATOM 2888 N N . ILE B 1 66 ? 17.984 -11.07 -14.383 1 98.56 66 ILE B N 1
ATOM 2889 C CA . ILE B 1 66 ? 18.781 -12.188 -13.867 1 98.56 66 ILE B CA 1
ATOM 2890 C C . ILE B 1 66 ? 18.375 -13.477 -14.562 1 98.56 66 ILE B C 1
ATOM 2892 O O . ILE B 1 66 ? 17.188 -13.797 -14.641 1 98.56 66 ILE B O 1
ATOM 2896 N N . TRP B 1 67 ? 19.359 -14.227 -15.047 1 97.81 67 TRP B N 1
ATOM 2897 C CA . TRP B 1 67 ? 19.031 -15.414 -15.82 1 97.81 67 TRP B CA 1
ATOM 2898 C C . TRP B 1 67 ? 19.812 -16.625 -15.32 1 97.81 67 TRP B C 1
ATOM 2900 O O . TRP B 1 67 ? 19.422 -17.766 -15.57 1 97.81 67 TRP B O 1
ATOM 2910 N N . ASN B 1 68 ? 20.938 -16.406 -14.594 1 96.44 68 ASN B N 1
ATOM 2911 C CA . ASN B 1 68 ? 21.859 -17.469 -14.219 1 96.44 68 ASN B CA 1
ATOM 2912 C C . ASN B 1 68 ? 21.5 -18.062 -12.852 1 96.44 68 ASN B C 1
ATOM 2914 O O . ASN B 1 68 ? 21.906 -17.531 -11.82 1 96.44 68 ASN B O 1
ATOM 2918 N N . ALA B 1 69 ? 20.875 -19.188 -12.883 1 96.88 69 ALA B N 1
ATOM 2919 C CA . ALA B 1 69 ? 20.406 -19.828 -11.656 1 96.88 69 ALA B CA 1
ATOM 2920 C C . ALA B 1 69 ? 21.578 -20.328 -10.812 1 96.88 69 ALA B C 1
ATOM 2922 O O . ALA B 1 69 ? 21.531 -20.281 -9.586 1 96.88 69 ALA B O 1
ATOM 2923 N N . SER B 1 70 ? 22.641 -20.781 -11.469 1 96.31 70 SER B N 1
ATOM 2924 C CA . SER B 1 70 ? 23.812 -21.281 -10.75 1 96.31 70 SER B CA 1
ATOM 2925 C C . SER B 1 70 ? 24.5 -20.172 -9.977 1 96.31 70 SER B C 1
ATOM 2927 O O . SER B 1 70 ? 24.875 -20.359 -8.82 1 96.31 70 SER B O 1
ATOM 2929 N N . GLN B 1 71 ? 24.656 -19.094 -10.617 1 96.88 71 GLN B N 1
ATOM 2930 C CA . GLN B 1 71 ? 25.25 -17.953 -9.93 1 96.88 71 GLN B CA 1
ATOM 2931 C C . GLN B 1 71 ? 24.406 -17.547 -8.727 1 96.88 71 GLN B C 1
ATOM 2933 O O . GLN B 1 71 ? 24.938 -17.25 -7.656 1 96.88 71 GLN B O 1
ATOM 2938 N N . LEU B 1 72 ? 23.125 -17.531 -8.977 1 97.06 72 LEU B N 1
ATOM 2939 C CA . LEU B 1 72 ? 22.203 -17.172 -7.898 1 97.06 72 LEU B CA 1
ATOM 2940 C C . LEU B 1 72 ? 22.375 -18.094 -6.703 1 97.06 72 LEU B C 1
ATOM 2942 O O . LEU B 1 72 ? 22.5 -17.641 -5.57 1 97.06 72 LEU B O 1
ATOM 2946 N N . SER B 1 73 ? 22.406 -19.391 -6.961 1 97.56 73 SER B N 1
ATOM 2947 C CA . SER B 1 73 ? 22.562 -20.391 -5.918 1 97.56 73 SER B CA 1
ATOM 2948 C C . SER B 1 73 ? 23.859 -20.188 -5.133 1 97.56 73 SER B C 1
ATOM 2950 O O . SER B 1 73 ? 23.875 -20.312 -3.908 1 97.56 73 SER B O 1
ATOM 2952 N N . GLU B 1 74 ? 24.859 -19.812 -5.812 1 97.62 74 GLU B N 1
ATOM 2953 C CA . GLU B 1 74 ? 26.172 -19.656 -5.195 1 97.62 74 GLU B CA 1
ATOM 2954 C C . GLU B 1 74 ? 26.25 -18.375 -4.391 1 97.62 74 GLU B C 1
ATOM 2956 O O . GLU B 1 74 ? 26.672 -18.375 -3.229 1 97.62 74 GLU B O 1
ATOM 2961 N N . VAL B 1 75 ? 25.812 -17.266 -4.938 1 97.44 75 VAL B N 1
ATOM 2962 C CA . VAL B 1 75 ? 25.984 -15.93 -4.371 1 97.44 75 VAL B CA 1
ATOM 2963 C C . VAL B 1 75 ? 25.094 -15.781 -3.143 1 97.44 75 VAL B C 1
ATOM 2965 O O . VAL B 1 75 ? 25.422 -15.039 -2.213 1 97.44 75 VAL B O 1
ATOM 2968 N N . LEU B 1 76 ? 24 -16.531 -3.061 1 97.44 76 LEU B N 1
ATOM 2969 C CA . LEU B 1 76 ? 23.031 -16.375 -1.975 1 97.44 76 LEU B CA 1
ATOM 2970 C C . LEU B 1 76 ? 23.359 -17.312 -0.816 1 97.44 76 LEU B C 1
ATOM 2972 O O . LEU B 1 76 ? 22.75 -17.234 0.249 1 97.44 76 LEU B O 1
ATOM 2976 N N . ARG B 1 77 ? 24.359 -18.172 -0.938 1 97.19 77 ARG B N 1
ATOM 2977 C CA . ARG B 1 77 ? 24.688 -19.203 0.041 1 97.19 77 ARG B CA 1
ATOM 2978 C C . ARG B 1 77 ? 24.984 -18.594 1.405 1 97.19 77 ARG B C 1
ATOM 2980 O O . ARG B 1 77 ? 24.531 -19.109 2.434 1 97.19 77 ARG B O 1
ATOM 2987 N N . PRO B 1 78 ? 25.672 -17.438 1.496 1 97 78 PRO B N 1
ATOM 2988 C CA . PRO B 1 78 ? 25.984 -16.844 2.799 1 97 78 PRO B CA 1
ATOM 2989 C C . PRO B 1 78 ? 24.75 -16.438 3.588 1 97 78 PRO B C 1
ATOM 2991 O O . PRO B 1 78 ? 24.812 -16.234 4.801 1 97 78 PRO B O 1
ATOM 2994 N N . TYR B 1 79 ? 23.562 -16.359 2.953 1 96.94 79 TYR B N 1
ATOM 2995 C CA . TYR B 1 79 ? 22.359 -15.891 3.611 1 96.94 79 TYR B CA 1
ATOM 2996 C C . TYR B 1 79 ? 21.484 -17.062 4.039 1 96.94 79 TYR B C 1
ATOM 2998 O O . TYR B 1 79 ? 20.312 -16.859 4.398 1 96.94 79 TYR B O 1
ATOM 3006 N N . GLY B 1 80 ? 21.938 -18.266 3.949 1 96.69 80 GLY B N 1
ATOM 3007 C CA . GLY B 1 80 ? 21.172 -19.484 4.176 1 96.69 80 GLY B CA 1
ATOM 3008 C C . GLY B 1 80 ? 20.422 -19.484 5.496 1 96.69 80 GLY B C 1
ATOM 3009 O O . GLY B 1 80 ? 19.266 -19.875 5.559 1 96.69 80 GLY B O 1
ATOM 3010 N N . THR B 1 81 ? 21.047 -18.938 6.562 1 96.5 81 THR B N 1
ATOM 3011 C CA . THR B 1 81 ? 20.438 -19.016 7.887 1 96.5 81 THR B CA 1
ATOM 3012 C C . THR B 1 81 ? 19.844 -17.688 8.297 1 96.5 81 THR B C 1
ATOM 3014 O O . THR B 1 81 ? 19.078 -17.609 9.266 1 96.5 81 THR B O 1
ATOM 3017 N N . SER B 1 82 ? 20.109 -16.641 7.512 1 97.5 82 SER B N 1
ATOM 3018 C CA . SER B 1 82 ? 19.625 -15.32 7.91 1 97.5 82 SER B CA 1
ATOM 3019 C C . SER B 1 82 ? 18.438 -14.883 7.059 1 97.5 82 SER B C 1
ATOM 3021 O O . SER B 1 82 ? 17.594 -14.109 7.516 1 97.5 82 SER B O 1
ATOM 3023 N N . MET B 1 83 ? 18.25 -15.453 5.875 1 97.62 83 MET B N 1
ATOM 3024 C CA . MET B 1 83 ? 17.234 -15 4.922 1 97.62 83 MET B CA 1
ATOM 3025 C C . MET B 1 83 ? 15.844 -15.406 5.379 1 97.62 83 MET B C 1
ATOM 3027 O O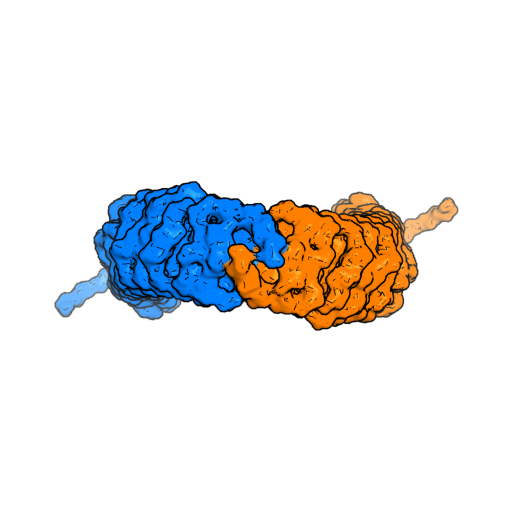 . MET B 1 83 ? 15.609 -16.578 5.703 1 97.62 83 MET B O 1
ATOM 3031 N N . ASN B 1 84 ? 15.016 -14.43 5.434 1 97.44 84 ASN B N 1
ATOM 3032 C CA . ASN B 1 84 ? 13.625 -14.688 5.793 1 97.44 84 ASN B CA 1
ATOM 3033 C C . ASN B 1 84 ? 12.688 -14.453 4.617 1 97.44 84 ASN B C 1
ATOM 3035 O O . ASN B 1 84 ? 11.617 -15.062 4.539 1 97.44 84 ASN B O 1
ATOM 3039 N N . SER B 1 85 ? 13.133 -13.547 3.822 1 97.38 85 SER B N 1
ATOM 3040 C CA . SER B 1 85 ? 12.328 -13.188 2.66 1 97.38 85 SER B CA 1
ATOM 3041 C C . SER B 1 85 ? 13.203 -12.922 1.44 1 97.38 85 SER B C 1
ATOM 3043 O O . SER B 1 85 ? 14.172 -12.164 1.521 1 97.38 85 SER B O 1
ATOM 3045 N N . PHE B 1 86 ? 12.938 -13.633 0.378 1 95.56 86 PHE B N 1
ATOM 3046 C CA . PHE B 1 86 ? 13.672 -13.547 -0.879 1 95.56 86 PHE B CA 1
ATOM 3047 C C . PHE B 1 86 ? 12.719 -13.477 -2.061 1 95.56 86 PHE B C 1
ATOM 3049 O O . PHE B 1 86 ? 11.812 -14.305 -2.186 1 95.56 86 PHE B O 1
ATOM 3056 N N . ASP B 1 87 ? 12.883 -12.414 -2.939 1 96.38 87 ASP B N 1
ATOM 3057 C CA . ASP B 1 87 ? 11.984 -12.203 -4.066 1 96.38 87 ASP B CA 1
ATOM 3058 C C . ASP B 1 87 ? 12.758 -12.086 -5.375 1 96.38 87 ASP B C 1
ATOM 3060 O O . ASP B 1 87 ? 13.648 -11.242 -5.504 1 96.38 87 ASP B O 1
ATOM 3064 N N . ILE B 1 88 ? 12.406 -12.844 -6.422 1 97.75 88 ILE B N 1
ATOM 3065 C CA . ILE B 1 88 ? 13.109 -12.852 -7.699 1 97.75 88 ILE B CA 1
ATOM 3066 C C . ILE B 1 88 ? 12.102 -12.93 -8.844 1 97.75 88 ILE B C 1
ATOM 3068 O O . ILE B 1 88 ? 12.43 -13.391 -9.938 1 97.75 88 ILE B O 1
ATOM 3072 N N . ASP B 1 89 ? 10.898 -12.508 -8.57 1 97.81 89 ASP B N 1
ATOM 3073 C CA . ASP B 1 89 ? 9.859 -12.531 -9.602 1 97.81 89 ASP B CA 1
ATOM 3074 C C . ASP B 1 89 ? 10.227 -11.609 -10.766 1 97.81 89 ASP B C 1
ATOM 3076 O O . ASP B 1 89 ? 11.078 -10.734 -10.625 1 97.81 89 ASP B O 1
ATOM 3080 N N . ASN B 1 90 ? 9.688 -11.844 -11.914 1 98.5 90 ASN B N 1
ATOM 3081 C CA . ASN B 1 90 ? 9.844 -11.023 -13.109 1 98.5 90 ASN B CA 1
ATOM 3082 C C . ASN B 1 90 ? 11.312 -10.891 -13.5 1 98.5 90 ASN B C 1
ATOM 3084 O O . ASN B 1 90 ? 11.828 -9.773 -13.633 1 98.5 90 ASN B O 1
ATOM 3088 N N . ASN B 1 91 ? 11.977 -11.977 -13.641 1 98.62 91 ASN B N 1
ATOM 3089 C CA . ASN B 1 91 ? 13.336 -12.078 -14.172 1 98.62 91 ASN B CA 1
ATOM 3090 C C . ASN B 1 91 ? 13.391 -13.016 -15.375 1 98.62 91 ASN B C 1
ATOM 3092 O O . ASN B 1 91 ? 12.406 -13.164 -16.094 1 98.62 91 ASN B O 1
ATOM 3096 N N . HIS B 1 92 ? 14.625 -13.547 -15.68 1 98.44 92 HIS B N 1
ATOM 3097 C CA . HIS B 1 92 ? 14.797 -14.352 -16.891 1 98.44 92 HIS B CA 1
ATOM 3098 C C . HIS B 1 92 ? 15.344 -15.742 -16.547 1 98.44 92 HIS B C 1
ATOM 3100 O O . HIS B 1 92 ? 16.094 -16.328 -17.344 1 98.44 92 HIS B O 1
ATOM 3106 N N . LEU B 1 93 ? 15.039 -16.203 -15.398 1 97.88 93 LEU B N 1
ATOM 3107 C CA . LEU B 1 93 ? 15.508 -17.531 -15.008 1 97.88 93 LEU B CA 1
ATOM 3108 C C . LEU B 1 93 ? 14.938 -18.609 -15.93 1 97.88 93 LEU B C 1
ATOM 3110 O O . LEU B 1 93 ? 13.742 -18.578 -16.25 1 97.88 93 LEU B O 1
ATOM 3114 N N . THR B 1 94 ? 15.766 -19.531 -16.344 1 96.19 94 THR B N 1
ATOM 3115 C CA . THR B 1 94 ? 15.312 -20.625 -17.188 1 96.19 94 THR B CA 1
ATOM 3116 C C . THR B 1 94 ? 15.242 -21.922 -16.406 1 96.19 94 THR B C 1
ATOM 3118 O O . THR B 1 94 ? 14.609 -22.891 -16.844 1 96.19 94 THR B O 1
ATOM 3121 N N . SER B 1 95 ? 15.945 -21.938 -15.32 1 95.69 95 SER B N 1
ATOM 3122 C CA . SER B 1 95 ? 15.914 -23.062 -14.398 1 95.69 95 SER B CA 1
ATOM 3123 C C . SER B 1 95 ? 15.797 -22.594 -12.953 1 95.69 95 SER B C 1
ATOM 3125 O O . SER B 1 95 ? 16.172 -21.469 -12.625 1 95.69 95 SER B O 1
ATOM 3127 N N . MET B 1 96 ? 15.227 -23.406 -12.18 1 95.5 96 MET B N 1
ATOM 3128 C CA . MET B 1 96 ? 15.102 -23.078 -10.758 1 95.5 96 MET B CA 1
ATOM 3129 C C . MET B 1 96 ? 16.453 -23.156 -10.062 1 95.5 96 MET B C 1
ATOM 3131 O O . MET B 1 96 ? 17.234 -24.094 -10.297 1 95.5 96 MET B O 1
ATOM 3135 N N . PRO B 1 97 ? 16.766 -22.219 -9.242 1 96.25 97 PRO B N 1
ATOM 3136 C CA . PRO B 1 97 ? 18 -22.297 -8.469 1 96.25 97 PRO B CA 1
ATOM 3137 C C . PRO B 1 97 ? 17.906 -23.266 -7.293 1 96.25 97 PRO B C 1
ATOM 3139 O O . PRO B 1 97 ? 16.812 -23.672 -6.906 1 96.25 97 PRO B O 1
ATOM 3142 N N . ASP B 1 98 ? 19.156 -23.734 -6.852 1 96.56 98 ASP B N 1
ATOM 3143 C CA . ASP B 1 98 ? 19.219 -24.5 -5.605 1 96.56 98 ASP B CA 1
ATOM 3144 C C . ASP B 1 98 ? 19.406 -23.578 -4.406 1 96.56 98 ASP B C 1
ATOM 3146 O O . ASP B 1 98 ? 20.5 -23.062 -4.172 1 96.56 98 ASP B O 1
ATOM 3150 N N . ILE B 1 99 ? 18.312 -23.328 -3.666 1 97 99 ILE B N 1
ATOM 3151 C CA . ILE B 1 99 ? 18.391 -22.5 -2.469 1 97 99 ILE B CA 1
ATOM 3152 C C . ILE B 1 99 ? 17.875 -23.281 -1.266 1 97 99 ILE B C 1
ATOM 3154 O O . ILE B 1 99 ? 17.188 -22.734 -0.406 1 97 99 ILE B O 1
ATOM 3158 N N . SER B 1 100 ? 18.094 -24.578 -1.239 1 96.88 100 SER B N 1
ATOM 3159 C CA . SER B 1 100 ? 17.641 -25.469 -0.179 1 96.88 100 SER B CA 1
ATOM 3160 C C . SER B 1 100 ? 18.234 -25.078 1.167 1 96.88 100 SER B C 1
ATOM 3162 O O . SER B 1 100 ? 17.703 -25.438 2.219 1 96.88 100 SER B O 1
ATOM 3164 N N . TYR B 1 101 ? 19.312 -24.328 1.173 1 96.88 101 TYR B N 1
ATOM 3165 C CA . TYR B 1 101 ? 20.016 -23.922 2.387 1 96.88 101 TYR B CA 1
ATOM 3166 C C . TYR B 1 101 ? 19.281 -22.797 3.094 1 96.88 101 TYR B C 1
ATOM 3168 O O . TYR B 1 101 ? 19.578 -22.484 4.246 1 96.88 101 TYR B O 1
ATOM 3176 N N . MET B 1 102 ? 18.312 -22.125 2.432 1 96.88 102 MET B N 1
ATOM 3177 C CA . MET B 1 102 ? 17.578 -21.031 3.049 1 96.88 102 MET B CA 1
ATOM 3178 C C . MET B 1 102 ? 16.469 -21.562 3.967 1 96.88 102 MET B C 1
ATOM 3180 O O . MET B 1 102 ? 15.289 -21.5 3.631 1 96.88 102 MET B O 1
ATOM 3184 N N . VAL B 1 103 ? 16.781 -21.938 5.109 1 96.56 103 VAL B N 1
ATOM 3185 C CA . VAL B 1 103 ? 15.969 -22.781 5.973 1 96.56 103 VAL B CA 1
ATOM 3186 C C . VAL B 1 103 ? 14.883 -21.938 6.641 1 96.56 103 VAL B C 1
ATOM 3188 O O . VAL B 1 103 ? 13.906 -22.469 7.16 1 96.56 103 VAL B O 1
ATOM 3191 N N . ASN B 1 104 ? 15.031 -20.609 6.598 1 97.19 104 ASN B N 1
ATOM 3192 C CA . ASN B 1 104 ? 14.055 -19.766 7.273 1 97.19 104 ASN B CA 1
ATOM 3193 C C . ASN B 1 104 ? 13.008 -19.219 6.301 1 97.19 104 ASN B C 1
ATOM 3195 O O . ASN B 1 104 ? 12.031 -18.594 6.715 1 97.19 104 ASN B O 1
ATOM 3199 N N . VAL B 1 105 ? 13.18 -19.438 5.031 1 97.06 105 VAL B N 1
ATOM 3200 C CA . VAL B 1 105 ? 12.219 -18.969 4.035 1 97.06 105 VAL B CA 1
ATOM 3201 C C . VAL B 1 105 ? 11.07 -19.953 3.914 1 97.06 105 VAL B C 1
ATOM 3203 O O . VAL B 1 105 ? 11.289 -21.141 3.604 1 97.06 105 VAL B O 1
ATOM 3206 N N . ARG B 1 106 ? 9.859 -19.453 4.098 1 96.88 106 ARG B N 1
ATOM 3207 C CA . ARG B 1 106 ? 8.727 -20.375 4.172 1 96.88 106 ARG B CA 1
ATOM 3208 C C . ARG B 1 106 ? 7.809 -20.219 2.967 1 96.88 106 ARG B C 1
ATOM 3210 O O . ARG B 1 106 ? 6.992 -21.094 2.682 1 96.88 106 ARG B O 1
ATOM 3217 N N . ALA B 1 107 ? 7.891 -19.125 2.365 1 96.88 107 ALA B N 1
ATOM 3218 C CA . ALA B 1 107 ? 7.129 -18.844 1.152 1 96.88 107 ALA B CA 1
ATOM 3219 C C . ALA B 1 107 ? 8.031 -18.312 0.048 1 96.88 107 ALA B C 1
ATOM 3221 O O . ALA B 1 107 ? 8.844 -17.406 0.285 1 96.88 107 ALA B O 1
ATOM 3222 N N . LEU B 1 108 ? 7.887 -18.844 -1.194 1 96.44 108 LEU B N 1
ATOM 3223 C CA . LEU B 1 108 ? 8.766 -18.453 -2.289 1 96.44 108 LEU B CA 1
ATOM 3224 C C . LEU B 1 108 ? 7.961 -18.125 -3.541 1 96.44 108 LEU B C 1
ATOM 3226 O O . LEU B 1 108 ? 6.969 -18.781 -3.844 1 96.44 108 LEU B O 1
ATOM 3230 N N . GLN B 1 109 ? 8.469 -17.141 -4.223 1 95.88 109 GLN B N 1
ATOM 3231 C CA . GLN B 1 109 ? 7.836 -16.688 -5.457 1 95.88 109 GLN B CA 1
ATOM 3232 C C . GLN B 1 109 ? 8.844 -16.672 -6.605 1 95.88 109 GLN B C 1
ATOM 3234 O O . GLN B 1 109 ? 9.828 -15.93 -6.559 1 95.88 109 GLN B O 1
ATOM 3239 N N . PHE B 1 110 ? 8.625 -17.469 -7.609 1 96.94 110 PHE B N 1
ATOM 3240 C CA . PHE B 1 110 ? 9.422 -17.5 -8.828 1 96.94 110 PHE B CA 1
ATOM 3241 C C . PHE B 1 110 ? 8.562 -17.156 -10.039 1 96.94 110 PHE B C 1
ATOM 3243 O O . PHE B 1 110 ? 8.758 -17.703 -11.125 1 96.94 110 PHE B O 1
ATOM 3250 N N . THR B 1 111 ? 7.672 -16.25 -9.844 1 97.88 111 THR B N 1
ATOM 3251 C CA . THR B 1 111 ? 6.664 -15.953 -10.859 1 97.88 111 THR B CA 1
ATOM 3252 C C . THR B 1 111 ? 7.266 -15.125 -11.992 1 97.88 111 THR B C 1
ATOM 3254 O O . THR B 1 111 ? 8.266 -14.422 -11.797 1 97.88 111 THR B O 1
ATOM 3257 N N . ARG B 1 112 ? 6.723 -15.219 -13.188 1 98.38 112 ARG B N 1
ATOM 3258 C CA . ARG B 1 112 ? 7.074 -14.438 -14.367 1 98.38 112 ARG B CA 1
ATOM 3259 C C . ARG B 1 112 ? 8.562 -14.547 -14.68 1 98.38 112 ARG B C 1
ATOM 3261 O O . ARG B 1 112 ? 9.258 -13.531 -14.773 1 98.38 112 ARG B O 1
ATOM 3268 N N . ASN B 1 113 ? 8.992 -15.711 -14.766 1 98.31 113 ASN B N 1
ATOM 3269 C CA . ASN B 1 113 ? 10.289 -16.094 -15.32 1 98.31 113 ASN B CA 1
ATOM 3270 C C . ASN B 1 113 ? 10.141 -16.938 -16.578 1 98.31 113 ASN B C 1
ATOM 3272 O O . ASN B 1 113 ? 9.156 -16.797 -17.312 1 98.31 113 ASN B O 1
ATOM 3276 N N . ARG B 1 114 ? 11.148 -17.656 -16.953 1 98 114 ARG B N 1
ATOM 3277 C CA . ARG B 1 114 ? 11.133 -18.547 -18.109 1 98 114 ARG B CA 1
ATOM 3278 C C . ARG B 1 114 ? 11.445 -19.984 -17.703 1 98 114 ARG B C 1
ATOM 3280 O O . ARG B 1 114 ? 12.148 -20.703 -18.438 1 98 114 ARG B O 1
ATOM 3287 N N . LEU B 1 115 ? 11.031 -20.312 -16.562 1 97.75 115 LEU B N 1
ATOM 3288 C CA . LEU B 1 115 ? 11.344 -21.641 -16.031 1 97.75 115 LEU B CA 1
ATOM 3289 C C . LEU B 1 115 ? 10.688 -22.719 -16.875 1 97.75 115 LEU B C 1
ATOM 3291 O O . LEU B 1 115 ? 9.484 -22.672 -17.125 1 97.75 115 LEU B O 1
ATOM 3295 N N . SER B 1 116 ? 11.461 -23.656 -17.297 1 95.62 116 SER B N 1
ATOM 3296 C CA . SER B 1 116 ? 10.938 -24.688 -18.203 1 95.62 116 SER B CA 1
ATOM 3297 C C . SER B 1 116 ? 11.414 -26.078 -17.797 1 95.62 116 SER B C 1
ATOM 3299 O O . SER B 1 116 ? 10.883 -27.078 -18.266 1 95.62 116 SER B O 1
ATOM 3301 N N . ASP B 1 117 ? 12.398 -26.141 -16.922 1 89.12 117 ASP B N 1
ATOM 3302 C CA . ASP B 1 117 ? 12.953 -27.422 -16.484 1 89.12 117 ASP B CA 1
ATOM 3303 C C . ASP B 1 117 ? 12.258 -27.922 -15.227 1 89.12 117 ASP B C 1
ATOM 3305 O O . ASP B 1 117 ? 12.508 -27.438 -14.133 1 89.12 117 ASP B O 1
ATOM 3309 N N . PRO B 1 118 ? 11.523 -29.047 -15.352 1 85.88 118 PRO B N 1
ATOM 3310 C CA . PRO B 1 118 ? 10.734 -29.516 -14.211 1 85.88 118 PRO B CA 1
ATOM 3311 C C . PRO B 1 118 ? 11.586 -30.25 -13.172 1 85.88 118 PRO B C 1
ATOM 3313 O O . PRO B 1 118 ? 11.117 -30.531 -12.07 1 85.88 118 PRO B O 1
ATOM 3316 N N . ILE B 1 119 ? 12.836 -30.562 -13.469 1 84.69 119 ILE B N 1
ATOM 3317 C CA . ILE B 1 119 ? 13.641 -31.375 -12.555 1 84.69 119 ILE B CA 1
ATOM 3318 C C . ILE B 1 119 ? 14.75 -30.5 -11.945 1 84.69 119 ILE B C 1
ATOM 3320 O O . ILE B 1 119 ? 15.562 -31 -11.164 1 84.69 119 ILE B O 1
ATOM 3324 N N . SER B 1 120 ? 14.672 -29.234 -12.172 1 83.56 120 SER B N 1
ATOM 3325 C CA . SER B 1 120 ? 15.742 -28.359 -11.695 1 83.56 120 SER B CA 1
ATOM 3326 C C . SER B 1 120 ? 15.391 -27.734 -10.344 1 83.56 120 SER B C 1
ATOM 3328 O O . SER B 1 120 ? 14.219 -27.656 -9.977 1 83.56 120 SER B O 1
ATOM 3330 N N . GLY B 1 121 ? 16.5 -27.547 -9.547 1 85.12 121 GLY B N 1
ATOM 3331 C CA . GLY B 1 121 ? 16.391 -26.672 -8.391 1 85.12 121 GLY B CA 1
ATOM 3332 C C . GLY B 1 121 ? 16.016 -27.406 -7.117 1 85.12 121 GLY B C 1
ATOM 3333 O O . GLY B 1 121 ? 15.734 -28.594 -7.148 1 85.12 121 GLY B O 1
ATOM 3334 N N . ALA B 1 122 ? 16.203 -26.719 -6.117 1 91.44 122 ALA B N 1
ATOM 3335 C CA . ALA B 1 122 ? 15.859 -27.203 -4.785 1 91.44 122 ALA B CA 1
ATOM 3336 C C . ALA B 1 122 ? 15.562 -26.031 -3.84 1 91.44 122 ALA B C 1
ATOM 3338 O O . ALA B 1 122 ? 16.172 -24.969 -3.947 1 91.44 122 ALA B O 1
ATOM 3339 N N . VAL B 1 123 ? 14.547 -26.25 -2.965 1 94.56 123 VAL B N 1
ATOM 3340 C CA . VAL B 1 123 ? 14.211 -25.281 -1.922 1 94.56 123 VAL B CA 1
ATOM 3341 C C . VAL B 1 123 ? 14.172 -25.984 -0.565 1 94.56 123 VAL B C 1
ATOM 3343 O O . VAL B 1 123 ? 14.25 -27.203 -0.491 1 94.56 123 VAL B O 1
ATOM 3346 N N . ALA B 1 124 ? 14.086 -25.172 0.459 1 95.5 124 ALA B N 1
ATOM 3347 C CA . ALA B 1 124 ? 14.094 -25.719 1.814 1 95.5 124 ALA B CA 1
ATOM 3348 C C . ALA B 1 124 ? 12.852 -26.547 2.08 1 95.5 124 ALA B C 1
ATOM 3350 O O . ALA B 1 124 ? 11.766 -26.25 1.565 1 95.5 124 ALA B O 1
ATOM 3351 N N . SER B 1 125 ? 12.977 -27.578 2.902 1 95.44 125 SER B N 1
ATOM 3352 C CA . SER B 1 125 ? 11.922 -28.547 3.156 1 95.44 125 SER B CA 1
ATOM 3353 C C . SER B 1 125 ? 10.766 -27.922 3.936 1 95.44 125 SER B C 1
ATOM 3355 O O . SER B 1 125 ? 9.672 -28.484 3.992 1 95.44 125 SER B O 1
ATOM 3357 N N . ASN B 1 126 ? 10.961 -26.828 4.504 1 95.62 126 ASN B N 1
ATOM 3358 C CA . ASN B 1 126 ? 9.93 -26.219 5.344 1 95.62 126 ASN B CA 1
ATOM 3359 C C . ASN B 1 126 ? 9.086 -25.219 4.562 1 95.62 126 ASN B C 1
ATOM 3361 O O . ASN B 1 126 ? 8.273 -24.484 5.145 1 95.62 126 ASN B O 1
ATOM 3365 N N . VAL B 1 127 ? 9.273 -25.156 3.303 1 97.06 127 VAL B N 1
ATOM 3366 C CA . VAL B 1 127 ? 8.477 -24.25 2.467 1 97.06 127 VAL B CA 1
ATOM 3367 C C . VAL B 1 127 ? 7.027 -24.719 2.432 1 97.06 127 VAL B C 1
ATOM 3369 O O . VAL B 1 127 ? 6.758 -25.906 2.191 1 97.06 127 VAL B O 1
ATOM 3372 N N . PHE B 1 128 ? 6.133 -23.797 2.695 1 97.5 128 PHE B N 1
ATOM 3373 C CA . PHE B 1 128 ? 4.73 -24.203 2.727 1 97.5 128 PHE B CA 1
ATOM 3374 C C . PHE B 1 128 ? 3.975 -23.609 1.547 1 97.5 128 PHE B C 1
ATOM 3376 O O . PHE B 1 128 ? 2.867 -24.047 1.227 1 97.5 128 PHE B O 1
ATOM 3383 N N . MET B 1 129 ? 4.543 -22.656 0.905 1 98 129 MET B N 1
ATOM 3384 C CA . MET B 1 129 ? 3.902 -22.016 -0.244 1 98 129 MET B CA 1
ATOM 3385 C C . MET B 1 129 ? 4.91 -21.781 -1.364 1 98 129 MET B C 1
ATOM 3387 O O . MET B 1 129 ? 5.969 -21.188 -1.137 1 98 129 MET B O 1
ATOM 3391 N N . LEU B 1 130 ? 4.578 -22.203 -2.58 1 96.88 130 LEU B N 1
ATOM 3392 C CA . LEU B 1 130 ? 5.418 -22.016 -3.756 1 96.88 130 LEU B CA 1
ATOM 3393 C C . LEU B 1 130 ? 4.609 -21.453 -4.918 1 96.88 130 LEU B C 1
ATOM 3395 O O . LEU B 1 130 ? 3.619 -22.047 -5.34 1 96.88 130 LEU B O 1
ATOM 3399 N N . GLU B 1 131 ? 4.988 -20.297 -5.387 1 97.94 131 GLU B N 1
ATOM 3400 C CA . GLU B 1 131 ? 4.336 -19.656 -6.516 1 97.94 131 GLU B CA 1
ATOM 3401 C C . GLU B 1 131 ? 5.199 -19.719 -7.773 1 97.94 131 GLU B C 1
ATOM 3403 O O . GLU B 1 131 ? 6.301 -19.172 -7.809 1 97.94 131 GLU B O 1
ATOM 3408 N N . LEU B 1 132 ? 4.652 -20.359 -8.797 1 97.94 132 LEU B N 1
ATOM 3409 C CA . LEU B 1 132 ? 5.387 -20.625 -10.023 1 97.94 132 LEU B CA 1
ATOM 3410 C C . LEU B 1 132 ? 4.566 -20.219 -11.242 1 97.94 132 LEU B C 1
ATOM 3412 O O . LEU B 1 132 ? 4.801 -20.719 -12.352 1 97.94 132 LEU B O 1
ATOM 3416 N N . TYR B 1 133 ? 3.637 -19.359 -11.023 1 97.5 133 TYR B N 1
ATOM 3417 C CA . TYR B 1 133 ? 2.77 -19.016 -12.148 1 97.5 133 TYR B CA 1
ATOM 3418 C C . TYR B 1 133 ? 3.504 -18.141 -13.156 1 97.5 133 TYR B C 1
ATOM 3420 O O . TYR B 1 133 ? 4.516 -17.516 -12.828 1 97.5 133 TYR B O 1
ATOM 3428 N N . TYR B 1 134 ? 3.066 -18.109 -14.398 1 98.31 134 TYR B N 1
ATOM 3429 C CA . TYR B 1 134 ? 3.629 -17.391 -15.539 1 98.31 134 TYR B CA 1
ATOM 3430 C C . TYR B 1 134 ? 5.059 -17.844 -15.812 1 98.31 134 TYR B C 1
ATOM 3432 O O . TYR B 1 134 ? 5.98 -17.016 -15.844 1 98.31 134 TYR B O 1
ATOM 3440 N N . ASN B 1 135 ? 5.203 -19.078 -15.992 1 98.38 135 ASN B N 1
ATOM 3441 C CA . ASN B 1 135 ? 6.418 -19.734 -16.469 1 98.38 135 ASN B CA 1
ATOM 3442 C C . ASN B 1 135 ? 6.129 -20.641 -17.656 1 98.38 135 ASN B C 1
ATOM 3444 O O . ASN B 1 135 ? 5.176 -20.422 -1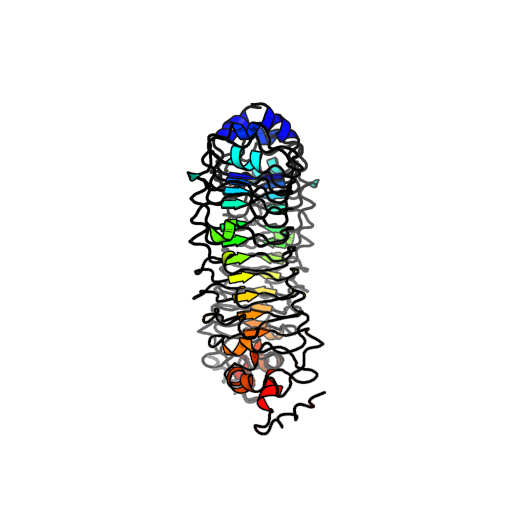8.406 1 98.38 135 ASN B O 1
ATOM 3448 N N . SER B 1 136 ? 7.082 -21.594 -17.969 1 98.19 136 SER B N 1
ATOM 3449 C CA . SER B 1 136 ? 6.922 -22.422 -19.156 1 98.19 136 SER B CA 1
ATOM 3450 C C . SER B 1 136 ? 7.078 -23.906 -18.828 1 98.19 136 SER B C 1
ATOM 3452 O O . SER B 1 136 ? 7.648 -24.656 -19.625 1 98.19 136 SER B O 1
ATOM 3454 N N . PHE B 1 137 ? 6.605 -24.281 -17.734 1 97.88 137 PHE B N 1
ATOM 3455 C CA . PHE B 1 137 ? 6.707 -25.688 -17.359 1 97.88 137 PHE B CA 1
ATOM 3456 C C . PHE B 1 137 ? 5.801 -26.547 -18.234 1 97.88 137 PHE B C 1
ATOM 3458 O O . PHE B 1 137 ? 4.605 -26.266 -18.359 1 97.88 137 PHE B O 1
ATOM 3465 N N . PRO B 1 138 ? 6.316 -27.609 -18.844 1 97.44 138 PRO B N 1
ATOM 3466 C CA . PRO B 1 138 ? 5.473 -28.531 -19.609 1 97.44 138 PRO B CA 1
ATOM 3467 C C . PRO B 1 138 ? 4.82 -29.594 -18.734 1 97.44 138 PRO B C 1
ATOM 3469 O O . PRO B 1 138 ? 3.854 -30.234 -19.156 1 97.44 138 PRO B O 1
ATOM 3472 N N . PHE B 1 139 ? 5.469 -29.859 -17.609 1 96.12 139 PHE B N 1
ATOM 3473 C CA . PHE B 1 139 ? 4.988 -30.797 -16.609 1 96.12 139 PHE B CA 1
ATOM 3474 C C . PHE B 1 139 ? 5.086 -30.188 -15.211 1 96.12 139 PHE B C 1
ATOM 3476 O O . PHE B 1 139 ? 5.777 -29.188 -15.008 1 96.12 139 PHE B O 1
ATOM 3483 N N . VAL B 1 140 ? 4.359 -30.75 -14.297 1 97.62 140 VAL B N 1
ATOM 3484 C CA . VAL B 1 140 ? 4.449 -30.312 -12.906 1 97.62 140 VAL B CA 1
ATOM 3485 C C . VAL B 1 140 ? 5.879 -30.484 -12.398 1 97.62 140 VAL B C 1
ATOM 3487 O O . VAL B 1 140 ? 6.469 -31.562 -12.539 1 97.62 140 VAL B O 1
ATOM 3490 N N . PRO B 1 141 ? 6.453 -29.422 -11.852 1 96.62 141 PRO B N 1
ATOM 3491 C CA . PRO B 1 141 ? 7.836 -29.5 -11.375 1 96.62 141 PRO B CA 1
ATOM 3492 C C . PRO B 1 141 ? 8.031 -30.562 -10.305 1 96.62 141 PRO B C 1
ATOM 3494 O O . PRO B 1 141 ? 7.242 -30.641 -9.352 1 96.62 141 PRO B O 1
ATOM 3497 N N . LYS B 1 142 ? 9.125 -31.328 -10.328 1 95.38 142 LYS B N 1
ATOM 3498 C CA . LYS B 1 142 ? 9.367 -32.469 -9.461 1 95.38 142 LYS B CA 1
ATOM 3499 C C . LYS B 1 142 ? 9.664 -32.031 -8.031 1 95.38 142 LYS B C 1
ATOM 3501 O O . LYS B 1 142 ? 9.484 -32.781 -7.082 1 95.38 142 LYS B O 1
ATOM 3506 N N . ILE B 1 143 ? 10.102 -30.797 -7.906 1 94.31 143 ILE B N 1
ATOM 3507 C CA . ILE B 1 143 ? 10.445 -30.266 -6.594 1 94.31 143 ILE B CA 1
ATOM 3508 C C . ILE B 1 143 ? 9.219 -30.281 -5.688 1 94.31 143 ILE B C 1
ATOM 3510 O O . ILE B 1 143 ? 9.344 -30.406 -4.465 1 94.31 143 ILE B O 1
ATOM 3514 N N . LEU B 1 144 ? 8.047 -30.219 -6.223 1 96 144 LEU B N 1
ATOM 3515 C CA . LEU B 1 144 ? 6.816 -30.109 -5.449 1 96 144 LEU B CA 1
ATOM 3516 C C . LEU B 1 144 ? 6.574 -31.359 -4.621 1 96 144 LEU B C 1
ATOM 3518 O O . LEU B 1 144 ? 6.086 -31.281 -3.492 1 96 144 LEU B O 1
ATOM 3522 N N . SER B 1 145 ? 6.941 -32.469 -5.176 1 93.06 145 SER B N 1
ATOM 3523 C CA . SER B 1 145 ? 6.707 -33.75 -4.5 1 93.06 145 SER B CA 1
ATOM 3524 C C . SER B 1 145 ? 7.754 -34 -3.422 1 93.06 145 SER B C 1
ATOM 3526 O O . SER B 1 145 ? 7.645 -34.969 -2.658 1 93.06 145 SER B O 1
ATOM 3528 N N . LYS B 1 146 ? 8.711 -33.094 -3.326 1 93.25 146 LYS B N 1
ATOM 3529 C CA . LYS B 1 146 ? 9.797 -33.281 -2.371 1 93.25 146 LYS B CA 1
ATOM 3530 C C . LYS B 1 146 ? 9.633 -32.375 -1.163 1 93.25 146 LYS B C 1
ATOM 3532 O O . LYS B 1 146 ? 10.484 -32.344 -0.267 1 93.25 146 LYS B O 1
ATOM 3537 N N . LEU B 1 147 ? 8.633 -31.625 -1.112 1 96.31 147 LEU B N 1
ATOM 3538 C CA . LEU B 1 147 ? 8.414 -30.656 -0.042 1 96.31 147 LEU B CA 1
ATOM 3539 C C . LEU B 1 147 ? 7.316 -31.125 0.901 1 96.31 147 LEU B C 1
ATOM 3541 O O . LEU B 1 147 ? 6.129 -30.953 0.615 1 96.31 147 LEU B O 1
ATOM 3545 N N . PRO B 1 148 ? 7.68 -31.656 2.051 1 95.88 148 PRO B N 1
ATOM 3546 C CA . PRO B 1 148 ? 6.707 -32.344 2.916 1 95.88 148 PRO B CA 1
ATOM 3547 C C . PRO B 1 148 ? 5.707 -31.359 3.547 1 95.88 148 PRO B C 1
ATOM 3549 O O . PRO B 1 148 ? 4.605 -31.766 3.926 1 95.88 148 PRO B O 1
ATOM 3552 N N . LEU B 1 149 ? 6.031 -30.109 3.605 1 97.06 149 LEU B N 1
ATOM 3553 C CA . LEU B 1 149 ? 5.152 -29.188 4.305 1 97.06 149 LEU B CA 1
ATOM 3554 C C . LEU B 1 149 ? 4.395 -28.297 3.314 1 97.06 149 LEU B C 1
ATOM 3556 O O . LEU B 1 149 ? 3.629 -27.422 3.719 1 97.06 149 LEU B O 1
ATOM 3560 N N . LEU B 1 150 ? 4.547 -28.547 2.051 1 97.25 150 LEU B N 1
ATOM 3561 C CA . LEU B 1 150 ? 3.943 -27.703 1.016 1 97.25 150 LEU B CA 1
ATOM 3562 C C . LEU B 1 150 ? 2.426 -27.844 1.021 1 97.25 150 LEU B C 1
ATOM 3564 O O . LEU B 1 150 ? 1.9 -28.953 0.872 1 97.25 150 LEU B O 1
ATOM 3568 N N . THR B 1 151 ? 1.746 -26.734 1.163 1 98.25 151 THR B N 1
ATOM 3569 C CA . THR B 1 151 ? 0.29 -26.797 1.237 1 98.25 151 THR B CA 1
ATOM 3570 C C . THR B 1 151 ? -0.337 -26.016 0.084 1 98.25 151 THR B C 1
ATOM 3572 O O . THR B 1 151 ? -1.449 -26.328 -0.348 1 98.25 151 THR B O 1
ATOM 3575 N N . THR B 1 152 ? 0.354 -25.031 -0.391 1 98.56 152 THR B N 1
ATOM 3576 C CA . THR B 1 152 ? -0.19 -24.172 -1.435 1 98.56 152 THR B CA 1
ATOM 3577 C C . THR B 1 152 ? 0.736 -24.141 -2.646 1 98.56 152 THR B C 1
ATOM 3579 O O . THR B 1 152 ? 1.923 -23.844 -2.521 1 98.56 152 THR B O 1
ATOM 3582 N N . ILE B 1 153 ? 0.125 -24.469 -3.814 1 98.25 153 ILE B N 1
ATOM 3583 C CA . ILE B 1 153 ? 0.874 -24.516 -5.066 1 98.25 153 ILE B CA 1
ATOM 3584 C C . ILE B 1 153 ? 0.187 -23.625 -6.109 1 98.25 153 ILE B C 1
ATOM 3586 O O . ILE B 1 153 ? -1.01 -23.781 -6.363 1 98.25 153 ILE B O 1
ATOM 3590 N N . ALA B 1 154 ? 0.921 -22.734 -6.684 1 98.56 154 ALA B N 1
ATOM 3591 C CA . ALA B 1 154 ? 0.405 -21.906 -7.766 1 98.56 154 ALA B CA 1
ATOM 3592 C C . ALA B 1 154 ? 1.177 -22.141 -9.055 1 98.56 154 ALA B C 1
ATOM 3594 O O . ALA B 1 154 ? 2.344 -21.766 -9.172 1 98.56 154 ALA B O 1
ATOM 3595 N N . LEU B 1 155 ? 0.492 -22.734 -10.039 1 98.62 155 LEU B N 1
ATOM 3596 C CA . LEU B 1 155 ? 1.112 -23.109 -11.305 1 98.62 155 LEU B CA 1
ATOM 3597 C C . LEU B 1 155 ? 0.304 -22.562 -12.484 1 98.62 155 LEU B C 1
ATOM 3599 O O . LEU B 1 155 ? 0.372 -23.109 -13.586 1 98.62 155 LEU B O 1
ATOM 3603 N N . SER B 1 156 ? -0.41 -21.516 -12.242 1 98.81 156 SER B N 1
ATOM 3604 C CA . SER B 1 156 ? -1.21 -20.906 -13.305 1 98.81 156 SER B CA 1
ATOM 3605 C C . SER B 1 156 ? -0.328 -20.406 -14.445 1 98.81 156 SER B C 1
ATOM 3607 O O . SER B 1 156 ? 0.832 -20.047 -14.227 1 98.81 156 SER B O 1
ATOM 3609 N N . ASN B 1 157 ? -0.844 -20.359 -15.648 1 98.75 157 ASN B N 1
ATOM 3610 C CA . ASN B 1 157 ? -0.193 -19.781 -16.812 1 98.75 157 ASN B CA 1
ATOM 3611 C C . ASN B 1 157 ? 1.157 -20.438 -17.094 1 98.75 157 ASN B C 1
ATOM 3613 O O . ASN B 1 157 ? 2.174 -19.75 -17.203 1 98.75 157 ASN B O 1
ATOM 3617 N N . ASN B 1 158 ? 1.132 -21.719 -17.141 1 98.62 158 ASN B N 1
ATOM 3618 C CA . ASN B 1 158 ? 2.223 -22.547 -17.656 1 98.62 158 ASN B CA 1
ATOM 3619 C C . ASN B 1 158 ? 1.787 -23.359 -18.875 1 98.62 158 ASN B C 1
ATOM 3621 O O . ASN B 1 158 ? 0.848 -22.969 -19.578 1 98.62 158 ASN B O 1
ATOM 3625 N N . ALA B 1 159 ? 2.596 -24.375 -19.266 1 98.5 159 ALA B N 1
ATOM 3626 C CA . ALA B 1 159 ? 2.268 -25.234 -20.406 1 98.5 159 ALA B CA 1
ATOM 3627 C C . ALA B 1 159 ? 2.068 -26.672 -19.953 1 98.5 159 ALA B C 1
ATOM 3629 O O . ALA B 1 159 ? 2.443 -27.609 -20.672 1 98.5 159 ALA B O 1
ATOM 3630 N N . ILE B 1 160 ? 1.539 -26.797 -18.797 1 98.62 160 ILE B N 1
ATOM 3631 C CA . ILE B 1 160 ? 1.394 -28.125 -18.219 1 98.62 160 ILE B CA 1
ATOM 3632 C C . ILE B 1 160 ? 0.306 -28.906 -18.953 1 98.62 160 ILE B C 1
ATOM 3634 O O . ILE B 1 160 ? -0.799 -28.391 -19.156 1 98.62 160 ILE B O 1
ATOM 3638 N N . THR B 1 161 ? 0.583 -30.141 -19.281 1 98.12 161 THR B N 1
ATOM 3639 C CA . THR B 1 161 ? -0.323 -30.891 -20.141 1 98.12 161 THR B CA 1
ATOM 3640 C C . THR B 1 161 ? -1.003 -32 -19.359 1 98.12 161 THR B C 1
ATOM 3642 O O . THR B 1 161 ? -2.031 -32.531 -19.781 1 98.12 161 THR B O 1
ATOM 3645 N N . ALA B 1 162 ? -0.344 -32.375 -18.25 1 96.88 162 ALA B N 1
ATOM 3646 C CA . ALA B 1 162 ? -0.888 -33.5 -17.5 1 96.88 162 ALA B CA 1
ATOM 3647 C C . ALA B 1 162 ? -0.517 -33.406 -16.016 1 96.88 162 ALA B C 1
ATOM 3649 O O . ALA B 1 162 ? 0.456 -32.719 -15.656 1 96.88 162 ALA B O 1
ATOM 3650 N N . ILE B 1 163 ? -1.36 -34.031 -15.25 1 96.94 163 ILE B N 1
ATOM 3651 C CA . ILE B 1 163 ? -1.081 -34.156 -13.82 1 96.94 163 ILE B CA 1
ATOM 3652 C C . ILE B 1 163 ? -1.07 -35.625 -13.414 1 96.94 163 ILE B C 1
ATOM 3654 O O . ILE B 1 163 ? -1.837 -36.438 -13.953 1 96.94 163 ILE B O 1
ATOM 3658 N N . ARG B 1 164 ? -0.18 -35.906 -12.461 1 96.62 164 ARG B N 1
ATOM 3659 C CA . ARG B 1 164 ? -0.05 -37.281 -11.945 1 96.62 164 ARG B CA 1
ATOM 3660 C C . ARG B 1 164 ? -0.101 -37.281 -10.422 1 96.62 164 ARG B C 1
ATOM 3662 O O . ARG B 1 164 ? 0.211 -36.281 -9.773 1 96.62 164 ARG B O 1
ATOM 3669 N N . GLU B 1 165 ? -0.439 -38.438 -9.898 1 95.94 165 GLU B N 1
ATOM 3670 C CA . GLU B 1 165 ? -0.587 -38.562 -8.453 1 95.94 165 GLU B CA 1
ATOM 3671 C C . GLU B 1 165 ? 0.746 -38.375 -7.742 1 95.94 165 GLU B C 1
ATOM 3673 O O . GLU B 1 165 ? 0.776 -37.969 -6.578 1 95.94 165 GLU B O 1
ATOM 3678 N N . THR B 1 166 ? 1.844 -38.5 -8.438 1 95.94 166 THR B N 1
ATOM 3679 C CA . THR B 1 166 ? 3.17 -38.375 -7.844 1 95.94 166 THR B CA 1
ATOM 3680 C C . THR B 1 166 ? 3.611 -36.938 -7.809 1 95.94 166 THR B C 1
ATOM 3682 O O . THR B 1 166 ? 4.637 -36.594 -7.211 1 95.94 166 THR B O 1
ATOM 3685 N N . ASP B 1 167 ? 2.848 -36.094 -8.383 1 96.69 167 ASP B N 1
ATOM 3686 C CA . ASP B 1 167 ? 3.248 -34.688 -8.555 1 96.69 167 ASP B CA 1
ATOM 3687 C C . ASP B 1 167 ? 3.086 -33.906 -7.25 1 96.69 167 ASP B C 1
ATOM 3689 O O . ASP B 1 167 ? 3.719 -32.875 -7.059 1 96.69 167 ASP B O 1
ATOM 3693 N N . PHE B 1 168 ? 2.244 -34.406 -6.305 1 96.06 168 PHE B N 1
ATOM 3694 C CA . PHE B 1 168 ? 1.841 -33.594 -5.16 1 96.06 168 PHE B CA 1
ATOM 3695 C C . PHE B 1 168 ? 2.041 -34.375 -3.857 1 96.06 168 PHE B C 1
ATOM 3697 O O . PHE B 1 168 ? 1.96 -35.594 -3.832 1 96.06 168 PHE B O 1
ATOM 3704 N N . GLN B 1 169 ? 2.258 -33.562 -2.873 1 95.62 169 GLN B N 1
ATOM 3705 C CA . GLN B 1 169 ? 2.215 -34.125 -1.521 1 95.62 169 GLN B CA 1
ATOM 3706 C C . GLN B 1 169 ? 0.778 -34.25 -1.029 1 95.62 169 GLN B C 1
ATOM 3708 O O . GLN B 1 169 ? -0.077 -33.438 -1.35 1 95.62 169 GLN B O 1
ATOM 3713 N N . ARG B 1 170 ? 0.55 -35.281 -0.189 1 96.69 170 ARG B N 1
ATOM 3714 C CA . ARG B 1 170 ? -0.803 -35.625 0.251 1 96.69 170 ARG B CA 1
ATOM 3715 C C . ARG B 1 170 ? -1.383 -34.5 1.109 1 96.69 170 ARG B C 1
ATOM 3717 O O . ARG B 1 170 ? -2.604 -34.344 1.209 1 96.69 170 ARG B O 1
ATOM 3724 N N . ASN B 1 171 ? -0.534 -33.719 1.668 1 96.56 171 ASN B N 1
ATOM 3725 C CA . ASN B 1 171 ? -1 -32.688 2.578 1 96.56 171 ASN B CA 1
ATOM 3726 C C . ASN B 1 171 ? -1.277 -31.359 1.839 1 96.56 171 ASN B C 1
ATOM 3728 O O . ASN B 1 171 ? -1.674 -30.375 2.453 1 96.56 171 ASN B O 1
ATOM 3732 N N . THR B 1 172 ? -1.154 -31.344 0.542 1 97.94 172 THR B N 1
ATOM 3733 C CA . THR B 1 172 ? -1.438 -30.156 -0.241 1 97.94 172 THR B CA 1
ATOM 3734 C C . THR B 1 172 ? -2.912 -29.766 -0.127 1 97.94 172 THR B C 1
ATOM 3736 O O . THR B 1 172 ? -3.791 -30.625 -0.245 1 97.94 172 THR B O 1
ATOM 3739 N N . THR B 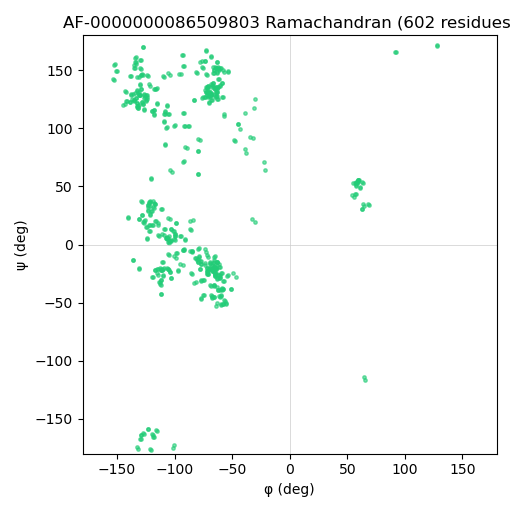1 173 ? -3.164 -28.453 0.072 1 98.69 173 THR B N 1
ATOM 3740 C CA . THR B 1 173 ? -4.543 -28.047 0.322 1 98.69 173 THR B CA 1
ATOM 3741 C C . THR B 1 173 ? -5.055 -27.156 -0.812 1 98.69 173 THR B C 1
ATOM 3743 O O . THR B 1 173 ? -6.262 -27.109 -1.065 1 98.69 173 THR B O 1
ATOM 3746 N N . ILE B 1 174 ? -4.188 -26.5 -1.499 1 98.88 174 ILE B N 1
ATOM 3747 C CA . ILE B 1 174 ? -4.598 -25.594 -2.566 1 98.88 174 ILE B CA 1
ATOM 3748 C C . ILE B 1 174 ? -3.711 -25.797 -3.791 1 98.88 174 ILE B C 1
ATOM 3750 O O . ILE B 1 174 ? -2.482 -25.797 -3.686 1 98.88 174 ILE B O 1
ATOM 3754 N N . ILE B 1 175 ? -4.34 -25.969 -4.965 1 98.69 175 ILE B N 1
ATOM 3755 C CA . ILE B 1 175 ? -3.615 -26.094 -6.223 1 98.69 175 ILE B CA 1
ATOM 3756 C C . ILE B 1 175 ? -4.242 -25.188 -7.277 1 98.69 175 ILE B C 1
ATOM 3758 O O . ILE B 1 175 ? -5.438 -25.281 -7.562 1 98.69 175 ILE B O 1
ATOM 3762 N N . GLU B 1 176 ? -3.471 -24.297 -7.809 1 98.88 176 GLU B N 1
ATOM 3763 C CA . GLU B 1 176 ? -3.861 -23.453 -8.938 1 98.88 176 GLU B CA 1
ATOM 3764 C C . GLU B 1 176 ? -3.201 -23.922 -10.227 1 98.88 176 GLU B C 1
ATOM 3766 O O . GLU B 1 176 ? -1.988 -23.781 -10.398 1 98.88 176 GLU B O 1
ATOM 3771 N N . LEU B 1 177 ? -4.023 -24.422 -11.133 1 98.75 177 LEU B N 1
ATOM 3772 C CA . LEU B 1 177 ? -3.527 -24.953 -12.391 1 98.75 177 LEU B CA 1
ATOM 3773 C C . LEU B 1 177 ? -4.254 -24.312 -13.578 1 98.75 177 LEU B C 1
ATOM 3775 O O . LEU B 1 177 ? -4.262 -24.875 -14.68 1 98.75 177 LEU B O 1
ATOM 3779 N N . ASP B 1 178 ? -4.863 -23.156 -13.273 1 98.75 178 ASP B N 1
ATOM 3780 C CA . ASP B 1 178 ? -5.605 -22.484 -14.328 1 98.75 178 ASP B CA 1
ATOM 3781 C C . ASP B 1 178 ? -4.668 -21.984 -15.43 1 98.75 178 ASP B C 1
ATOM 3783 O O . ASP B 1 178 ? -3.486 -21.75 -15.18 1 98.75 178 ASP B O 1
ATOM 3787 N N . TYR B 1 179 ? -5.172 -21.859 -16.703 1 98.69 179 TYR B N 1
ATOM 3788 C CA . TYR B 1 179 ? -4.449 -21.359 -17.875 1 98.69 179 TYR B CA 1
ATOM 3789 C C . TYR B 1 179 ? -3.24 -22.234 -18.172 1 98.69 179 TYR B C 1
ATOM 3791 O O . TYR B 1 179 ? -2.123 -21.734 -18.312 1 98.69 179 TYR B O 1
ATOM 3799 N N . ASN B 1 180 ? -3.488 -23.531 -18.219 1 98.75 180 ASN B N 1
ATOM 3800 C CA . ASN B 1 180 ? -2.535 -24.531 -18.688 1 98.75 180 ASN B CA 1
ATOM 3801 C C . ASN B 1 180 ? -3.08 -25.297 -19.891 1 98.75 180 ASN B C 1
ATOM 3803 O O . ASN B 1 180 ? -3.908 -24.781 -20.641 1 98.75 180 ASN B O 1
ATOM 3807 N N . LEU B 1 181 ? -2.484 -26.453 -20.203 1 98.69 181 LEU B N 1
ATOM 3808 C CA . LEU B 1 181 ? -2.873 -27.234 -21.375 1 98.69 181 LEU B CA 1
ATOM 3809 C C . LEU B 1 181 ? -3.305 -28.641 -20.969 1 98.69 181 LEU B C 1
ATOM 3811 O O . LEU B 1 181 ? -2.996 -29.625 -21.656 1 98.69 181 LEU B O 1
ATOM 3815 N N . ILE B 1 182 ? -3.939 -28.719 -19.859 1 98.56 182 ILE B N 1
ATOM 3816 C CA . ILE B 1 182 ? -4.391 -30 -19.359 1 98.56 182 ILE B CA 1
ATOM 3817 C C . ILE B 1 182 ? -5.617 -30.469 -20.141 1 98.56 182 ILE B C 1
ATOM 3819 O O . ILE B 1 182 ? -6.645 -29.781 -20.156 1 98.56 182 ILE B O 1
ATOM 3823 N N . THR B 1 183 ? -5.617 -31.672 -20.688 1 97.75 183 THR B N 1
ATOM 3824 C CA . THR B 1 183 ? -6.68 -32.125 -21.578 1 97.75 183 THR B CA 1
ATOM 3825 C C . THR B 1 183 ? -7.531 -33.188 -20.922 1 97.75 183 THR B C 1
ATOM 3827 O O . THR B 1 183 ? -8.648 -33.469 -21.359 1 97.75 183 THR B O 1
ATOM 3830 N N . GLU B 1 184 ? -6.895 -33.812 -19.891 1 97.19 184 GLU B N 1
ATOM 3831 C CA . GLU B 1 184 ? -7.617 -34.938 -19.312 1 97.19 184 GLU B CA 1
ATOM 3832 C C . GLU B 1 184 ? -7.285 -35.094 -17.828 1 97.19 184 GLU B C 1
ATOM 3834 O O . GLU B 1 184 ? -6.191 -34.719 -17.391 1 97.19 184 GLU B O 1
ATOM 3839 N N . LEU B 1 185 ? -8.273 -35.594 -17.094 1 97.62 185 LEU B N 1
ATOM 3840 C CA . LEU B 1 185 ? -8.062 -36.125 -15.742 1 97.62 185 LEU B CA 1
ATOM 3841 C C . LEU B 1 185 ? -8.406 -37.594 -15.664 1 97.62 185 LEU B C 1
ATOM 3843 O O . LEU B 1 185 ? -9.453 -38.031 -16.156 1 97.62 185 LEU B O 1
ATOM 3847 N N . THR B 1 186 ? -7.496 -38.281 -15.039 1 97.12 186 THR B N 1
ATOM 3848 C CA . THR B 1 186 ? -7.668 -39.719 -14.953 1 97.12 186 THR B CA 1
ATOM 3849 C C . THR B 1 186 ? -7.719 -40.156 -13.492 1 97.12 186 THR B C 1
ATOM 3851 O O . THR B 1 186 ? -7.676 -39.344 -12.578 1 97.12 186 THR B O 1
ATOM 3854 N N . ASP B 1 187 ? -7.801 -41.531 -13.297 1 95.69 187 ASP B N 1
ATOM 3855 C CA . ASP B 1 187 ? -7.883 -42.125 -11.969 1 95.69 187 ASP B CA 1
ATOM 3856 C C . ASP B 1 187 ? -6.535 -42.031 -11.25 1 95.69 187 ASP B C 1
ATOM 3858 O O . ASP B 1 187 ? -6.461 -42.25 -10.031 1 95.69 187 ASP B O 1
ATOM 3862 N N . THR B 1 188 ? -5.516 -41.562 -11.984 1 96.88 188 THR B N 1
ATOM 3863 C CA . THR B 1 188 ? -4.184 -41.5 -11.398 1 96.88 188 THR B CA 1
ATOM 3864 C C . THR B 1 188 ? -3.691 -40.031 -11.359 1 96.88 188 THR B C 1
ATOM 3866 O O . THR B 1 188 ? -2.49 -39.781 -11.234 1 96.88 188 THR B O 1
ATOM 3869 N N . SER B 1 189 ? -4.609 -39.156 -11.508 1 97.44 189 SER B N 1
ATOM 3870 C CA . SER B 1 189 ? -4.23 -37.75 -11.531 1 97.44 189 SER B CA 1
ATOM 3871 C C . SER B 1 189 ? -3.938 -37.219 -10.125 1 97.44 189 SER B C 1
ATOM 3873 O O . SER B 1 189 ? -3.084 -36.344 -9.945 1 97.44 189 SER B O 1
ATOM 3875 N N . PHE B 1 190 ? -4.652 -37.812 -9.102 1 97.88 190 PHE B N 1
ATOM 3876 C CA . PHE B 1 190 ? -4.5 -37.344 -7.734 1 97.88 190 PHE B CA 1
ATOM 3877 C C . PHE B 1 190 ? -4.184 -38.5 -6.789 1 97.88 190 PHE B C 1
ATOM 3879 O O . PHE B 1 190 ? -4.688 -39.594 -6.969 1 97.88 190 PHE B O 1
ATOM 3886 N N . PRO B 1 191 ? -3.4 -38.188 -5.793 1 96.69 191 PRO B N 1
ATOM 3887 C CA . PRO B 1 191 ? -3.051 -39.25 -4.859 1 96.69 191 PRO B CA 1
ATOM 3888 C C . PRO B 1 191 ? -4.215 -39.656 -3.953 1 96.69 191 PRO B C 1
ATOM 3890 O O . PRO B 1 191 ? -5.176 -38.875 -3.809 1 96.69 191 PRO B O 1
ATOM 3893 N N . GLU B 1 192 ? -4.027 -40.781 -3.295 1 95.38 192 GLU B N 1
ATOM 3894 C CA . GLU B 1 192 ? -5.02 -41.25 -2.328 1 95.38 192 GLU B CA 1
ATOM 3895 C C . GLU B 1 192 ? -4.984 -40.406 -1.057 1 95.38 192 GLU B C 1
ATOM 3897 O O . GLU B 1 192 ? -3.93 -39.906 -0.672 1 95.38 192 GLU B O 1
ATOM 3902 N N . ASN B 1 193 ? -6.141 -40.25 -0.484 1 92.12 193 ASN B N 1
ATOM 3903 C CA . ASN B 1 193 ? -6.273 -39.5 0.762 1 92.12 193 ASN B CA 1
ATOM 3904 C C . ASN B 1 193 ? -5.703 -38.094 0.634 1 92.12 193 ASN B C 1
ATOM 3906 O O . ASN B 1 193 ? -4.965 -37.625 1.509 1 92.12 193 ASN B O 1
ATOM 3910 N N . PHE B 1 194 ? -5.953 -37.531 -0.424 1 96.44 194 PHE B N 1
ATOM 3911 C CA . PHE B 1 194 ? -5.453 -36.188 -0.741 1 96.44 194 PHE B CA 1
ATOM 3912 C C . PHE B 1 194 ? -6.18 -35.125 0.076 1 96.44 194 PHE B C 1
ATOM 3914 O O . PHE B 1 194 ? -7.406 -35.188 0.203 1 96.44 194 PHE B O 1
ATOM 3921 N N . ALA B 1 195 ? -5.457 -34.25 0.674 1 97.75 195 ALA B N 1
ATOM 3922 C CA . ALA B 1 195 ? -6.023 -33.25 1.584 1 97.75 195 ALA B CA 1
ATOM 3923 C C . ALA B 1 195 ? -6.512 -32.031 0.82 1 97.75 195 ALA B C 1
ATOM 3925 O O . ALA B 1 195 ? -6.949 -31.047 1.426 1 97.75 195 ALA B O 1
ATOM 3926 N N . LEU B 1 196 ? -6.629 -32.062 -0.441 1 98.44 196 LEU B N 1
ATOM 3927 C CA . LEU B 1 196 ? -6.895 -30.906 -1.308 1 98.44 196 LEU B CA 1
ATOM 3928 C C . LEU B 1 196 ? -8.258 -30.297 -0.999 1 98.44 196 LEU B C 1
ATOM 3930 O O . LEU B 1 196 ? -9.266 -31 -0.942 1 98.44 196 LEU B O 1
ATOM 3934 N N . GLN B 1 197 ? -8.234 -29.031 -0.842 1 98.81 197 GLN B N 1
ATOM 3935 C CA . GLN B 1 197 ? -9.453 -28.297 -0.525 1 98.81 197 GLN B CA 1
ATOM 3936 C C . GLN B 1 197 ? -9.875 -27.391 -1.683 1 98.81 197 GLN B C 1
ATOM 3938 O O . GLN B 1 197 ? -11.062 -27.203 -1.931 1 98.81 197 GLN B O 1
ATOM 3943 N N . GLU B 1 198 ? -8.93 -26.859 -2.373 1 98.94 198 GLU B N 1
ATOM 3944 C CA . GLU B 1 198 ? -9.219 -25.953 -3.488 1 98.94 198 GLU B CA 1
ATOM 3945 C C . GLU B 1 198 ? -8.445 -26.375 -4.738 1 98.94 198 GLU B C 1
ATOM 3947 O O . GLU B 1 198 ? -7.227 -26.547 -4.695 1 98.94 198 GLU B O 1
ATOM 3952 N N . LEU B 1 199 ? -9.219 -26.5 -5.824 1 98.81 199 LEU B N 1
ATOM 3953 C CA . LEU B 1 199 ? -8.633 -26.875 -7.105 1 98.81 199 LEU B CA 1
ATOM 3954 C C . LEU B 1 199 ? -9.125 -25.953 -8.219 1 98.81 199 LEU B C 1
ATOM 3956 O O . LEU B 1 199 ? -10.328 -25.875 -8.484 1 98.81 199 LEU B O 1
ATOM 3960 N N . ASN B 1 200 ? -8.211 -25.219 -8.836 1 98.88 200 ASN B N 1
ATOM 3961 C CA . ASN B 1 200 ? -8.531 -24.328 -9.945 1 98.88 200 ASN B CA 1
ATOM 3962 C C . ASN B 1 200 ? -8 -24.875 -11.273 1 98.88 200 ASN B C 1
ATOM 3964 O O . ASN B 1 200 ? -6.789 -24.969 -11.477 1 98.88 200 ASN B O 1
ATOM 3968 N N . LEU B 1 201 ? -8.883 -25.234 -12.18 1 98.62 201 LEU B N 1
ATOM 3969 C CA . LEU B 1 201 ? -8.508 -25.797 -13.461 1 98.62 201 LEU B CA 1
ATOM 3970 C C . LEU B 1 201 ? -9.094 -24.984 -14.609 1 98.62 201 LEU B C 1
ATOM 3972 O O . LEU B 1 201 ? -9.125 -25.453 -15.758 1 98.62 201 LEU B O 1
ATOM 3976 N N . ASN B 1 202 ? -9.539 -23.812 -14.266 1 98.56 202 ASN B N 1
ATOM 3977 C CA . ASN B 1 202 ? -10.188 -23.031 -15.305 1 98.56 202 ASN B CA 1
ATOM 3978 C C . ASN B 1 202 ? -9.242 -22.734 -16.453 1 98.56 202 ASN B C 1
ATOM 3980 O O . ASN B 1 202 ? -8.023 -22.719 -16.281 1 98.56 202 ASN B O 1
ATOM 3984 N N . ASN B 1 203 ? -9.766 -22.578 -17.688 1 98.62 203 ASN B N 1
ATOM 3985 C CA . ASN B 1 203 ? -9.047 -22.219 -18.906 1 98.62 203 ASN B CA 1
ATOM 3986 C C . ASN B 1 203 ? -8.023 -23.281 -19.281 1 98.62 203 ASN B C 1
ATOM 3988 O O . ASN B 1 203 ? -6.883 -22.953 -19.625 1 98.62 203 ASN B O 1
ATOM 3992 N N . ASN B 1 204 ? -8.328 -24.5 -19.031 1 98.44 204 ASN B N 1
ATOM 3993 C CA . ASN B 1 204 ? -7.664 -25.672 -19.609 1 98.44 204 ASN B CA 1
ATOM 3994 C C . ASN B 1 204 ? -8.531 -26.344 -20.672 1 98.44 204 ASN B C 1
ATOM 3996 O O . ASN B 1 204 ? -9.758 -26.297 -20.594 1 98.44 204 ASN B O 1
ATOM 4000 N N . PRO B 1 205 ? -7.891 -26.922 -21.688 1 97.88 205 PRO B N 1
ATOM 4001 C CA . PRO B 1 205 ? -8.688 -27.672 -22.656 1 97.88 205 PRO B CA 1
ATOM 4002 C C . PRO B 1 205 ? -9.055 -29.062 -22.172 1 97.88 205 PRO B C 1
ATOM 4004 O O . PRO B 1 205 ? -8.734 -30.062 -22.828 1 97.88 205 PRO B O 1
ATOM 4007 N N . LEU B 1 206 ? -9.766 -29.125 -21.078 1 97.06 206 LEU B N 1
ATOM 4008 C CA . LEU B 1 206 ? -10.117 -30.359 -20.391 1 97.06 206 LEU B CA 1
ATOM 4009 C C . LEU B 1 206 ? -11.281 -31.047 -21.078 1 97.06 206 LEU B C 1
ATOM 4011 O O . LEU B 1 206 ? -12.43 -30.938 -20.641 1 97.06 206 LEU B O 1
ATOM 4015 N N . THR B 1 207 ? -11.055 -31.906 -22 1 93.25 207 THR B N 1
ATOM 4016 C CA . THR B 1 207 ? -12.078 -32.5 -22.844 1 93.25 207 THR B CA 1
ATOM 4017 C C . THR B 1 207 ? -12.5 -33.875 -22.297 1 93.25 207 THR B C 1
ATOM 4019 O O . THR B 1 207 ? -13.586 -34.375 -22.625 1 93.25 207 THR B O 1
ATOM 4022 N N . LYS B 1 208 ? -11.633 -34.438 -21.531 1 92.31 208 LYS B N 1
ATOM 4023 C CA . LYS B 1 208 ? -11.922 -35.781 -21 1 92.31 208 LYS B CA 1
ATOM 4024 C C . LYS B 1 208 ? -11.703 -35.812 -19.5 1 92.31 208 LYS B C 1
ATOM 4026 O O . LYS B 1 208 ? -10.688 -35.344 -1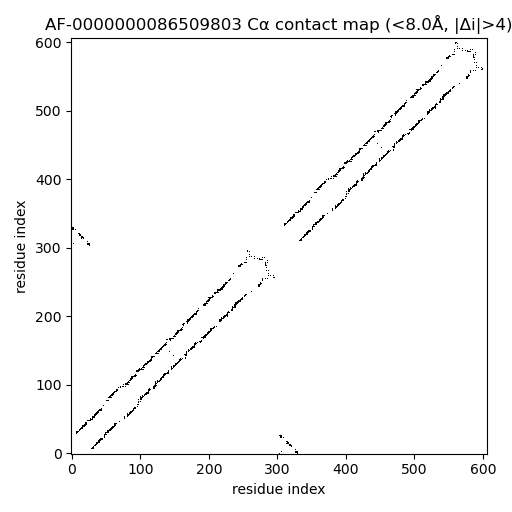9 1 92.31 208 LYS B O 1
ATOM 4031 N N . MET B 1 209 ? -12.672 -36.5 -18.859 1 94.12 209 MET B N 1
ATOM 4032 C CA . MET B 1 209 ? -12.531 -36.75 -17.422 1 94.12 209 MET B CA 1
ATOM 4033 C C . MET B 1 209 ? -13.102 -38.094 -17.047 1 94.12 209 MET B C 1
ATOM 4035 O O . MET B 1 209 ? -14.297 -38.344 -17.234 1 94.12 209 MET B O 1
ATOM 4039 N N . SER B 1 210 ? -12.219 -38.875 -16.516 1 94.69 210 SER B N 1
ATOM 4040 C CA . SER B 1 210 ? -12.664 -40.188 -16.031 1 94.69 210 SER B CA 1
ATOM 4041 C C . SER B 1 210 ? -13.734 -40.031 -14.953 1 94.69 210 SER B C 1
ATOM 4043 O O . SER B 1 210 ? -13.695 -39.094 -14.156 1 94.69 210 SER B O 1
ATOM 4045 N N . SER B 1 211 ? -14.641 -41.062 -14.828 1 94.62 211 SER B N 1
ATOM 4046 C CA . SER B 1 211 ? -15.719 -41.031 -13.852 1 94.62 211 SER B CA 1
ATOM 4047 C C . SER B 1 211 ? -15.188 -41.219 -12.43 1 94.62 211 SER B C 1
ATOM 4049 O O . SER B 1 211 ? -15.906 -40.969 -11.461 1 94.62 211 SER B O 1
ATOM 4051 N N . VAL B 1 212 ? -13.891 -41.562 -12.352 1 95.88 212 VAL B N 1
ATOM 4052 C CA . VAL B 1 212 ? -13.336 -41.781 -11.023 1 95.88 212 VAL B CA 1
ATOM 4053 C C . VAL B 1 212 ? -12.156 -40.844 -10.789 1 95.88 212 VAL B C 1
ATOM 4055 O O . VAL B 1 212 ? -11.406 -41 -9.828 1 95.88 212 VAL B O 1
ATOM 4058 N N . ALA B 1 213 ? -11.977 -39.875 -11.641 1 96.31 213 ALA B N 1
ATOM 4059 C CA . ALA B 1 213 ? -10.82 -39 -11.602 1 96.31 213 ALA B CA 1
ATOM 4060 C C . ALA B 1 213 ? -10.773 -38.219 -10.289 1 96.31 213 ALA B C 1
ATOM 4062 O O . ALA B 1 213 ? -9.695 -37.875 -9.805 1 96.31 213 ALA B O 1
ATOM 4063 N N . LEU B 1 214 ? -11.961 -38 -9.656 1 97.56 214 LEU B N 1
ATOM 4064 C CA . LEU B 1 214 ? -12.031 -37.094 -8.492 1 97.56 214 LEU B CA 1
ATOM 4065 C C . LEU B 1 214 ? -12.266 -37.906 -7.219 1 97.56 214 LEU B C 1
ATOM 4067 O O . LEU B 1 214 ? -12.578 -37.344 -6.168 1 97.56 214 LEU B O 1
ATOM 4071 N N . LYS B 1 215 ? -12.102 -39.188 -7.262 1 97 215 LYS B N 1
ATOM 4072 C CA . LYS B 1 215 ? -12.438 -40.062 -6.16 1 97 215 LYS B CA 1
ATOM 4073 C C . LYS B 1 215 ? -11.539 -39.812 -4.953 1 97 215 LYS B C 1
ATOM 4075 O O . LYS B 1 215 ? -11.93 -40.094 -3.816 1 97 215 LYS B O 1
ATOM 4080 N N . ASN B 1 216 ? -10.375 -39.25 -5.215 1 97.31 216 ASN B N 1
ATOM 4081 C CA . ASN B 1 216 ? -9.383 -39.125 -4.152 1 97.31 216 ASN B CA 1
ATOM 4082 C C . ASN B 1 216 ? -9.406 -37.719 -3.559 1 97.31 216 ASN B C 1
ATOM 4084 O O . ASN B 1 216 ? -8.461 -37.312 -2.889 1 97.31 216 ASN B O 1
ATOM 4088 N N . LEU B 1 217 ? -10.492 -36.938 -3.764 1 97.62 217 LEU B N 1
ATOM 4089 C CA . LEU B 1 217 ? -10.562 -35.562 -3.291 1 97.62 217 LEU B CA 1
ATOM 4090 C C . LEU B 1 217 ? -11.727 -35.375 -2.326 1 97.62 217 LEU B C 1
ATOM 4092 O O . LEU B 1 217 ? -12.555 -34.5 -2.514 1 97.62 217 LEU B O 1
ATOM 4096 N N . PRO B 1 218 ? -11.742 -36.156 -1.282 1 94.94 218 PRO B N 1
ATOM 4097 C CA . PRO B 1 218 ? -12.898 -36.094 -0.384 1 94.94 218 PRO B CA 1
ATOM 4098 C C . PRO B 1 218 ? -13 -34.75 0.346 1 94.94 218 PRO B C 1
ATOM 4100 O O . PRO B 1 218 ? -14.086 -34.375 0.788 1 94.94 218 PRO B O 1
ATOM 4103 N N . SER B 1 219 ? -11.945 -34 0.455 1 97.19 219 SER B N 1
ATOM 4104 C CA . SER B 1 219 ? -11.922 -32.781 1.255 1 97.19 219 SER B CA 1
ATOM 4105 C C . SER B 1 219 ? -12.094 -31.547 0.381 1 97.19 219 SER B C 1
ATOM 4107 O O . SER B 1 219 ? -12.039 -30.422 0.875 1 97.19 219 SER B O 1
ATOM 4109 N N . LEU B 1 220 ? -12.383 -31.688 -0.898 1 98.31 220 LEU B N 1
ATOM 4110 C CA . LEU B 1 220 ? -12.461 -30.562 -1.823 1 98.31 220 LEU B CA 1
ATOM 4111 C C . LEU B 1 220 ? -13.68 -29.703 -1.53 1 98.31 220 LEU B C 1
ATOM 4113 O O . LEU B 1 220 ? -14.797 -30.219 -1.42 1 98.31 220 LEU B O 1
ATOM 4117 N N . THR B 1 221 ? -13.438 -28.438 -1.378 1 98.62 221 THR B N 1
ATOM 4118 C CA . THR B 1 221 ? -14.531 -27.516 -1.072 1 98.62 221 THR B CA 1
ATOM 4119 C C . THR B 1 221 ? -14.75 -26.531 -2.219 1 98.62 221 THR B C 1
ATOM 4121 O O . THR B 1 221 ? -15.828 -25.969 -2.355 1 98.62 221 THR B O 1
ATOM 4124 N N . PHE B 1 222 ? -13.734 -26.391 -3.002 1 98.81 222 PHE B N 1
ATOM 4125 C CA . PHE B 1 222 ? -13.797 -25.438 -4.102 1 98.81 222 PHE B CA 1
ATOM 4126 C C . PHE B 1 222 ? -13.234 -26.047 -5.383 1 98.81 222 PHE B C 1
ATOM 4128 O O . PHE B 1 222 ? -12.086 -26.484 -5.414 1 98.81 222 PHE B O 1
ATOM 4135 N N . LEU B 1 223 ? -14.078 -26.031 -6.441 1 98.69 223 LEU B N 1
ATOM 4136 C CA . LEU B 1 223 ? -13.664 -26.547 -7.742 1 98.69 223 LEU B CA 1
ATOM 4137 C C . LEU B 1 223 ? -14.031 -25.578 -8.852 1 98.69 223 LEU B C 1
ATOM 4139 O O . LEU B 1 223 ? -15.211 -25.281 -9.062 1 98.69 223 LEU B O 1
ATOM 4143 N N . ASP B 1 224 ? -13.016 -25.094 -9.555 1 98.75 224 ASP B N 1
ATOM 4144 C CA . ASP B 1 224 ? -13.219 -24.156 -10.664 1 98.75 224 ASP B CA 1
ATOM 4145 C C . ASP B 1 224 ? -12.922 -24.844 -12 1 98.75 224 ASP B C 1
ATOM 4147 O O . ASP B 1 224 ? -11.773 -25.141 -12.305 1 98.75 224 ASP B O 1
ATOM 4151 N N . LEU B 1 225 ? -13.945 -25.016 -12.766 1 98.06 225 LEU B N 1
ATOM 4152 C CA . LEU B 1 225 ? -13.836 -25.625 -14.086 1 98.06 225 LEU B CA 1
ATOM 4153 C C . LEU B 1 225 ? -14.344 -24.672 -15.164 1 98.06 225 LEU B C 1
ATOM 4155 O O . LEU B 1 225 ? -14.773 -25.125 -16.234 1 98.06 225 LEU B O 1
ATOM 4159 N N . ARG B 1 226 ? -14.312 -23.391 -14.945 1 97.62 226 ARG B N 1
ATOM 4160 C CA . ARG B 1 226 ? -14.75 -22.406 -15.922 1 97.62 226 ARG B CA 1
ATOM 4161 C C . ARG B 1 226 ? -13.898 -22.469 -17.188 1 97.62 226 ARG B C 1
ATOM 4163 O O . ARG B 1 226 ? -12.688 -22.688 -17.125 1 97.62 226 ARG B O 1
ATOM 4170 N N . SER B 1 227 ? -14.531 -22.281 -18.219 1 98 227 SER B N 1
ATOM 4171 C CA . SER B 1 227 ? -13.844 -22.109 -19.5 1 98 227 SER B CA 1
ATOM 4172 C C . SER B 1 227 ? -12.961 -23.312 -19.812 1 98 227 SER B C 1
ATOM 4174 O O . SER B 1 227 ? -11.797 -23.156 -20.172 1 98 227 SER B O 1
ATOM 4176 N N . THR B 1 228 ? -13.602 -24.344 -19.531 1 96.25 228 THR B N 1
ATOM 4177 C CA . THR B 1 228 ? -12.969 -25.578 -19.984 1 96.25 228 THR B CA 1
ATOM 4178 C C . THR B 1 228 ? -13.633 -26.078 -21.266 1 96.25 228 THR B C 1
ATOM 4180 O O . THR B 1 228 ? -14.445 -25.375 -21.875 1 96.25 228 THR B O 1
ATOM 4183 N N . LYS B 1 229 ? -13.492 -27.016 -21.875 1 95 229 LYS B N 1
ATOM 4184 C CA . LYS B 1 229 ? -14.094 -27.609 -23.078 1 95 229 LYS B CA 1
ATOM 4185 C C . LYS B 1 229 ? -14.906 -28.859 -22.719 1 95 229 LYS B C 1
ATOM 4187 O O . LYS B 1 229 ? -15 -29.797 -23.516 1 95 229 LYS B O 1
ATOM 4192 N N . LEU B 1 230 ? -15.422 -28.797 -21.547 1 95.19 230 LEU B N 1
ATOM 4193 C CA . LEU B 1 230 ? -16.25 -29.906 -21.094 1 95.19 230 LEU B CA 1
ATOM 4194 C C . LEU B 1 230 ? -17.547 -29.984 -21.906 1 95.19 230 LEU B C 1
ATOM 4196 O O . LEU B 1 230 ? -18.156 -28.953 -22.188 1 95.19 230 LEU B O 1
ATOM 4200 N N . THR B 1 231 ? -17.906 -31.188 -22.266 1 94.38 231 THR B N 1
ATOM 4201 C CA . THR B 1 231 ? -19.141 -31.359 -23.047 1 94.38 231 THR B CA 1
ATOM 4202 C C . THR B 1 231 ? -20.188 -32.094 -22.219 1 94.38 231 THR B C 1
ATOM 4204 O O . THR B 1 231 ? -21.375 -32.062 -22.547 1 94.38 231 THR B O 1
ATOM 4207 N N . ARG B 1 232 ? -19.766 -32.781 -21.219 1 92.75 232 ARG B N 1
ATOM 4208 C CA . ARG B 1 232 ? -20.656 -33.469 -20.281 1 92.75 232 ARG B CA 1
ATOM 4209 C C . ARG B 1 232 ? -20.234 -33.219 -18.844 1 92.75 232 ARG B C 1
ATOM 4211 O O . ARG B 1 232 ? -19.078 -32.906 -18.578 1 92.75 232 ARG B O 1
ATOM 4218 N N . LEU B 1 233 ? -21.188 -33.375 -18 1 92.88 233 LEU B N 1
ATOM 4219 C CA . LEU B 1 233 ? -20.844 -33.25 -16.578 1 92.88 233 LEU B CA 1
ATOM 4220 C C . LEU B 1 233 ? -20.047 -34.469 -16.109 1 92.88 233 LEU B C 1
ATOM 4222 O O . LEU B 1 233 ? -20.438 -35.594 -16.344 1 92.88 233 LEU B O 1
ATOM 4226 N N . PRO B 1 234 ? -19.031 -34.156 -15.484 1 91.19 234 PRO B N 1
ATOM 4227 C CA . PRO B 1 234 ? -18.234 -35.281 -15 1 91.19 234 PRO B CA 1
ATOM 4228 C C . PRO B 1 234 ? -18.922 -36.062 -13.906 1 91.19 234 PRO B C 1
ATOM 4230 O O . PRO B 1 234 ? -19.297 -35.531 -12.867 1 91.19 234 PRO B O 1
ATOM 4233 N N . LEU B 1 235 ? -19 -37.344 -14.047 1 93.5 235 LEU B N 1
ATOM 4234 C CA . LEU B 1 235 ? -19.703 -38.188 -13.094 1 93.5 235 LEU B CA 1
ATOM 4235 C C . LEU B 1 235 ? -18.938 -38.281 -11.781 1 93.5 235 LEU B C 1
ATOM 4237 O O . LEU B 1 235 ? -19.531 -38.562 -10.727 1 93.5 235 LEU B O 1
ATOM 4241 N N . GLY B 1 236 ? -17.688 -38.031 -11.891 1 94.25 236 GLY B N 1
ATOM 4242 C CA . GLY B 1 236 ? -16.828 -38.094 -10.719 1 94.25 236 GLY B CA 1
ATOM 4243 C C . GLY B 1 236 ? -17.203 -37.062 -9.664 1 94.25 236 GLY B C 1
ATOM 4244 O O . GLY B 1 236 ? -16.781 -37.156 -8.516 1 94.25 236 GLY B O 1
ATOM 4245 N N . LEU B 1 237 ? -17.984 -36.094 -9.992 1 96.12 237 LEU B N 1
ATOM 4246 C CA . LEU B 1 237 ? -18.391 -35.031 -9.07 1 96.12 237 LEU B CA 1
ATOM 4247 C C . LEU B 1 237 ? -19.109 -35.625 -7.852 1 96.12 237 LEU B C 1
ATOM 4249 O O . LEU B 1 237 ? -19.078 -35.031 -6.77 1 96.12 237 LEU B O 1
ATOM 4253 N N . LYS B 1 238 ? -19.672 -36.781 -8.016 1 94.75 238 LYS B N 1
ATOM 4254 C CA . LYS B 1 238 ? -20.438 -37.406 -6.953 1 94.75 238 LYS B CA 1
ATOM 4255 C C . LYS B 1 238 ? -19.562 -37.75 -5.75 1 94.75 238 LYS B C 1
ATOM 4257 O O . LYS B 1 238 ? -20.062 -37.938 -4.637 1 94.75 238 LYS B O 1
ATOM 4262 N N . TYR B 1 239 ? -18.281 -37.812 -5.996 1 95.56 239 TYR B N 1
ATOM 4263 C CA . TYR B 1 239 ? -17.344 -38.156 -4.93 1 95.56 239 TYR B CA 1
ATOM 4264 C C . TYR B 1 239 ? -17.047 -36.969 -4.039 1 95.56 239 TYR B C 1
ATOM 4266 O O . TYR B 1 239 ? -16.469 -37.125 -2.961 1 95.56 239 TYR B O 1
ATOM 4274 N N . LEU B 1 240 ? -17.438 -35.812 -4.48 1 97.25 240 LEU B N 1
ATOM 4275 C CA . LEU B 1 240 ? -17.047 -34.594 -3.785 1 97.25 240 LEU B CA 1
ATOM 4276 C C . LEU B 1 240 ? -18.109 -34.188 -2.766 1 97.25 240 LEU B C 1
ATOM 4278 O O . LEU B 1 240 ? -18.75 -33.125 -2.904 1 97.25 240 LEU B O 1
ATOM 4282 N N . GLY B 1 241 ? -18.188 -34.938 -1.723 1 94.94 241 GLY B N 1
ATOM 4283 C CA . GLY B 1 241 ? -19.203 -34.75 -0.702 1 94.94 241 GLY B CA 1
ATOM 4284 C C . GLY B 1 241 ? -19.016 -33.469 0.069 1 94.94 241 GLY B C 1
ATOM 4285 O O . GLY B 1 241 ? -19.984 -32.906 0.617 1 94.94 241 GLY B O 1
ATOM 4286 N N . GLY B 1 242 ? -17.859 -32.938 0.089 1 95.31 242 GLY B N 1
ATOM 4287 C CA . GLY B 1 242 ? -17.578 -31.75 0.865 1 95.31 242 GLY B CA 1
ATOM 4288 C C . GLY B 1 242 ? -17.547 -30.484 0.025 1 95.31 242 GLY B C 1
ATOM 4289 O O . GLY B 1 242 ? -17.219 -29.406 0.525 1 95.31 242 GLY B O 1
ATOM 4290 N N . LEU B 1 243 ? -18 -30.547 -1.243 1 97.44 243 LEU B N 1
ATOM 4291 C CA . LEU B 1 243 ? -17.875 -29.422 -2.16 1 97.44 243 LEU B CA 1
ATOM 4292 C C . LEU B 1 243 ? -18.844 -28.312 -1.786 1 97.44 243 LEU B C 1
ATOM 4294 O O . LEU B 1 243 ? -20 -28.562 -1.464 1 97.44 243 LEU B O 1
ATOM 4298 N N . VAL B 1 244 ? -18.297 -27.141 -1.821 1 98.06 244 VAL B N 1
ATOM 4299 C CA . VAL B 1 244 ? -19.109 -25.984 -1.459 1 98.06 244 VAL B CA 1
ATOM 4300 C C . VAL B 1 244 ? -19.344 -25.109 -2.691 1 98.06 244 VAL B C 1
ATOM 4302 O O . VAL B 1 244 ? -20.469 -24.672 -2.949 1 98.06 244 VAL B O 1
ATOM 4305 N N . VAL B 1 245 ? -18.297 -24.922 -3.482 1 98.44 245 VAL B N 1
ATOM 4306 C CA . VAL B 1 245 ? -18.406 -24.078 -4.664 1 98.44 245 VAL B CA 1
ATOM 4307 C C . VAL B 1 245 ? -18 -24.859 -5.906 1 98.44 245 VAL B C 1
ATOM 4309 O O . VAL B 1 245 ? -16.938 -25.484 -5.926 1 98.44 245 VAL B O 1
ATOM 4312 N N . LEU B 1 246 ? -18.875 -24.812 -6.895 1 97.94 246 LEU B N 1
ATOM 4313 C CA . LEU B 1 246 ? -18.609 -25.391 -8.211 1 97.94 246 LEU B CA 1
ATOM 4314 C C . LEU B 1 246 ? -18.875 -24.359 -9.312 1 97.94 246 LEU B C 1
ATOM 4316 O O . LEU B 1 246 ? -19.969 -23.812 -9.398 1 97.94 246 LEU B O 1
ATOM 4320 N N . ASP B 1 247 ? -17.859 -24.094 -10.102 1 98.06 247 ASP B N 1
ATOM 4321 C CA . ASP B 1 247 ? -18.047 -23.141 -11.188 1 98.06 247 ASP B CA 1
ATOM 4322 C C . ASP B 1 247 ? -17.797 -23.797 -12.547 1 98.06 247 ASP B C 1
ATOM 4324 O O . ASP B 1 247 ? -16.672 -24.203 -12.844 1 98.06 247 ASP B O 1
ATOM 4328 N N . LEU B 1 248 ? -18.828 -23.891 -13.367 1 96.81 248 LEU B N 1
ATOM 4329 C CA . LEU B 1 248 ? -18.766 -24.5 -14.688 1 96.81 248 LEU B CA 1
ATOM 4330 C C . LEU B 1 248 ? -19.078 -23.469 -15.773 1 96.81 248 LEU B C 1
ATOM 4332 O O . LEU B 1 248 ? -19.391 -23.828 -16.906 1 96.81 248 LEU B O 1
ATOM 4336 N N . THR B 1 249 ? -18.922 -22.203 -15.414 1 96.44 249 THR B N 1
ATOM 4337 C CA . THR B 1 249 ? -19.312 -21.141 -16.344 1 96.44 249 THR B CA 1
ATOM 4338 C C . THR B 1 249 ? -18.422 -21.156 -17.578 1 96.44 249 THR B C 1
ATOM 4340 O O . THR B 1 249 ? -17.312 -21.688 -17.547 1 96.44 249 THR B O 1
ATOM 4343 N N . ASN B 1 250 ? -18.922 -20.75 -18.672 1 96 250 ASN B N 1
ATOM 4344 C CA . ASN B 1 250 ? -18.219 -20.578 -19.938 1 96 250 ASN B CA 1
ATOM 4345 C C . ASN B 1 250 ? -17.797 -21.922 -20.531 1 96 250 ASN B C 1
ATOM 4347 O O . ASN B 1 250 ? -16.656 -22.078 -20.984 1 96 250 ASN B O 1
ATOM 4351 N N . ASN B 1 251 ? -18.594 -22.922 -20.328 1 95.06 251 ASN B N 1
ATOM 4352 C CA . ASN B 1 251 ? -18.547 -24.172 -21.078 1 95.06 251 ASN B CA 1
ATOM 4353 C C . ASN B 1 251 ? -19.734 -24.297 -22.016 1 95.06 251 ASN B C 1
ATOM 4355 O O . ASN B 1 251 ? -20.734 -24.938 -21.688 1 95.06 251 ASN B O 1
ATOM 4359 N N . SER B 1 252 ? -19.625 -23.766 -23.188 1 87.94 252 SER B N 1
ATOM 4360 C CA . SER B 1 252 ? -20.766 -23.547 -24.062 1 87.94 252 SER B CA 1
ATOM 4361 C C . SER B 1 252 ? -21.297 -24.859 -24.625 1 87.94 252 SER B C 1
ATOM 4363 O O . SER B 1 252 ? -22.469 -24.938 -25.016 1 87.94 252 SER B O 1
ATOM 4365 N N . LEU B 1 253 ? -20.516 -25.844 -24.609 1 90.12 253 LEU B N 1
ATOM 4366 C CA . LEU B 1 253 ? -20.922 -27.094 -25.234 1 90.12 253 LEU B CA 1
ATOM 4367 C C . LEU B 1 253 ? -21.422 -28.094 -24.188 1 90.12 253 LEU B C 1
ATOM 4369 O O . LEU B 1 253 ? -21.766 -29.234 -24.516 1 90.12 253 LEU B O 1
ATOM 4373 N N . LEU B 1 254 ? -21.484 -27.672 -22.953 1 92.06 254 LEU B N 1
ATOM 4374 C CA . LEU B 1 254 ? -21.859 -28.578 -21.875 1 92.06 254 LEU B CA 1
ATOM 4375 C C . LEU B 1 254 ? -23.344 -28.922 -21.953 1 92.06 254 LEU B C 1
ATOM 4377 O O . LEU B 1 254 ? -24.203 -28.031 -22.047 1 92.06 254 LEU B O 1
ATOM 4381 N N . VAL B 1 255 ? -23.547 -30.234 -21.922 1 91.19 255 VAL B N 1
ATOM 4382 C CA . VAL B 1 255 ? -24.922 -30.719 -21.969 1 91.19 255 VAL B CA 1
ATOM 4383 C C . VAL B 1 255 ? -25.172 -31.719 -20.844 1 91.19 255 VAL B C 1
ATOM 4385 O O . VAL B 1 255 ? -24.266 -32.469 -20.484 1 91.19 255 VAL B O 1
ATOM 4388 N N . CYS B 1 256 ? -26.391 -31.641 -20.391 1 89.44 256 CYS B N 1
ATOM 4389 C CA . CYS B 1 256 ? -26.812 -32.594 -19.375 1 89.44 256 CYS B CA 1
ATOM 4390 C C . CYS B 1 256 ? -27.938 -33.5 -19.891 1 89.44 256 CYS B C 1
ATOM 4392 O O . CYS B 1 256 ? -28.828 -33.031 -20.609 1 89.44 256 CYS B O 1
ATOM 4394 N N . THR B 1 257 ? -27.719 -34.781 -19.609 1 87.06 257 THR B N 1
ATOM 4395 C CA . THR B 1 257 ? -28.719 -35.75 -20.016 1 87.06 257 THR B CA 1
ATOM 4396 C C . THR B 1 257 ? -29.062 -36.688 -18.859 1 87.06 257 THR B C 1
ATOM 4398 O O . THR B 1 257 ? -28.578 -36.5 -17.734 1 87.06 257 THR B O 1
ATOM 4401 N N . CYS B 1 258 ? -29.906 -37.688 -19.125 1 86 258 CYS B N 1
ATOM 4402 C CA . CYS B 1 258 ? -30.312 -38.656 -18.125 1 86 258 CYS B CA 1
ATOM 4403 C C . CYS B 1 258 ? -29.141 -39.531 -17.719 1 86 258 CYS B C 1
ATOM 4405 O O . CYS B 1 258 ? -29.156 -40.156 -16.656 1 86 258 CYS B O 1
ATOM 4407 N N . ALA B 1 259 ? -28.141 -39.469 -18.609 1 83.94 259 ALA B N 1
ATOM 4408 C CA . ALA B 1 259 ? -26.969 -40.281 -18.297 1 83.94 259 ALA B CA 1
ATOM 4409 C C . ALA B 1 259 ? -26.297 -39.812 -17.016 1 83.94 259 ALA B C 1
ATOM 4411 O O . ALA B 1 259 ? -25.656 -40.594 -16.312 1 83.94 259 ALA B O 1
ATOM 4412 N N . GLU B 1 260 ? -26.625 -38.531 -16.656 1 88.19 260 GLU B N 1
ATOM 4413 C CA . GLU B 1 260 ? -26 -37.969 -15.453 1 88.19 260 GLU B CA 1
ATOM 4414 C C . GLU B 1 260 ? -27 -37.906 -14.297 1 88.19 260 GLU B C 1
ATOM 4416 O O . GLU B 1 260 ? -26.797 -37.188 -13.32 1 88.19 260 GLU B O 1
ATOM 4421 N N . SER B 1 261 ? -27.969 -38.719 -14.391 1 88.81 261 SER B N 1
ATOM 4422 C CA . SER B 1 261 ? -29.031 -38.688 -13.383 1 88.81 261 SER B CA 1
ATOM 4423 C C . SER B 1 261 ? -28.484 -39.094 -12.008 1 88.81 261 SER B C 1
ATOM 4425 O O . SER B 1 261 ? -29.031 -38.688 -10.984 1 88.81 261 SER B O 1
ATOM 4427 N N . SER B 1 262 ? -27.438 -39.875 -12.047 1 88.06 262 SER B N 1
ATOM 4428 C CA . SER B 1 262 ? -26.859 -40.344 -10.797 1 88.06 262 SER B CA 1
ATOM 4429 C C . SER B 1 262 ? -26.281 -39.188 -9.992 1 88.06 262 SER B C 1
ATOM 4431 O O . SER B 1 262 ? -26.016 -39.312 -8.797 1 88.06 262 SER B O 1
ATOM 4433 N N . LEU B 1 263 ? -26.188 -37.969 -10.602 1 93.12 263 LEU B N 1
ATOM 4434 C CA . LEU B 1 263 ? -25.625 -36.812 -9.938 1 93.12 263 LEU B CA 1
ATOM 4435 C C . LEU B 1 263 ? -26.719 -36 -9.258 1 93.12 263 LEU B C 1
ATOM 4437 O O . LEU B 1 263 ? -26.422 -35.031 -8.523 1 93.12 263 LEU B O 1
ATOM 4441 N N . ARG B 1 264 ? -27.906 -36.375 -9.438 1 92.88 264 ARG B N 1
ATOM 4442 C CA . ARG B 1 264 ? -29 -35.562 -8.969 1 92.88 264 ARG B CA 1
ATOM 4443 C C . ARG B 1 264 ? -28.938 -35.344 -7.457 1 92.88 264 ARG B C 1
ATOM 4445 O O . ARG B 1 264 ? -28.969 -34.219 -6.977 1 92.88 264 ARG B O 1
ATOM 4452 N N . ALA B 1 265 ? -28.812 -36.438 -6.789 1 92.5 265 ALA B N 1
ATOM 4453 C CA . ALA B 1 265 ? -28.797 -36.344 -5.332 1 92.5 265 ALA B CA 1
ATOM 4454 C C . ALA B 1 265 ? -27.625 -35.469 -4.855 1 92.5 265 ALA B C 1
ATOM 4456 O O . ALA B 1 265 ? -27.781 -34.688 -3.93 1 92.5 265 ALA B O 1
ATOM 4457 N N . TRP B 1 266 ? -26.625 -35.625 -5.477 1 94.25 266 TRP B N 1
ATOM 4458 C CA . TRP B 1 266 ? -25.422 -34.875 -5.113 1 94.25 266 TRP B CA 1
ATOM 4459 C C . TRP B 1 266 ? -25.594 -33.406 -5.375 1 94.25 266 TRP B C 1
ATOM 4461 O O . TRP B 1 266 ? -25.328 -32.562 -4.5 1 94.25 266 TRP B O 1
ATOM 4471 N N . VAL B 1 267 ? -26.125 -33 -6.5 1 94 267 VAL B N 1
ATOM 4472 C CA . VAL B 1 267 ? -26.312 -31.609 -6.883 1 94 267 VAL B CA 1
ATOM 4473 C C . VAL B 1 267 ? -27.328 -30.953 -5.945 1 94 267 VAL B C 1
ATOM 4475 O O . VAL B 1 267 ? -27.125 -29.797 -5.523 1 94 267 VAL B O 1
ATOM 4478 N N . MET B 1 268 ? -28.25 -31.672 -5.555 1 92.56 268 MET B N 1
ATOM 4479 C CA . MET B 1 268 ? -29.328 -31.109 -4.734 1 92.56 268 MET B CA 1
ATOM 4480 C C . MET B 1 268 ? -28.828 -30.844 -3.314 1 92.56 268 MET B C 1
ATOM 4482 O O . MET B 1 268 ? -29.484 -30.109 -2.559 1 92.56 268 MET B O 1
ATOM 4486 N N . ASN B 1 269 ? -27.797 -31.406 -2.975 1 94.5 269 ASN B N 1
ATOM 4487 C CA . ASN B 1 269 ? -27.234 -31.188 -1.645 1 94.5 269 ASN B CA 1
ATOM 4488 C C . ASN B 1 269 ? -26.359 -29.938 -1.595 1 94.5 269 ASN B C 1
ATOM 4490 O O . ASN B 1 269 ? -25.953 -29.5 -0.516 1 94.5 269 ASN B O 1
ATOM 4494 N N . LEU B 1 270 ? -26.156 -29.344 -2.713 1 95.62 270 LEU B N 1
ATOM 4495 C CA . LEU B 1 270 ? -25.328 -28.141 -2.781 1 95.62 270 LEU B CA 1
ATOM 4496 C C . LEU B 1 270 ? -26.172 -26.891 -2.648 1 95.62 270 LEU B C 1
ATOM 4498 O O . LEU B 1 270 ? -27.391 -26.922 -2.887 1 95.62 270 LEU B O 1
ATOM 4502 N N . ASN B 1 271 ? -25.562 -25.859 -2.172 1 96.31 271 ASN B N 1
ATOM 4503 C CA . ASN B 1 271 ? -26.219 -24.547 -2.232 1 96.31 271 ASN B CA 1
ATOM 4504 C C . ASN B 1 271 ? -26.297 -24.031 -3.666 1 96.31 271 ASN B C 1
ATOM 4506 O O . ASN B 1 271 ? -25.281 -23.844 -4.328 1 96.31 271 ASN B O 1
ATOM 4510 N N . PRO B 1 272 ? -27.516 -23.781 -4.113 1 94.06 272 PRO B N 1
ATOM 4511 C CA . PRO B 1 272 ? -27.688 -23.375 -5.508 1 94.06 272 PRO B CA 1
ATOM 4512 C C . PRO B 1 272 ? -26.891 -22.125 -5.863 1 94.06 272 PRO B C 1
ATOM 4514 O O . PRO B 1 272 ? -26.438 -21.969 -7 1 94.06 272 PRO B O 1
ATOM 4517 N N . LYS B 1 273 ? -26.703 -21.234 -4.902 1 95.31 273 LYS B N 1
ATOM 4518 C CA . LYS B 1 273 ? -25.984 -19.984 -5.152 1 95.31 273 LYS B CA 1
ATOM 4519 C C . LYS B 1 273 ? -24.516 -20.234 -5.48 1 95.31 273 LYS B C 1
ATOM 4521 O O . LYS B 1 273 ? -23.844 -19.375 -6.059 1 95.31 273 LYS B O 1
ATOM 4526 N N . ASN B 1 274 ? -24.078 -21.422 -5.09 1 97.19 274 ASN B N 1
ATOM 4527 C CA . ASN B 1 274 ? -22.656 -21.719 -5.207 1 97.19 274 ASN B CA 1
ATOM 4528 C C . ASN B 1 274 ? -22.375 -22.656 -6.379 1 97.19 274 ASN B C 1
ATOM 4530 O O . ASN B 1 274 ? -21.234 -23.094 -6.57 1 97.19 274 ASN B O 1
ATOM 4534 N N . VAL B 1 275 ? -23.391 -23 -7.121 1 96.19 275 VAL B N 1
ATOM 4535 C CA . VAL B 1 275 ? -23.25 -23.797 -8.336 1 96.19 275 VAL B CA 1
ATOM 4536 C C . VAL B 1 275 ? -23.516 -22.938 -9.562 1 96.19 275 VAL B C 1
ATOM 4538 O O . VAL B 1 275 ? -24.656 -22.547 -9.82 1 96.19 275 VAL B O 1
ATOM 4541 N N . LYS B 1 276 ? -22.438 -22.625 -10.211 1 96.31 276 LYS B N 1
ATOM 4542 C CA . LYS B 1 276 ? -22.562 -21.75 -11.375 1 96.31 276 LYS B CA 1
ATOM 4543 C C . LYS B 1 276 ? -22.312 -22.531 -12.672 1 96.31 276 LYS B C 1
ATOM 4545 O O . LYS B 1 276 ? -21.469 -23.422 -12.711 1 96.31 276 LYS B O 1
ATOM 4550 N N . GLY B 1 277 ? -22.984 -22.188 -13.625 1 94.81 277 GLY B N 1
ATOM 4551 C CA . GLY B 1 277 ? -22.875 -22.828 -14.93 1 94.81 277 GLY B CA 1
ATOM 4552 C C . GLY B 1 277 ? -24.203 -23.281 -15.492 1 94.81 277 GLY B C 1
ATOM 4553 O O . GLY B 1 277 ? -25.219 -23.25 -14.789 1 94.81 277 GLY B O 1
ATOM 4554 N N . SER B 1 278 ? -24.141 -23.703 -16.797 1 93.31 278 SER B N 1
ATOM 4555 C CA . SER B 1 278 ? -25.375 -24.094 -17.453 1 93.31 278 SER B CA 1
ATOM 4556 C C . SER B 1 278 ? -25.188 -25.344 -18.297 1 93.31 278 SER B C 1
ATOM 4558 O O . SER B 1 278 ? -24.094 -25.578 -18.812 1 93.31 278 SER B O 1
ATOM 4560 N N . CYS B 1 279 ? -26.156 -26.141 -18.359 1 89.44 279 CYS B N 1
ATOM 4561 C CA . CYS B 1 279 ? -26.312 -27.219 -19.344 1 89.44 279 CYS B CA 1
ATOM 4562 C C . CYS B 1 279 ? -27.266 -26.812 -20.469 1 89.44 279 CYS B C 1
ATOM 4564 O O . CYS B 1 279 ? -28.484 -26.828 -20.297 1 89.44 279 CYS B O 1
ATOM 4566 N N . GLY B 1 280 ? -26.625 -26.484 -21.547 1 84.81 280 GLY B N 1
ATOM 4567 C CA . GLY B 1 280 ? -27.469 -25.875 -22.547 1 84.81 280 GLY B CA 1
ATOM 4568 C C . GLY B 1 280 ? -28.031 -24.531 -22.125 1 84.81 280 GLY B C 1
ATOM 4569 O O . GLY B 1 280 ? -27.266 -23.609 -21.828 1 84.81 280 GLY B O 1
ATOM 4570 N N . GLN B 1 281 ? -29.406 -24.469 -22 1 86.31 281 GLN B N 1
ATOM 4571 C CA . GLN B 1 281 ? -30.047 -23.203 -21.672 1 86.31 281 GLN B CA 1
ATOM 4572 C C . GLN B 1 281 ? -30.516 -23.172 -20.219 1 86.31 281 GLN B C 1
ATOM 4574 O O . GLN B 1 281 ? -31.125 -22.188 -19.781 1 86.31 281 GLN B O 1
ATOM 4579 N N . THR B 1 282 ? -30.141 -24.172 -19.531 1 90.19 282 THR B N 1
ATOM 4580 C CA . THR B 1 282 ? -30.609 -24.297 -18.141 1 90.19 282 THR B CA 1
ATOM 4581 C C . THR B 1 282 ? -29.422 -24.359 -17.188 1 90.19 282 THR B C 1
ATOM 4583 O O . THR B 1 282 ? -28.438 -25.047 -17.453 1 90.19 282 THR B O 1
ATOM 4586 N N . GLY B 1 283 ? -29.609 -23.656 -16.141 1 93.69 283 GLY B N 1
ATOM 4587 C CA . GLY B 1 283 ? -28.594 -23.781 -15.117 1 93.69 283 GLY B CA 1
ATOM 4588 C C . GLY B 1 283 ? -28.422 -25.203 -14.625 1 93.69 283 GLY B C 1
ATOM 4589 O O . GLY B 1 283 ? -29.391 -25.969 -14.57 1 93.69 283 GLY B O 1
ATOM 4590 N N . VAL B 1 284 ? -27.266 -25.5 -14.234 1 92.62 284 VAL B N 1
ATOM 4591 C CA . VAL B 1 284 ? -26.922 -26.859 -13.828 1 92.62 284 VAL B CA 1
ATOM 4592 C C . VAL B 1 284 ? -27.828 -27.297 -12.68 1 92.62 284 VAL B C 1
ATOM 4594 O O . VAL B 1 284 ? -28.453 -28.359 -12.734 1 92.62 284 VAL B O 1
ATOM 4597 N N . TYR B 1 285 ? -27.891 -26.453 -11.656 1 91.69 285 TYR B N 1
ATOM 4598 C CA . TYR B 1 285 ? -28.703 -26.797 -10.5 1 91.69 285 TYR B CA 1
ATOM 4599 C C . TYR B 1 285 ? -30.172 -26.953 -10.883 1 91.69 285 TYR B C 1
ATOM 4601 O O . TYR B 1 285 ? -30.844 -27.906 -10.461 1 91.69 285 TYR B O 1
ATOM 4609 N N . ASN B 1 286 ? -30.688 -26.078 -11.656 1 90.5 286 ASN B N 1
ATOM 4610 C CA . ASN B 1 286 ? -32.094 -26.125 -12.094 1 90.5 286 ASN B CA 1
ATOM 4611 C C . ASN B 1 286 ? -32.375 -27.375 -12.914 1 90.5 286 ASN B C 1
ATOM 4613 O O . ASN B 1 286 ? -33.469 -27.938 -12.812 1 90.5 286 ASN B O 1
ATOM 4617 N N . PHE B 1 287 ? -31.453 -27.75 -13.742 1 89.62 287 PHE B N 1
ATOM 4618 C CA . PHE B 1 287 ? -31.625 -28.953 -14.547 1 89.62 287 PHE B CA 1
ATOM 4619 C C . PHE B 1 287 ? -31.906 -30.156 -13.664 1 89.62 287 PHE B C 1
ATOM 4621 O O . PHE B 1 287 ? -32.875 -30.875 -13.875 1 89.62 287 PHE B O 1
ATOM 4628 N N . PHE B 1 288 ? -31.109 -30.297 -12.734 1 89.38 288 PHE B N 1
ATOM 4629 C CA . PHE B 1 288 ? -31.203 -31.484 -11.898 1 89.38 288 PHE B CA 1
ATOM 4630 C C . PHE B 1 288 ? -32.375 -31.391 -10.945 1 89.38 288 PHE B C 1
ATOM 4632 O O . PHE B 1 288 ? -33 -32.406 -10.586 1 89.38 288 PHE B O 1
ATOM 4639 N N . SER B 1 289 ? -32.688 -30.234 -10.562 1 88.12 289 SER B N 1
ATOM 4640 C CA . SER B 1 289 ? -33.875 -30.047 -9.734 1 88.12 289 SER B CA 1
ATOM 4641 C C . SER B 1 289 ? -35.125 -30.453 -10.484 1 88.12 289 SER B C 1
ATOM 4643 O O . SER B 1 289 ? -36.094 -30.922 -9.867 1 88.12 289 SER B O 1
ATOM 4645 N N . ALA B 1 290 ? -35.125 -30.344 -11.758 1 84.81 290 ALA B N 1
ATOM 4646 C CA . ALA B 1 290 ? -36.312 -30.609 -12.578 1 84.81 290 ALA B CA 1
ATOM 4647 C C . ALA B 1 290 ? -36.281 -32.062 -13.094 1 84.81 290 ALA B C 1
ATOM 4649 O O . ALA B 1 290 ? -37.25 -32.531 -13.695 1 84.81 290 ALA B O 1
ATOM 4650 N N . LEU B 1 291 ? -35.219 -32.656 -13.047 1 81 291 LEU B N 1
ATOM 4651 C CA . LEU B 1 291 ? -35.062 -34 -13.617 1 81 291 LEU B CA 1
ATOM 4652 C C . LEU B 1 291 ? -36.062 -34.969 -13 1 81 291 LEU B C 1
ATOM 4654 O O . LEU B 1 291 ? -36.219 -35.031 -11.781 1 81 291 LEU B O 1
ATOM 4658 N N . SER B 1 292 ? -37.062 -35.438 -13.891 1 69.88 292 SER B N 1
ATOM 4659 C CA . SER B 1 292 ? -38.062 -36.406 -13.484 1 69.88 292 SER B CA 1
ATOM 4660 C C . SER B 1 292 ? -37.438 -37.75 -13.156 1 69.88 292 SER B C 1
ATOM 4662 O O . SER B 1 292 ? -36.375 -38.125 -13.719 1 69.88 292 SER B O 1
ATOM 4664 N N . PRO B 1 293 ? -37.844 -38.344 -12.055 1 62.03 293 PRO B N 1
ATOM 4665 C CA . PRO B 1 293 ? -37.312 -39.688 -11.734 1 62.03 293 PRO B CA 1
ATOM 4666 C C . PRO B 1 293 ? -37.406 -40.656 -12.922 1 62.03 293 PRO B C 1
ATOM 4668 O O . PRO B 1 293 ? -36.688 -41.656 -12.953 1 62.03 293 PRO B O 1
ATOM 4671 N N . LEU B 1 294 ? -38.375 -40.438 -13.922 1 58.94 294 LEU B N 1
ATOM 4672 C CA . LEU B 1 294 ? -38.594 -41.344 -15.047 1 58.94 294 LEU B CA 1
ATOM 4673 C C . LEU B 1 294 ? -37.656 -41 -16.203 1 58.94 294 LEU B C 1
ATOM 4675 O O . LEU B 1 294 ? -38.094 -40.5 -17.234 1 58.94 294 LEU B O 1
ATOM 4679 N N . CYS B 1 295 ? -36.562 -40.312 -16.062 1 60.34 295 CYS B N 1
ATOM 4680 C CA . CYS B 1 295 ? -35.625 -40.188 -17.156 1 60.34 295 CYS B CA 1
ATOM 4681 C C . CYS B 1 295 ? -35.562 -41.438 -18 1 60.34 295 CYS B C 1
ATOM 4683 O O . CYS B 1 295 ? -35.219 -42.531 -17.484 1 60.34 295 CYS B O 1
ATOM 4685 N N . PRO B 1 296 ? -36.406 -41.531 -19.141 1 50.84 296 PRO B N 1
ATOM 4686 C CA . PRO B 1 296 ? -36.312 -42.719 -19.984 1 50.84 296 PRO B CA 1
ATOM 4687 C C . PRO B 1 296 ? -34.875 -43.125 -20.281 1 50.84 296 PRO B C 1
ATOM 4689 O O . PRO B 1 296 ? -34.031 -42.25 -20.484 1 50.84 296 PRO B O 1
ATOM 4692 N N . VAL B 1 297 ? -34.406 -44.062 -19.703 1 45.25 297 VAL B N 1
ATOM 4693 C CA . VAL B 1 297 ? -33.188 -44.719 -20.156 1 45.25 297 VAL B CA 1
ATOM 4694 C C . VAL B 1 297 ? -33.188 -44.781 -21.688 1 45.25 297 VAL B C 1
ATOM 4696 O O . VAL B 1 297 ? -34.094 -45.312 -22.297 1 45.25 297 VAL B O 1
ATOM 4699 N N . SER B 1 298 ? -32.812 -43.75 -22.453 1 38.28 298 SER B N 1
ATOM 4700 C CA . SER B 1 298 ? -32.688 -44 -23.875 1 38.28 298 SER B CA 1
ATOM 4701 C C . SER B 1 298 ? -32.281 -45.469 -24.156 1 38.28 298 SER B C 1
ATOM 4703 O O . SER B 1 298 ? -31.484 -46.031 -23.406 1 38.28 298 SER B O 1
ATOM 4705 N N . ALA B 1 299 ? -33.062 -46.25 -25.016 1 37.25 299 ALA B N 1
ATOM 4706 C CA . ALA B 1 299 ? -32.656 -47.5 -25.625 1 37.25 299 ALA B CA 1
ATOM 4707 C C . ALA B 1 299 ? -31.219 -47.438 -26.156 1 37.25 299 ALA B C 1
ATOM 4709 O O . ALA B 1 299 ? -30.859 -46.469 -26.828 1 37.25 299 ALA B O 1
ATOM 4710 N N . ASP B 1 300 ? -30.172 -47.938 -25.469 1 29.83 300 ASP B N 1
ATOM 4711 C CA . ASP B 1 300 ? -28.969 -48.438 -26.141 1 29.83 300 ASP B CA 1
ATOM 4712 C C . ASP B 1 300 ? -29.266 -48.812 -27.578 1 29.83 300 ASP B C 1
ATOM 4714 O O . ASP B 1 300 ? -30.047 -49.75 -27.859 1 29.83 300 ASP B O 1
ATOM 4718 N N . THR B 1 301 ? -29.516 -47.938 -28.516 1 29.22 301 THR B N 1
ATOM 4719 C CA . THR B 1 301 ? -29.156 -48.438 -29.844 1 29.22 301 THR B CA 1
ATOM 4720 C C . THR B 1 301 ? -27.75 -49.031 -29.828 1 29.22 301 THR B C 1
ATOM 4722 O O . THR B 1 301 ? -26.781 -48.375 -29.469 1 29.22 301 THR B O 1
ATOM 4725 N N . HIS B 1 302 ? -27.641 -50.375 -29.531 1 27.58 302 HIS B N 1
ATOM 4726 C CA . HIS B 1 302 ? -26.625 -51.312 -29.969 1 27.58 302 HIS B CA 1
ATOM 4727 C C . HIS B 1 302 ? -26.125 -50.969 -31.375 1 27.58 302 HIS B C 1
ATOM 4729 O O . HIS B 1 302 ? -25.359 -51.75 -31.953 1 27.58 302 HIS B O 1
ATOM 4735 N N . LEU B 1 303 ? -26.188 -49.781 -32 1 22.77 303 LEU B N 1
ATOM 4736 C CA . LEU B 1 303 ? -25.234 -49.781 -33.094 1 22.77 303 LEU B CA 1
ATOM 4737 C C . LEU B 1 303 ? -23.812 -49.5 -32.562 1 22.77 303 LEU B C 1
ATOM 4739 O O . LEU B 1 303 ? -23.641 -48.719 -31.641 1 22.77 303 LEU B O 1
#

pLDDT: mean 92.1, std 13.18, range [21.92, 98.94]

Secondary structure (DSSP, 8-state):
--HHHHHHHH-SEEE--SS--SB--GGGGG-TT--EEE--SS---B-TTS-SSS---EEE--SS----HHHHHHHTGGGTTT-SEEE--SS--SS--B-TT-TT--EEE--SS----TT--B--TT--EEE--SS--SS--GGGGG-TT--EEE--SS------GGGS-TT--EEE--SS---EE-TTSS-TT----EEE-TTS---EE-TTTTTT-TT--EEE-TT----B--GGGGG-TT--EEE--S-TT-B--GGGGGGHHHHHTS-GGGEE-EETTEEHHHHHHH--S----------/--HHHHHHHH-SEEE--SS--SB--GGGGG-TT--EEE--SS---B-TTS-SSS---EEE--SS----HHHHHHHTGGGTTT-SEEE--SS--SS--EETT-TT--EEE--SS----TT--EE-TT--EEE--SS--SS--GGGGG-TT--EEE--SS------GGGS-TT--EEE--SS---EE-TTSS-TT----EEE-TTS---EE-TTTTTT-TT--EEE-TT----B--GGGGG-TT--EEE--S-TT-B--GGGGGGHHHHHTS-GGGEE-EETTEEHHHHHHH--S----------

Organism: NCBI:txid100452

Solvent-accessible surface area (backbone atoms only — not comparable to full-atom values): 28226 Å² total; per-residue (Å²): 115,57,38,46,47,61,53,38,43,64,31,30,33,42,34,49,37,58,44,69,36,50,48,50,52,59,38,41,41,64,26,43,48,25,30,33,41,34,47,27,46,29,46,28,57,44,63,84,25,55,44,65,71,20,56,33,26,35,41,35,45,26,38,27,47,38,39,60,29,66,58,51,30,59,66,47,51,66,26,16,82,41,24,49,43,62,39,49,26,40,28,44,26,43,42,49,40,50,47,41,62,26,63,55,31,38,60,44,45,54,27,40,29,46,32,43,50,36,80,43,45,39,61,24,54,63,24,29,34,43,34,44,26,39,30,44,25,51,42,68,43,52,54,48,46,66,22,82,49,31,28,38,42,33,43,25,39,27,46,26,41,55,64,43,28,72,46,52,41,48,65,23,29,35,42,33,43,24,40,26,46,29,35,55,42,36,71,55,30,47,38,74,77,22,45,30,27,35,42,33,42,23,44,12,57,34,60,44,62,41,61,51,29,40,60,36,29,51,50,23,29,35,40,34,46,26,39,25,52,32,45,55,74,58,64,18,58,63,43,35,78,47,46,54,35,40,34,39,37,68,22,85,62,17,41,75,58,63,88,52,50,84,39,33,69,53,56,68,70,41,54,64,90,35,50,44,32,39,33,65,94,33,40,48,59,58,47,48,69,62,55,58,94,74,53,72,72,73,73,77,72,82,118,118,56,40,46,47,60,52,40,44,63,32,30,32,43,33,50,37,57,46,70,35,50,48,48,52,60,39,42,41,63,26,44,48,25,31,32,43,34,47,26,48,28,46,28,56,44,63,84,27,53,44,66,71,18,57,33,25,34,41,34,46,26,39,27,47,38,40,59,30,66,58,50,31,56,66,49,50,66,26,16,83,41,23,48,42,61,39,49,26,38,27,45,26,42,42,49,38,49,46,41,61,26,64,54,31,37,59,44,46,54,26,40,30,46,32,45,49,36,81,43,44,37,61,24,55,64,22,30,34,44,35,44,26,39,29,45,24,50,42,69,42,53,57,48,45,66,22,83,51,31,27,37,41,33,43,26,38,29,45,26,40,56,64,42,28,75,46,51,39,49,65,25,30,36,42,33,43,24,40,26,46,29,36,54,42,37,72,53,31,46,36,74,76,23,45,30,26,35,42,33,43,24,43,13,56,33,61,43,60,41,60,50,28,40,59,34,30,52,51,22,30,34,42,36,45,26,38,25,52,33,44,54,76,58,63,16,58,62,43,36,77,47,46,54,36,40,33,37,37,68,21,86,63,17,42,74,59,62,88,52,51,84,39,34,70,54,57,67,72,42,55,64,91,35,48,42,31,41,33,65,92,33,41,46,58,58,46,47,72,62,56,60,94,76,52,70,72,73,77,78,70,83,116

Foldseek 3Di:
DCPCVVVQQQDAEDEPEQPQDQADDLSQLNNAAHAEYHHEHHAHQYDQNHHLNHQHAYYEHAHYAHADQANVQVSCLSNLDRYQYYYHEQYAHQFEHANQSNQNHAEYEHYNYAHADLAGYEHHLNHAYYAYANYAHQAQRQNQLVRQNHAEYHHHHYAHAAAFQSSHHQNHAEYHHDHYAHAEADLGRHHANRNYAEYAHANYQHAYYDLQRCLRPQNYAYYHHDHYQYQEDRNVCQNNQNYAAYEHHHNQNHADACVNLVCLVVLQVYDLVRQYDAHHPHGPSVVSVPDDPPRPPPPPPPD/DCPCVVVQQQDAEDEPEQPQDQADDLSQLNNAAHAEYHHEHYAHQYDQNHHLNHQHAYYEHAHYAHADQANVQVSCLSNLDRYQYYYHEQYAHQFEHANQSNQNHAEYEHYNYAHADLAGYEHHLNHAYYAYANYAHQAQRQNQLVRQNHAYYHHHHYAHAAAFQSSHHQNHAEYHHDNYAHAEADLGRHHANRNYAEYAHAHYQHAYYDLQRCLRPQNHAYYHHDHYQYQEDRNVCLNNQNYAAYEHHHNQNHAYACVNLVCLVVLQPYDPVRQYDAHHPHGPSVVSVPDDPPRPPPPPPPD

InterPro domains:
  IPR001611 Leucine-rich repeat [PF13855] (171-230)
  IPR001611 Leucine-rich repeat [PS51450] (33-54)
  IPR001611 Leucine-rich repeat [PS51450] (195-216)
  IPR003591 Leucine-rich repeat, typical subtype [SM00369] (9-30)
  IPR003591 Leucine-rich repeat, typical subtype [SM00369] (31-53)
  IPR003591 Leucine-rich repeat, typical subtype [SM00369] (147-170)
  IPR003591 Leucine-rich repeat, typical subtype [SM00369] (195-216)
  IPR003591 Leucine-rich repeat, typical subtype [SM00369] (217-240)
  IPR032675 Leucine-rich repeat domain superfamily [G3DSA:3.80.10.10] (3-163)
  IPR032675 Leucine-rich repeat domain superfamily [G3DSA:3.80.10.10] (164-284)
  IPR050328 Multifunctional Developmental and Immune Receptor [PTHR24373] (130-254)

Nearest PDB structures (foldseek):
  4bss-assembly1_A  TM=5.045E-01  e=3.735E-09  Homo sapiens
  4ufr-assembly1_A  TM=5.014E-01  e=6.967E-09  Homo sapiens
  4r6j-assembly4_D  TM=7.573E-01  e=2.418E-06  synthetic construct
  4bsr-assembly1_B  TM=4.904E-01  e=1.073E-08  Homo sapiens
  4qxe-assembly1_A  TM=5.132E-01  e=8.844E-08  Homo sapiens